Protein AF-A0A7V5VYZ0-F1 (afdb_monomer_lite)

Structure (mmCIF, N/CA/C/O backbone):
data_AF-A0A7V5VYZ0-F1
#
_entry.id   AF-A0A7V5VYZ0-F1
#
loop_
_atom_site.group_PDB
_atom_site.id
_atom_site.type_symbol
_atom_site.label_atom_id
_atom_site.label_alt_id
_atom_site.label_comp_id
_atom_site.label_asym_id
_atom_site.label_entity_id
_atom_site.label_seq_id
_atom_site.pdbx_PDB_ins_code
_atom_site.Cartn_x
_atom_site.Cartn_y
_atom_site.Cartn_z
_atom_site.occupancy
_atom_site.B_iso_or_equiv
_atom_site.auth_seq_id
_atom_site.auth_comp_id
_atom_site.auth_asym_id
_atom_site.auth_atom_id
_atom_site.pdbx_PDB_model_num
ATOM 1 N N . MET A 1 1 ? -11.963 48.273 26.726 1.00 40.88 1 MET A N 1
ATOM 2 C CA . MET A 1 1 ? -10.541 47.916 26.557 1.00 40.88 1 MET A CA 1
ATOM 3 C C . MET A 1 1 ? -10.558 46.556 25.897 1.00 40.88 1 MET A C 1
ATOM 5 O O . MET A 1 1 ? -11.159 45.664 26.471 1.00 40.88 1 MET A O 1
ATOM 9 N N . ASN A 1 2 ? -10.080 46.447 24.659 1.00 40.25 2 ASN A N 1
ATOM 10 C CA . ASN A 1 2 ? -10.046 45.166 23.955 1.00 40.25 2 ASN A CA 1
ATOM 11 C C . ASN A 1 2 ? -8.878 44.352 24.516 1.00 40.25 2 ASN A C 1
ATOM 13 O O . ASN A 1 2 ? -7.758 44.863 24.560 1.00 40.25 2 ASN A O 1
ATOM 17 N N . ASP A 1 3 ? -9.146 43.127 24.961 1.00 54.50 3 ASP A N 1
ATOM 18 C CA . ASP A 1 3 ? -8.140 42.195 25.471 1.00 54.50 3 ASP A CA 1
ATOM 19 C C . ASP A 1 3 ? -7.265 41.666 24.322 1.00 54.50 3 ASP A C 1
ATOM 21 O O . ASP A 1 3 ? -7.394 40.538 23.858 1.00 54.50 3 ASP A O 1
ATOM 25 N N . GLU A 1 4 ? -6.327 42.489 23.848 1.00 60.75 4 GLU A N 1
ATOM 26 C CA . GLU A 1 4 ? -5.322 42.124 22.831 1.00 60.75 4 GLU A CA 1
ATOM 27 C C . GLU A 1 4 ? -4.284 41.088 23.325 1.00 60.75 4 GLU A C 1
ATOM 29 O O . GLU A 1 4 ? -3.277 40.843 22.661 1.00 60.75 4 GLU A O 1
ATOM 34 N N . ASN A 1 5 ? -4.496 40.464 24.488 1.00 77.06 5 ASN A N 1
ATOM 35 C CA . ASN A 1 5 ? -3.531 39.565 25.128 1.00 77.06 5 ASN A CA 1
ATOM 36 C C . ASN A 1 5 ? -4.013 38.117 25.302 1.00 77.06 5 ASN A C 1
ATOM 38 O O . ASN A 1 5 ? -3.270 37.309 25.859 1.00 77.06 5 ASN A O 1
ATOM 42 N N . GLU A 1 6 ? -5.201 37.758 24.817 1.00 90.94 6 GLU A N 1
ATOM 43 C CA . GLU A 1 6 ? -5.671 36.373 24.887 1.00 90.94 6 GLU A CA 1
ATOM 44 C C . GLU A 1 6 ? -5.010 35.503 23.805 1.00 90.94 6 GLU A C 1
ATOM 46 O O . GLU A 1 6 ? -5.246 35.664 22.604 1.00 90.94 6 GLU A O 1
ATOM 51 N N . LEU A 1 7 ? -4.164 34.557 24.227 1.00 91.75 7 LEU A N 1
ATOM 52 C CA . LEU A 1 7 ? -3.601 33.526 23.353 1.00 91.75 7 LEU A CA 1
ATOM 53 C C . LEU A 1 7 ? -4.353 32.209 23.555 1.00 91.75 7 LEU A C 1
ATOM 55 O O . LEU A 1 7 ? -4.652 31.831 24.679 1.00 91.75 7 LEU A O 1
ATOM 59 N N . TYR A 1 8 ? -4.611 31.483 22.466 1.00 94.25 8 TYR A N 1
ATOM 60 C CA . TYR A 1 8 ? -5.338 30.208 22.478 1.00 94.25 8 TYR A CA 1
ATOM 61 C C . TYR A 1 8 ? -4.476 29.103 21.884 1.00 94.25 8 TYR A C 1
ATOM 63 O O . TYR A 1 8 ? -3.956 29.303 20.786 1.00 94.25 8 TYR A O 1
ATOM 71 N N . CYS A 1 9 ? -4.329 27.966 22.570 1.00 93.19 9 CYS A N 1
ATOM 72 C CA . CYS A 1 9 ? -3.530 26.812 22.142 1.00 93.19 9 CYS A CA 1
ATOM 73 C C . CYS A 1 9 ? -3.886 26.370 20.707 1.00 93.19 9 CYS A C 1
ATOM 75 O O . CYS A 1 9 ? -5.070 26.190 20.414 1.00 93.19 9 CYS A O 1
ATOM 77 N N . PRO A 1 10 ? -2.903 26.141 19.813 1.00 86.50 10 PRO A N 1
ATOM 78 C CA . PRO A 1 10 ? -3.181 25.833 18.410 1.00 86.50 10 PRO A CA 1
ATOM 79 C C . PRO A 1 10 ? -3.762 24.432 18.184 1.00 86.50 10 PRO A C 1
ATOM 81 O O . PRO A 1 10 ? -4.361 24.197 17.140 1.00 86.50 10 PRO A O 1
ATOM 84 N N . GLU A 1 11 ? -3.580 23.507 19.129 1.00 91.56 11 GLU A N 1
ATOM 85 C CA . GLU A 1 11 ? -4.063 22.130 19.003 1.00 91.56 11 GLU A CA 1
ATOM 86 C C . GLU A 1 11 ? -5.462 21.953 19.598 1.00 91.56 11 GLU A C 1
ATOM 88 O O . GLU A 1 11 ? -6.352 21.447 18.924 1.00 91.56 11 GLU A O 1
ATOM 93 N N . CYS A 1 12 ? -5.693 22.422 20.829 1.00 92.94 12 CYS A N 1
ATOM 94 C CA . CYS A 1 12 ? -6.966 22.201 21.529 1.00 92.94 12 CYS A CA 1
ATOM 95 C C . CYS A 1 12 ? -7.851 23.449 21.684 1.00 92.94 12 CYS A C 1
ATOM 97 O O . CYS A 1 12 ? -8.936 23.361 22.261 1.00 92.94 12 CYS A O 1
ATOM 99 N N . GLY A 1 13 ? -7.388 24.625 21.244 1.00 92.81 13 GLY A N 1
ATOM 100 C CA . GLY A 1 13 ? -8.131 25.884 21.348 1.00 92.81 13 GLY A CA 1
ATOM 101 C C . GLY A 1 13 ? -8.314 26.423 22.772 1.00 92.81 13 GLY A C 1
ATOM 102 O O . GLY A 1 13 ? -9.067 27.372 22.954 1.00 92.81 13 GLY A O 1
ATOM 103 N N . ALA A 1 14 ? -7.666 25.842 23.787 1.00 94.56 14 ALA A N 1
ATOM 104 C CA . ALA A 1 14 ? -7.756 26.329 25.166 1.00 94.56 14 ALA A CA 1
ATOM 105 C C . ALA A 1 14 ? -7.106 27.710 25.326 1.00 94.56 14 ALA A C 1
ATOM 107 O O . ALA A 1 14 ? -6.024 27.940 24.782 1.00 94.56 14 ALA A O 1
ATOM 108 N N . LEU A 1 15 ? -7.737 28.597 26.100 1.00 95.06 15 LEU A N 1
ATOM 109 C CA . LEU A 1 15 ? -7.154 29.879 26.494 1.00 95.06 15 LEU A CA 1
ATOM 110 C C . LEU A 1 15 ? -5.889 29.628 27.332 1.00 95.06 15 LEU A C 1
ATOM 112 O O . LEU A 1 15 ? -5.914 28.847 28.279 1.00 95.06 15 LEU A O 1
ATOM 116 N N . ILE A 1 16 ? -4.782 30.263 26.961 1.00 95.06 16 ILE A N 1
ATOM 117 C CA . ILE A 1 16 ? -3.515 30.210 27.690 1.00 95.06 16 ILE A CA 1
ATOM 118 C C . ILE A 1 16 ? -3.575 31.261 28.795 1.00 95.06 16 ILE A C 1
ATOM 120 O O . ILE A 1 16 ? -3.837 32.433 28.519 1.00 95.06 16 ILE A O 1
ATOM 124 N N . SER A 1 17 ? -3.318 30.845 30.035 1.00 95.88 17 SER A N 1
ATOM 125 C CA . SER A 1 17 ? -3.299 31.738 31.193 1.00 95.88 17 SER A CA 1
ATOM 126 C C . SER A 1 17 ? -2.324 32.907 30.989 1.00 95.88 17 SER A C 1
ATOM 128 O O . SER A 1 17 ? -1.265 32.768 30.369 1.00 95.88 17 SER A O 1
ATOM 130 N N . SER A 1 18 ? -2.667 34.088 31.510 1.00 94.06 18 SER A N 1
ATOM 131 C CA . SER A 1 18 ? -1.879 35.316 31.317 1.00 94.06 18 SER A CA 1
ATOM 132 C C . SER A 1 18 ? -0.424 35.179 31.785 1.00 94.06 18 SER A C 1
ATOM 134 O O . SER A 1 18 ? 0.478 35.751 31.173 1.00 94.06 18 SER A O 1
ATOM 136 N N . GLU A 1 19 ? -0.175 34.369 32.816 1.00 94.06 19 GLU A N 1
ATOM 137 C CA . GLU A 1 19 ? 1.169 34.054 33.313 1.00 94.06 19 GLU A CA 1
ATOM 138 C C . GLU A 1 19 ? 1.999 33.275 32.278 1.00 94.06 19 GLU A C 1
ATOM 140 O O . GLU A 1 19 ? 3.150 33.625 31.997 1.00 94.06 19 GLU A O 1
ATOM 145 N N . LEU A 1 20 ? 1.407 32.261 31.638 1.00 94.75 20 LEU A N 1
ATOM 146 C CA . LEU A 1 20 ? 2.057 31.506 30.565 1.00 94.75 20 LEU A CA 1
ATOM 147 C C . LEU A 1 20 ? 2.264 32.365 29.309 1.00 94.75 20 LEU A C 1
ATOM 149 O O . LEU A 1 20 ? 3.277 32.213 28.620 1.00 94.75 20 LEU A O 1
ATOM 153 N N . VAL A 1 21 ? 1.360 33.311 29.032 1.00 94.38 21 VAL A N 1
ATOM 154 C CA . VAL A 1 21 ? 1.534 34.304 27.958 1.00 94.38 21 VAL A CA 1
ATOM 155 C C . VAL A 1 21 ? 2.745 35.207 28.226 1.00 94.38 21 VAL A C 1
ATOM 157 O O . VAL A 1 21 ? 3.522 35.475 27.305 1.00 94.38 21 VAL A O 1
ATOM 160 N N . GLU A 1 22 ? 2.970 35.647 29.467 1.00 93.69 22 GLU A N 1
ATOM 161 C CA . GLU A 1 22 ? 4.175 36.409 29.821 1.00 93.69 22 GLU A CA 1
ATOM 162 C C . GLU A 1 22 ? 5.460 35.589 29.669 1.00 93.69 22 GLU A C 1
ATOM 164 O O . GLU A 1 22 ? 6.467 36.103 29.170 1.00 93.69 22 GLU A O 1
ATOM 169 N N . LEU A 1 23 ? 5.437 34.311 30.056 1.00 95.00 23 LEU A N 1
ATOM 170 C CA . LEU A 1 23 ? 6.575 33.407 29.875 1.00 95.00 23 LEU A CA 1
ATOM 171 C C . LEU A 1 23 ? 6.886 33.185 28.389 1.00 95.00 23 LEU A C 1
ATOM 173 O O . LEU A 1 23 ? 8.054 33.258 27.991 1.00 95.00 23 LEU A O 1
ATOM 177 N N . LEU A 1 24 ? 5.856 33.021 27.556 1.00 94.19 24 LEU A N 1
ATOM 178 C CA . LEU A 1 24 ? 5.997 32.960 26.102 1.00 94.19 24 LEU A CA 1
ATOM 179 C C . LEU A 1 24 ? 6.637 34.232 25.543 1.00 94.19 24 LEU A C 1
ATOM 181 O O . LEU A 1 24 ? 7.614 34.141 24.803 1.00 94.19 24 LEU A O 1
ATOM 185 N N . LYS A 1 25 ? 6.174 35.422 25.950 1.00 91.44 25 LYS A N 1
ATOM 186 C CA . LYS A 1 25 ? 6.767 36.708 25.526 1.00 91.44 25 LYS A CA 1
ATOM 187 C C . LYS A 1 25 ? 8.253 36.836 25.903 1.00 91.44 25 LYS A C 1
ATOM 189 O O . LYS A 1 25 ? 8.991 37.554 25.233 1.00 91.44 25 LYS A O 1
ATOM 194 N N . ARG A 1 26 ? 8.721 36.110 26.927 1.00 94.94 26 ARG A N 1
ATOM 195 C CA . ARG A 1 26 ? 10.139 36.021 27.335 1.00 94.94 26 ARG A CA 1
ATOM 196 C C . ARG A 1 26 ? 10.914 34.892 26.629 1.00 94.94 26 ARG A C 1
ATOM 198 O O . ARG A 1 26 ? 11.991 34.521 27.094 1.00 94.94 26 ARG A O 1
ATOM 205 N N . ASN A 1 27 ? 10.389 34.339 25.528 1.00 93.25 27 ASN A N 1
ATOM 206 C CA . ASN A 1 27 ? 10.944 33.188 24.800 1.00 93.25 27 ASN A CA 1
ATOM 207 C C . ASN A 1 27 ? 11.162 31.944 25.687 1.00 93.25 27 ASN A C 1
ATOM 209 O O . ASN A 1 27 ? 12.077 31.153 25.448 1.00 93.25 27 ASN A O 1
ATOM 213 N N . LYS A 1 28 ? 10.340 31.749 26.726 1.00 95.12 28 LYS A N 1
ATOM 214 C CA . LYS A 1 28 ? 10.319 30.491 27.479 1.00 95.12 28 LYS A CA 1
ATOM 215 C C . LYS A 1 28 ? 9.328 29.528 26.836 1.00 95.12 28 LYS A C 1
ATOM 217 O O . LYS A 1 28 ? 8.248 29.920 26.404 1.00 95.12 28 LYS A O 1
ATOM 222 N N . LYS A 1 29 ? 9.727 28.259 26.778 1.00 95.25 29 LYS A N 1
ATOM 223 C CA . LYS A 1 29 ? 8.877 27.152 26.349 1.00 95.25 29 LYS A CA 1
ATOM 224 C C . LYS A 1 29 ? 7.815 26.921 27.421 1.00 95.25 29 LYS A C 1
ATOM 226 O O . LYS A 1 29 ? 8.174 26.703 28.578 1.00 95.25 29 LYS A O 1
ATOM 231 N N . VAL A 1 30 ? 6.545 26.990 27.046 1.00 96.50 30 VAL A N 1
ATOM 232 C CA . VAL A 1 30 ? 5.419 26.679 27.940 1.00 96.50 30 VAL A CA 1
ATOM 233 C C . VAL A 1 30 ? 4.674 25.469 27.405 1.00 96.50 30 VAL A C 1
ATOM 235 O O . VAL A 1 30 ? 4.797 25.139 26.230 1.00 96.50 30 VAL A O 1
ATOM 238 N N . TYR A 1 31 ? 3.901 24.807 28.252 1.00 96.25 31 TYR A N 1
ATOM 239 C CA . TYR A 1 31 ? 3.076 23.677 27.846 1.00 96.25 31 TYR A CA 1
ATOM 240 C C . TYR A 1 31 ? 1.611 24.062 28.010 1.00 96.25 31 TYR A C 1
ATOM 242 O O . TYR A 1 31 ? 1.252 24.734 28.975 1.00 96.25 31 TYR A O 1
ATOM 250 N N . CYS A 1 32 ? 0.770 23.685 27.048 1.00 95.31 32 CYS A N 1
ATOM 251 C CA . CYS A 1 32 ? -0.663 23.903 27.165 1.00 95.31 32 CYS A CA 1
ATOM 252 C C . CYS A 1 32 ? -1.205 23.112 28.357 1.00 95.31 32 CYS A C 1
ATOM 254 O O . CYS A 1 32 ? -1.090 21.890 28.382 1.00 95.31 32 CYS A O 1
ATOM 256 N N . GLU A 1 33 ? -1.865 23.800 29.284 1.00 94.94 33 GLU A N 1
ATOM 257 C CA . GLU A 1 33 ? -2.454 23.194 30.487 1.00 94.94 33 GLU A CA 1
ATOM 258 C C . GLU A 1 33 ? -3.529 22.140 30.162 1.00 94.94 33 GLU A C 1
ATOM 260 O O . GLU A 1 33 ? -3.792 21.262 30.975 1.00 94.94 33 GLU A O 1
ATOM 265 N N . ARG A 1 34 ? -4.130 22.189 28.961 1.00 90.75 34 ARG A N 1
ATOM 266 C CA . ARG A 1 34 ? -5.185 21.255 28.533 1.00 90.75 34 ARG A CA 1
ATOM 267 C C . ARG A 1 34 ? -4.680 20.038 27.754 1.00 90.75 34 ARG A C 1
ATOM 269 O O . ARG A 1 34 ? -5.175 18.945 27.980 1.00 90.75 34 ARG A O 1
ATOM 276 N N . CYS A 1 35 ? -3.766 20.221 26.798 1.00 92.94 35 CYS A N 1
ATOM 277 C CA . CYS A 1 35 ? -3.325 19.138 25.896 1.00 92.94 35 CYS A CA 1
ATOM 278 C C . CYS A 1 35 ? -1.847 18.759 26.045 1.00 92.94 35 CYS A C 1
ATOM 280 O O . CYS A 1 35 ? -1.374 17.866 25.352 1.00 92.94 35 CYS A O 1
ATOM 282 N N . GLY A 1 36 ? -1.090 19.447 26.903 1.00 94.62 36 GLY A N 1
ATOM 283 C CA . GLY A 1 36 ? 0.338 19.190 27.086 1.00 94.62 36 GLY A CA 1
ATOM 284 C C . GLY A 1 36 ? 1.215 19.608 25.904 1.00 94.62 36 GLY A C 1
ATOM 285 O O . GLY A 1 36 ? 2.428 19.416 25.959 1.00 94.62 36 GLY A O 1
ATOM 286 N N . LEU A 1 37 ? 0.653 20.211 24.847 1.00 94.69 37 LEU A N 1
ATOM 287 C CA . LEU A 1 37 ? 1.440 20.676 23.711 1.00 94.69 37 LEU A CA 1
ATOM 288 C C . LEU A 1 37 ? 2.491 21.684 24.165 1.00 94.69 37 LEU A C 1
ATOM 290 O O . LEU A 1 37 ? 2.176 22.703 24.777 1.00 94.69 37 LEU A O 1
ATOM 294 N N . SER A 1 38 ? 3.736 21.423 23.791 1.00 95.81 38 SER A N 1
ATOM 295 C CA . SER A 1 38 ? 4.828 22.378 23.907 1.00 95.81 38 SER A CA 1
ATOM 296 C C . SER A 1 38 ? 4.603 23.566 22.967 1.00 95.81 38 SER A C 1
ATOM 298 O O . SER A 1 38 ? 4.632 23.412 21.745 1.00 95.81 38 SER A O 1
ATOM 300 N N . ILE A 1 39 ? 4.496 24.763 23.528 1.00 95.50 39 ILE A N 1
ATOM 301 C CA . ILE A 1 39 ? 4.318 26.013 22.803 1.00 95.50 39 ILE A CA 1
ATOM 302 C C . ILE A 1 39 ? 5.594 26.854 22.897 1.00 95.50 39 ILE A C 1
ATOM 304 O O . ILE A 1 39 ? 6.085 27.172 23.982 1.00 95.50 39 ILE A O 1
ATOM 308 N N . GLU A 1 40 ? 6.098 27.265 21.734 1.00 95.88 40 GLU A N 1
ATOM 309 C CA . GLU A 1 40 ? 7.190 28.229 21.600 1.00 95.88 40 GLU A CA 1
ATOM 310 C C . GLU A 1 40 ? 6.686 29.528 20.960 1.00 95.88 40 GLU A C 1
ATOM 312 O O . GLU A 1 40 ? 5.869 29.517 20.035 1.00 95.88 40 GLU A O 1
ATOM 317 N N . TYR A 1 41 ? 7.200 30.670 21.424 1.00 91.50 41 TYR A N 1
ATOM 318 C CA . TYR A 1 41 ? 6.769 31.995 20.962 1.00 91.50 41 TYR A CA 1
ATOM 319 C C . TYR A 1 41 ? 6.996 32.225 19.462 1.00 91.50 41 TYR A C 1
ATOM 321 O O . TYR A 1 41 ? 6.209 32.908 18.809 1.00 91.50 41 TYR A O 1
ATOM 329 N N . SER A 1 42 ? 8.033 31.607 18.889 1.00 87.56 42 SER A N 1
ATOM 330 C CA . SER A 1 42 ? 8.337 31.651 17.453 1.00 87.56 42 SER A CA 1
ATOM 331 C C . SER A 1 42 ? 7.185 31.121 16.588 1.00 87.56 42 SER A C 1
ATOM 333 O O . SER A 1 42 ? 6.923 31.664 15.514 1.00 87.56 42 SER A O 1
ATOM 335 N N . ILE A 1 43 ? 6.455 30.109 17.070 1.00 82.50 43 ILE A N 1
ATOM 336 C CA . ILE A 1 43 ? 5.292 29.522 16.390 1.00 82.50 43 ILE A CA 1
ATOM 337 C C . ILE A 1 43 ? 4.116 30.514 16.411 1.00 82.50 43 ILE A C 1
ATOM 339 O O . ILE A 1 43 ? 3.436 30.689 15.399 1.00 82.50 43 ILE A O 1
ATOM 343 N N . TYR A 1 44 ? 3.925 31.228 17.526 1.00 80.62 44 TYR A N 1
ATOM 344 C CA . TYR A 1 44 ? 2.855 32.221 17.688 1.00 80.62 44 TYR A CA 1
ATOM 345 C C . TYR A 1 44 ? 3.102 33.533 16.955 1.00 80.62 44 TYR A C 1
ATOM 347 O O . TYR A 1 44 ? 2.170 34.066 16.356 1.00 80.62 44 TYR A O 1
ATOM 355 N N . LYS A 1 45 ? 4.335 34.051 16.971 1.00 80.75 45 LYS A N 1
ATOM 356 C CA . LYS A 1 45 ? 4.684 35.307 16.291 1.00 80.75 45 LYS A CA 1
ATOM 357 C C . LYS A 1 45 ? 4.296 35.253 14.810 1.00 80.75 45 LYS A C 1
ATOM 359 O O . LYS A 1 45 ? 3.616 36.149 14.321 1.00 80.75 45 LYS A O 1
ATOM 364 N N . ASN A 1 46 ? 4.595 34.132 14.154 1.00 75.06 46 ASN A N 1
ATOM 365 C CA . ASN A 1 46 ? 4.222 33.893 12.759 1.00 75.06 46 ASN A CA 1
ATOM 366 C C . ASN A 1 46 ? 2.694 33.811 12.557 1.00 75.06 46 ASN A C 1
ATOM 368 O O . ASN A 1 46 ? 2.176 34.270 11.541 1.00 75.06 46 ASN A O 1
ATOM 372 N N . ALA A 1 47 ? 1.952 33.249 13.519 1.00 71.06 47 ALA A N 1
ATOM 373 C CA . ALA A 1 47 ? 0.494 33.144 13.448 1.00 71.06 47 ALA A CA 1
ATOM 374 C C . ALA A 1 47 ? -0.206 34.504 13.638 1.00 71.06 47 ALA A C 1
ATOM 376 O O . ALA A 1 47 ? -1.176 34.789 12.932 1.00 71.06 47 ALA A O 1
ATOM 377 N N . ILE A 1 48 ? 0.299 35.353 14.540 1.00 71.75 48 ILE A N 1
ATOM 378 C CA . ILE A 1 48 ? -0.227 36.703 14.800 1.00 71.75 48 ILE A CA 1
ATOM 379 C C . ILE A 1 48 ? 0.069 37.632 13.615 1.00 71.75 48 ILE A C 1
ATOM 381 O O . ILE A 1 48 ? -0.851 38.282 13.116 1.00 71.75 48 ILE A O 1
ATOM 385 N N . GLU A 1 49 ? 1.304 37.625 13.102 1.00 72.94 49 GLU A N 1
ATOM 386 C CA . GLU A 1 49 ? 1.704 38.421 11.927 1.00 72.94 49 GLU A CA 1
ATOM 387 C C . GLU A 1 49 ? 0.910 38.016 10.667 1.00 72.94 49 GLU A C 1
ATOM 389 O O . GLU A 1 49 ? 0.496 38.869 9.888 1.00 72.94 49 GLU A O 1
ATOM 394 N N . SER A 1 50 ? 0.563 36.731 10.513 1.00 60.09 50 SER A N 1
ATOM 395 C CA . SER A 1 50 ? -0.275 36.270 9.390 1.00 60.09 50 SER A CA 1
ATOM 396 C C . SER A 1 50 ? -1.763 36.653 9.493 1.00 60.09 50 SER A C 1
ATOM 398 O O . SER A 1 50 ? -2.483 36.629 8.488 1.00 60.09 50 SER A O 1
ATOM 400 N N . LYS A 1 51 ? -2.259 36.968 10.701 1.00 60.88 51 LYS A N 1
ATOM 401 C CA . LYS A 1 51 ? -3.644 37.416 10.926 1.00 60.88 51 LYS A CA 1
ATOM 402 C C . LYS A 1 51 ? -3.789 38.921 10.706 1.00 60.88 51 LYS A C 1
ATOM 404 O O . LYS A 1 51 ? -4.789 39.319 10.113 1.00 60.88 51 LYS A O 1
ATOM 409 N N . SER A 1 52 ? -2.812 39.737 11.111 1.00 55.75 52 SER A N 1
ATOM 410 C CA . SER A 1 52 ? -2.862 41.192 10.899 1.00 55.75 52 SER A CA 1
ATOM 411 C C . SER A 1 52 ? -2.847 41.567 9.410 1.00 55.75 52 SER A C 1
ATOM 413 O O . SER A 1 52 ? -3.588 42.461 9.007 1.00 55.75 52 SER A O 1
ATOM 415 N N . GLU A 1 53 ? -2.134 40.816 8.563 1.00 48.38 53 GLU A N 1
ATOM 416 C CA . GLU A 1 53 ? -2.166 41.008 7.101 1.00 48.38 53 GLU A CA 1
ATOM 417 C C . GLU A 1 53 ? -3.524 40.654 6.464 1.00 48.38 53 GLU A C 1
ATOM 419 O O . GLU A 1 53 ? -3.910 41.243 5.453 1.00 48.38 53 GLU A O 1
ATOM 424 N N . LYS A 1 54 ? -4.294 39.732 7.062 1.00 50.50 54 LYS A N 1
ATOM 425 C CA . LYS A 1 54 ? -5.624 39.338 6.559 1.00 50.50 54 LYS A CA 1
ATOM 426 C C . LYS A 1 54 ? -6.734 40.299 6.971 1.00 50.50 54 LYS A C 1
ATOM 428 O O . LYS A 1 54 ? -7.691 40.458 6.214 1.00 50.50 54 LYS A O 1
ATOM 433 N N . THR A 1 55 ? -6.626 40.939 8.133 1.00 43.41 55 THR A N 1
ATOM 434 C CA . THR A 1 55 ? -7.639 41.900 8.600 1.00 43.41 55 THR A CA 1
ATOM 435 C C . THR A 1 55 ? -7.618 43.181 7.758 1.00 43.41 55 THR A C 1
ATOM 437 O O . THR A 1 55 ? -8.678 43.677 7.390 1.00 43.41 55 THR A O 1
ATOM 440 N N . ILE A 1 56 ? -6.438 43.625 7.304 1.00 43.34 56 ILE A N 1
ATOM 441 C CA . ILE A 1 56 ? -6.285 44.820 6.449 1.00 43.34 56 ILE A CA 1
ATOM 442 C C . ILE A 1 56 ? -6.930 44.637 5.057 1.00 43.34 56 ILE A C 1
ATOM 444 O O . ILE A 1 56 ? -7.351 45.610 4.435 1.00 43.34 56 ILE A O 1
ATOM 448 N N . GLN A 1 57 ? -7.081 43.402 4.564 1.00 40.59 57 GLN A N 1
ATOM 449 C CA . GLN A 1 57 ? -7.719 43.132 3.265 1.00 40.59 57 GLN A CA 1
ATOM 450 C C . GLN A 1 57 ? -9.232 42.879 3.339 1.00 40.59 57 GLN A C 1
ATOM 452 O O . GLN A 1 57 ? -9.889 42.865 2.300 1.00 40.59 57 GLN A O 1
ATOM 457 N N . LYS A 1 58 ? -9.802 42.665 4.532 1.00 39.91 58 LYS A N 1
ATOM 458 C CA . LYS A 1 58 ? -11.210 42.254 4.684 1.00 39.91 58 LYS A CA 1
ATOM 459 C C . LYS A 1 58 ? -12.163 43.406 5.024 1.00 39.91 58 LYS A C 1
ATOM 461 O O . LYS A 1 58 ? -13.369 43.245 4.867 1.00 39.91 58 LYS A O 1
ATOM 466 N N . GLU A 1 59 ? -11.644 44.569 5.416 1.00 34.81 59 GLU A N 1
ATOM 467 C CA . GLU A 1 59 ? -12.452 45.757 5.742 1.00 34.81 59 GLU A CA 1
ATOM 468 C C . GLU A 1 59 ? -12.813 46.635 4.527 1.00 34.81 59 GLU A C 1
ATOM 470 O O . GLU A 1 59 ? -13.581 47.582 4.665 1.00 34.81 59 GLU A O 1
ATOM 475 N N . SER A 1 60 ? -12.343 46.315 3.314 1.00 36.94 60 SER A N 1
ATOM 476 C CA . SER A 1 60 ? -12.637 47.113 2.110 1.00 36.94 60 SER A CA 1
ATOM 477 C C . SER A 1 60 ? -13.871 46.673 1.307 1.00 36.94 60 SER A C 1
ATOM 479 O O . SER A 1 60 ? -14.214 47.342 0.336 1.00 36.94 60 SER A O 1
ATOM 481 N N . HIS A 1 61 ? -14.566 45.588 1.673 1.00 36.25 61 HIS A N 1
ATOM 482 C CA . HIS A 1 61 ? -15.631 45.036 0.821 1.00 36.25 61 HIS A CA 1
ATOM 483 C C . HIS A 1 61 ? -16.749 44.303 1.577 1.00 36.25 61 HIS A C 1
ATOM 485 O O . HIS A 1 61 ? -16.936 43.111 1.368 1.00 36.25 61 HIS A O 1
ATOM 491 N N . ILE A 1 62 ? -17.551 44.990 2.399 1.00 33.12 62 ILE A N 1
ATOM 492 C CA . ILE A 1 62 ? -18.920 44.524 2.707 1.00 33.12 62 ILE A CA 1
ATOM 493 C C . ILE A 1 62 ? -19.865 45.731 2.813 1.00 33.12 62 ILE A C 1
ATOM 495 O O . ILE A 1 62 ? -19.903 46.421 3.828 1.00 33.12 62 ILE A O 1
ATOM 499 N N . SER A 1 63 ? -20.639 45.976 1.752 1.00 34.06 63 SER A N 1
ATOM 500 C CA . SER A 1 63 ? -21.801 46.870 1.752 1.00 34.06 63 SER A CA 1
ATOM 501 C C . SER A 1 63 ? -23.091 46.079 1.972 1.00 34.06 63 SER A C 1
ATOM 503 O O . SER A 1 63 ? -23.283 45.000 1.419 1.00 34.06 63 SER A O 1
ATOM 505 N N . VAL A 1 64 ? -23.965 46.681 2.772 1.00 40.03 64 VAL A N 1
ATOM 506 C CA . VAL A 1 64 ? -25.274 46.236 3.256 1.00 40.03 64 VAL A CA 1
ATOM 507 C C . VAL A 1 64 ? -26.273 45.970 2.122 1.00 40.03 64 VAL A C 1
ATOM 509 O O . VAL A 1 64 ? -26.598 46.898 1.387 1.00 40.03 64 VAL A O 1
ATOM 512 N N . HIS A 1 65 ? -26.837 44.758 2.039 1.00 32.25 65 HIS A N 1
ATOM 513 C CA . HIS A 1 65 ? -28.212 44.555 1.563 1.00 32.25 65 HIS A CA 1
ATOM 514 C C . HIS A 1 65 ? -28.782 43.175 1.952 1.00 32.25 65 HIS A C 1
ATOM 516 O O . HIS A 1 65 ? -28.083 42.172 1.902 1.00 32.25 65 HIS A O 1
ATOM 522 N N . GLU A 1 66 ? -30.078 43.180 2.282 1.00 31.88 66 GLU A N 1
ATOM 523 C CA . GLU A 1 66 ? -31.021 42.044 2.351 1.00 31.88 66 GLU A CA 1
ATOM 524 C C . GLU A 1 66 ? -31.163 41.248 3.661 1.00 31.88 66 GLU A C 1
ATOM 526 O O . GLU A 1 66 ? -30.788 40.089 3.796 1.00 31.88 66 GLU A O 1
ATOM 531 N N . LEU A 1 67 ? -31.908 41.862 4.588 1.00 37.16 67 LEU A N 1
ATOM 532 C CA . LEU A 1 67 ? -32.849 41.173 5.473 1.00 37.16 67 LEU A CA 1
ATOM 533 C C . LEU A 1 67 ? -34.263 41.691 5.184 1.00 37.16 67 LEU A C 1
ATOM 535 O O . LEU A 1 67 ? -34.617 42.794 5.604 1.00 37.16 67 LEU A O 1
ATOM 539 N N . LYS A 1 68 ? -35.076 40.902 4.473 1.00 36.59 68 LYS A N 1
ATOM 540 C CA . LYS A 1 68 ? -36.543 40.872 4.602 1.00 36.59 68 LYS A CA 1
ATOM 541 C C . LYS A 1 68 ? -37.114 39.721 3.772 1.00 36.59 68 LYS A C 1
ATOM 543 O O . LYS A 1 68 ? -36.623 39.441 2.690 1.00 36.59 68 LYS A O 1
ATOM 548 N N . VAL A 1 69 ? -38.219 39.163 4.269 1.00 39.16 69 VAL A N 1
ATOM 549 C CA . VAL A 1 69 ? -39.105 38.152 3.655 1.00 39.16 69 VAL A CA 1
ATOM 550 C C . VAL A 1 69 ? -38.786 36.691 4.015 1.00 39.16 69 VAL A C 1
ATOM 552 O O . VAL A 1 69 ? -38.111 35.988 3.275 1.00 39.16 69 VAL A O 1
ATOM 555 N N . LYS A 1 70 ? -39.360 36.218 5.134 1.00 35.59 70 LYS A N 1
ATOM 556 C CA . LYS A 1 70 ? -40.270 35.046 5.201 1.00 35.59 70 LYS A CA 1
ATOM 557 C C . LYS A 1 70 ? -40.594 34.703 6.660 1.00 35.59 70 LYS A C 1
ATOM 559 O O . LYS A 1 70 ? -39.815 34.048 7.338 1.00 35.59 70 LYS A O 1
ATOM 564 N N . SER A 1 71 ? -41.763 35.129 7.136 1.00 41.62 71 SER A N 1
ATOM 565 C CA . SER A 1 71 ? -42.294 34.734 8.451 1.00 41.62 71 SER A CA 1
ATOM 566 C C . SER A 1 71 ? -43.819 34.546 8.446 1.00 41.62 71 SER A C 1
ATOM 568 O O . SER A 1 71 ? -44.462 34.813 9.452 1.00 41.62 71 SER A O 1
ATOM 570 N N . GLN A 1 72 ? -44.423 34.126 7.324 1.00 39.62 72 GLN A N 1
ATOM 571 C CA . GLN A 1 72 ? -45.890 33.996 7.220 1.00 39.62 72 GLN A CA 1
ATOM 572 C C . GLN A 1 72 ? -46.437 32.643 6.727 1.00 39.62 72 GLN A C 1
ATOM 574 O O . GLN A 1 72 ? -47.650 32.509 6.638 1.00 39.62 72 GLN A O 1
ATOM 579 N N . ASP A 1 73 ? -45.610 31.609 6.526 1.00 40.78 73 ASP A N 1
ATOM 580 C CA . ASP A 1 73 ? -46.090 30.302 6.019 1.00 40.78 73 ASP A CA 1
ATOM 581 C C . ASP A 1 73 ? -45.982 29.127 7.018 1.00 4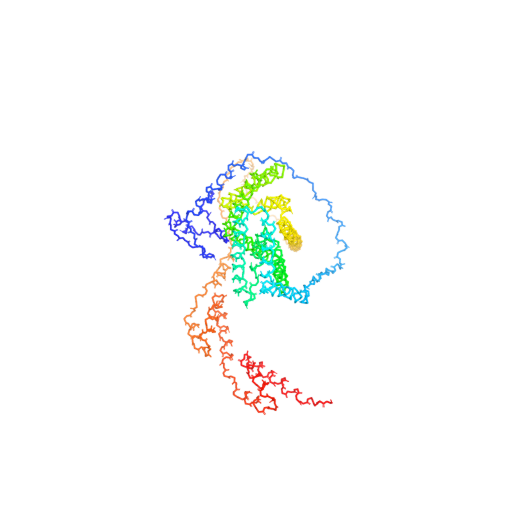0.78 73 ASP A C 1
ATOM 583 O O . ASP A 1 73 ? -46.108 27.969 6.630 1.00 40.78 73 ASP A O 1
ATOM 587 N N . LEU A 1 74 ? -45.767 29.384 8.315 1.00 47.28 74 LEU A N 1
ATOM 588 C CA . LEU A 1 74 ? -45.460 28.327 9.300 1.00 47.28 74 LEU A CA 1
ATOM 589 C C . LEU A 1 74 ? -46.640 27.819 10.154 1.00 47.28 74 LEU A C 1
ATOM 591 O O . LEU A 1 74 ? -46.447 26.905 10.947 1.00 47.28 74 LEU A O 1
ATOM 595 N N . GLU A 1 75 ? -47.868 28.312 9.964 1.00 44.84 75 GLU A N 1
ATOM 596 C CA . GLU A 1 75 ? -49.018 27.935 10.817 1.00 44.84 75 GLU A CA 1
ATOM 597 C C . GLU A 1 75 ? -49.997 26.905 10.216 1.00 44.84 75 GLU A C 1
ATOM 599 O O . GLU A 1 75 ? -51.009 26.591 10.837 1.00 44.84 75 GLU A O 1
ATOM 604 N N . LYS A 1 76 ? -49.729 26.313 9.041 1.00 41.84 76 LYS A N 1
ATOM 605 C CA . LYS A 1 76 ? -50.666 25.345 8.414 1.00 41.84 76 LYS A CA 1
ATOM 606 C C . LYS A 1 76 ? -50.201 23.888 8.332 1.00 41.84 76 LYS A C 1
ATOM 608 O O . LYS A 1 76 ? -50.928 23.066 7.779 1.00 41.84 76 LYS A O 1
ATOM 613 N N . THR A 1 77 ? -49.074 23.519 8.942 1.00 42.28 77 THR A N 1
ATOM 614 C CA . THR A 1 77 ? -48.497 22.161 8.789 1.00 42.28 77 THR A CA 1
ATOM 615 C C . THR A 1 77 ? -48.327 21.394 10.110 1.00 42.28 77 THR A C 1
ATOM 617 O O . THR A 1 77 ? -47.489 20.502 10.201 1.00 42.28 77 THR A O 1
ATOM 620 N N . GLN A 1 78 ? -49.112 21.708 11.148 1.00 46.66 78 GLN A N 1
ATOM 621 C CA . GLN A 1 78 ? -49.007 21.060 12.471 1.00 46.66 78 GLN A CA 1
ATOM 622 C C . GLN A 1 78 ? -50.067 19.983 12.779 1.00 46.66 78 GLN A C 1
ATOM 624 O O . GLN A 1 78 ? -50.008 19.379 13.841 1.00 46.66 78 GLN A O 1
ATOM 629 N N . SER A 1 79 ? -50.995 19.668 11.866 1.00 42.22 79 SER A N 1
ATOM 630 C CA . SER A 1 79 ? -52.131 18.770 12.174 1.00 42.22 79 SER A CA 1
ATOM 631 C C . SER A 1 79 ? -52.005 17.313 11.682 1.00 42.22 79 SER A C 1
ATOM 633 O O . SER A 1 79 ? -52.984 16.582 11.769 1.00 42.22 79 SER A O 1
ATOM 635 N N . ASN A 1 80 ? -50.857 16.863 11.158 1.00 43.00 80 ASN A N 1
ATOM 636 C CA . ASN A 1 80 ? -50.737 15.516 10.556 1.00 43.00 80 ASN A CA 1
ATOM 637 C C . ASN A 1 80 ? -49.452 14.757 10.941 1.00 43.00 80 ASN A C 1
ATOM 639 O O . ASN A 1 80 ? -48.922 13.980 10.150 1.00 43.00 80 ASN A O 1
ATOM 643 N N . ARG A 1 81 ? -48.910 14.999 12.140 1.00 44.56 81 ARG A N 1
ATOM 644 C CA . ARG A 1 81 ? -47.584 14.500 12.542 1.00 44.56 81 ARG A CA 1
ATOM 645 C C . ARG A 1 81 ? -47.639 13.482 13.681 1.00 44.56 81 ARG A C 1
ATOM 647 O O . ARG A 1 81 ? -46.839 13.562 14.599 1.00 44.56 81 ARG A O 1
ATOM 654 N N . ASP A 1 82 ? -48.534 12.507 13.573 1.00 47.12 82 ASP A N 1
ATOM 655 C CA . ASP A 1 82 ? -48.482 11.298 14.391 1.00 47.12 82 ASP A CA 1
ATOM 656 C C . ASP A 1 82 ? -48.196 10.095 13.477 1.00 47.12 82 ASP A C 1
ATOM 658 O O . ASP A 1 82 ? -48.940 9.830 12.538 1.00 47.12 82 ASP A O 1
ATOM 662 N N . GLN A 1 83 ? -47.111 9.370 13.784 1.00 45.91 83 GLN A N 1
ATOM 663 C CA . GLN A 1 83 ? -46.731 8.044 13.253 1.00 45.91 83 GLN A CA 1
ATOM 664 C C . GLN A 1 83 ? -45.926 7.926 11.940 1.00 45.91 83 GLN A C 1
ATOM 666 O O . GLN A 1 83 ? -46.073 6.941 11.219 1.00 45.91 83 GLN A O 1
ATOM 671 N N . THR A 1 84 ? -44.950 8.798 11.666 1.00 43.38 84 THR A N 1
ATOM 672 C CA . THR A 1 84 ? -43.799 8.364 10.838 1.00 43.38 84 THR A CA 1
ATOM 673 C C . THR A 1 84 ? -42.789 7.646 11.725 1.00 43.38 84 THR A C 1
ATOM 675 O O . THR A 1 84 ? -41.908 8.263 12.318 1.00 43.38 84 THR A O 1
ATOM 678 N N . THR A 1 85 ? -42.935 6.327 11.851 1.00 44.31 85 THR A N 1
ATOM 679 C CA . THR A 1 85 ? -41.878 5.460 12.379 1.00 44.31 85 THR A CA 1
ATOM 680 C C . THR A 1 85 ? -40.699 5.570 11.416 1.00 44.31 85 THR A C 1
ATOM 682 O O . THR A 1 85 ? -40.759 5.053 10.302 1.00 44.31 85 THR A O 1
ATOM 685 N N . ILE A 1 86 ? -39.650 6.301 11.800 1.00 46.62 86 ILE A N 1
ATOM 686 C CA . ILE A 1 86 ? -38.403 6.360 11.035 1.00 46.62 86 ILE A CA 1
ATOM 687 C C . ILE A 1 86 ? -37.794 4.961 11.115 1.00 46.62 86 ILE A C 1
ATOM 689 O O . ILE A 1 86 ? -37.131 4.599 12.084 1.00 46.62 86 ILE A O 1
ATOM 693 N N . THR A 1 87 ? -38.075 4.126 10.116 1.00 42.22 87 THR A N 1
ATOM 694 C CA . THR A 1 87 ? -37.338 2.886 9.903 1.00 42.22 87 THR A CA 1
ATOM 695 C C . THR A 1 87 ? -35.928 3.280 9.502 1.00 42.22 87 THR A C 1
ATOM 697 O O . THR A 1 87 ? -35.671 3.560 8.331 1.00 42.22 87 THR A O 1
ATOM 700 N N . VAL A 1 88 ? -35.030 3.340 10.486 1.00 54.72 88 VAL A N 1
ATOM 701 C CA . VAL A 1 88 ? -33.589 3.448 10.258 1.00 54.72 88 VAL A CA 1
ATOM 702 C C . VAL A 1 88 ? -33.215 2.300 9.325 1.00 54.72 88 VAL A C 1
ATOM 704 O O . VAL A 1 88 ? -33.315 1.127 9.697 1.00 54.72 88 VAL A O 1
ATOM 707 N N . GLN A 1 89 ? -32.873 2.627 8.077 1.00 49.78 89 GLN A N 1
ATOM 708 C CA . GLN A 1 89 ? -32.421 1.629 7.121 1.00 49.78 89 GLN A CA 1
ATOM 709 C C . GLN A 1 89 ? -31.129 1.033 7.668 1.00 49.78 89 GLN A C 1
ATOM 711 O O . GLN A 1 89 ? -30.095 1.692 7.744 1.00 49.78 89 GLN A O 1
ATOM 716 N N . LYS A 1 90 ? -31.213 -0.225 8.097 1.00 67.12 90 LYS A N 1
ATOM 717 C CA . LYS A 1 90 ? -30.076 -0.996 8.581 1.00 67.12 90 LYS A CA 1
ATOM 718 C C . LYS A 1 90 ? -29.142 -1.216 7.390 1.00 67.12 90 LYS A C 1
ATOM 720 O O . LYS A 1 90 ? -29.365 -2.114 6.583 1.00 67.12 90 LYS A O 1
ATOM 725 N N . HIS A 1 91 ? -28.152 -0.342 7.222 1.00 66.44 91 HIS A N 1
ATOM 726 C CA . HIS A 1 91 ? -27.129 -0.513 6.194 1.00 66.44 91 HIS A CA 1
ATOM 727 C C . HIS A 1 91 ? -26.436 -1.857 6.419 1.00 66.44 91 HIS A C 1
ATOM 729 O O . HIS A 1 91 ? -26.058 -2.168 7.538 1.00 66.44 91 HIS A O 1
ATOM 735 N N . ASN A 1 92 ? -26.315 -2.693 5.392 1.00 79.12 92 ASN A N 1
ATOM 736 C CA . ASN A 1 92 ? -25.762 -4.033 5.565 1.00 79.12 92 ASN A CA 1
ATOM 737 C C . ASN A 1 92 ? -24.231 -3.977 5.572 1.00 79.12 92 ASN A C 1
ATOM 739 O O . ASN A 1 92 ? -23.629 -3.525 4.597 1.00 79.12 92 ASN A O 1
ATOM 743 N N . LYS A 1 93 ? -23.616 -4.482 6.649 1.00 86.31 93 LYS A N 1
ATOM 744 C CA . LYS A 1 93 ? -22.178 -4.778 6.721 1.00 86.31 93 LYS A CA 1
ATOM 745 C C . LYS A 1 93 ? -21.753 -5.569 5.481 1.00 86.31 93 LYS A C 1
ATOM 747 O O . LYS A 1 93 ? -22.481 -6.466 5.041 1.00 86.31 93 LYS A O 1
ATOM 752 N N . VAL A 1 94 ? -20.588 -5.246 4.915 1.00 88.25 94 VAL A N 1
ATOM 753 C CA . VAL A 1 94 ? -20.061 -6.005 3.773 1.00 88.25 94 VAL A CA 1
ATOM 754 C C . VAL A 1 94 ? -19.861 -7.454 4.230 1.00 88.25 94 VAL A C 1
ATOM 756 O O . VAL A 1 94 ? -19.169 -7.663 5.226 1.00 88.25 94 VAL A O 1
ATOM 759 N N . PRO A 1 95 ? -20.456 -8.451 3.549 1.00 90.44 95 PRO A N 1
ATOM 760 C CA . PRO A 1 95 ? -20.416 -9.830 4.015 1.00 90.44 95 PRO A CA 1
ATOM 761 C C . PRO A 1 95 ? -18.984 -10.371 4.030 1.00 90.44 95 PRO A C 1
ATOM 763 O O . PRO A 1 95 ? -18.242 -10.195 3.061 1.00 90.44 95 PRO A O 1
ATOM 766 N N . ASP A 1 96 ? -18.628 -11.102 5.090 1.00 91.44 96 ASP A N 1
ATOM 767 C CA . ASP A 1 96 ? -17.275 -11.639 5.320 1.00 91.44 96 ASP A CA 1
ATOM 768 C C . ASP A 1 96 ? -16.759 -12.497 4.158 1.00 91.44 96 ASP A C 1
ATOM 770 O O . ASP A 1 96 ? -15.562 -12.536 3.876 1.00 91.44 96 ASP A O 1
ATOM 774 N N . LYS A 1 97 ? -17.668 -13.132 3.410 1.00 92.56 97 LYS A N 1
ATOM 775 C CA . LYS A 1 97 ? -17.336 -13.879 2.192 1.00 92.56 97 LYS A CA 1
ATOM 776 C C . LYS A 1 97 ? -16.562 -13.028 1.176 1.00 92.56 97 LYS A C 1
ATOM 778 O O . LYS A 1 97 ? -15.584 -13.509 0.615 1.00 92.56 97 LYS A O 1
ATOM 783 N N . ASN A 1 98 ? -16.954 -11.767 0.980 1.00 90.75 98 ASN A N 1
ATOM 784 C CA . ASN A 1 98 ? -16.282 -10.871 0.035 1.00 90.75 98 ASN A CA 1
ATOM 785 C C . ASN A 1 98 ? -14.855 -10.539 0.493 1.00 90.75 98 ASN A C 1
ATOM 787 O O . ASN A 1 98 ? -13.960 -10.413 -0.337 1.00 90.75 98 ASN A O 1
ATOM 791 N N . ILE A 1 99 ? -14.638 -10.429 1.808 1.00 92.00 99 ILE A N 1
ATOM 792 C CA . ILE A 1 99 ? -13.315 -10.192 2.399 1.00 92.00 99 ILE A CA 1
ATOM 793 C C . ILE A 1 99 ? -12.421 -11.413 2.163 1.00 92.00 99 ILE A C 1
ATOM 795 O O . ILE A 1 99 ? -11.305 -11.268 1.672 1.00 92.00 99 ILE A O 1
ATOM 799 N N . ILE A 1 100 ? -12.942 -12.616 2.424 1.00 93.12 100 ILE A N 1
ATOM 800 C CA . ILE A 1 100 ? -12.221 -13.881 2.217 1.00 93.12 100 ILE A CA 1
ATOM 801 C C . ILE A 1 100 ? -11.843 -14.069 0.741 1.00 93.12 100 ILE A C 1
ATOM 803 O O . ILE A 1 100 ? -10.727 -14.489 0.431 1.00 93.12 100 ILE A O 1
ATOM 807 N N . ASP A 1 101 ? -12.757 -13.774 -0.183 1.00 93.06 101 ASP A N 1
ATOM 808 C CA . ASP A 1 101 ? -12.494 -13.912 -1.618 1.00 93.06 101 ASP A CA 1
ATOM 809 C C . ASP A 1 101 ? -11.444 -12.893 -2.101 1.00 93.06 101 ASP A C 1
ATOM 811 O O . ASP A 1 101 ? -10.581 -13.233 -2.916 1.00 93.06 101 ASP A O 1
ATOM 815 N N . LEU A 1 102 ? -11.438 -11.683 -1.533 1.00 91.56 102 LEU A N 1
ATOM 816 C CA . LEU A 1 102 ? -10.424 -10.667 -1.812 1.00 91.56 102 LEU A CA 1
ATOM 817 C C . LEU A 1 102 ? -9.043 -11.057 -1.259 1.00 91.56 102 LEU A C 1
ATOM 819 O O . LEU A 1 102 ? -8.040 -10.917 -1.957 1.00 91.56 102 LEU A O 1
ATOM 823 N N . GLU A 1 103 ? -8.980 -11.616 -0.049 1.00 92.69 103 GLU A N 1
ATOM 824 C CA . GLU A 1 103 ? -7.738 -12.131 0.544 1.00 92.69 103 GLU A CA 1
ATOM 825 C C . GLU A 1 103 ? -7.155 -13.299 -0.264 1.00 92.69 103 GLU A C 1
ATOM 827 O O . GLU A 1 103 ? -5.942 -13.363 -0.478 1.00 92.69 103 GLU A O 1
ATOM 832 N N . LYS A 1 104 ? -8.005 -14.191 -0.793 1.00 93.56 104 LYS A N 1
ATOM 833 C CA . LYS A 1 104 ? -7.571 -15.251 -1.720 1.00 93.56 104 LYS A CA 1
ATOM 834 C C . LYS A 1 104 ? -6.996 -14.680 -3.013 1.00 93.56 104 LYS A C 1
ATOM 836 O O . LYS A 1 104 ? -5.976 -15.183 -3.482 1.00 93.56 104 LYS A O 1
ATOM 841 N N . ALA A 1 105 ? -7.620 -13.644 -3.577 1.00 92.12 105 ALA A N 1
ATOM 842 C CA . ALA A 1 105 ? -7.113 -12.983 -4.776 1.00 92.12 105 ALA A CA 1
ATOM 843 C C . ALA A 1 105 ? -5.742 -12.337 -4.519 1.00 92.12 105 ALA A C 1
ATOM 845 O O . ALA A 1 105 ? -4.811 -12.561 -5.288 1.00 92.12 105 ALA A O 1
ATOM 846 N N . ILE A 1 106 ? -5.582 -11.613 -3.405 1.00 91.56 106 ILE A N 1
ATOM 847 C CA . ILE A 1 106 ? -4.296 -11.016 -3.002 1.00 91.56 106 ILE A CA 1
ATOM 848 C C . ILE A 1 106 ? -3.228 -12.102 -2.837 1.00 91.56 106 ILE A C 1
ATOM 850 O O . ILE A 1 106 ? -2.130 -11.972 -3.375 1.00 91.56 106 ILE A O 1
ATOM 854 N N . LYS A 1 107 ? -3.558 -13.211 -2.164 1.00 91.50 107 LYS A N 1
ATOM 855 C CA . LYS A 1 107 ? -2.636 -14.342 -2.006 1.00 91.50 107 LYS A CA 1
ATOM 856 C C . LYS A 1 107 ? -2.212 -14.930 -3.354 1.00 91.50 107 LYS A C 1
ATOM 858 O O . LYS A 1 107 ? -1.027 -15.172 -3.549 1.00 91.50 107 LYS A O 1
ATOM 863 N N . PHE A 1 108 ? -3.147 -15.100 -4.289 1.00 92.44 108 PHE A N 1
ATOM 864 C CA . PHE A 1 108 ? -2.844 -15.575 -5.640 1.00 92.44 108 PHE A CA 1
ATOM 865 C C . PHE A 1 108 ? -1.841 -14.663 -6.365 1.00 92.44 108 PHE A C 1
ATOM 867 O O . PHE A 1 108 ? -0.876 -15.164 -6.939 1.00 92.44 108 PHE A O 1
ATOM 874 N N . PHE A 1 109 ? -2.023 -13.339 -6.313 1.00 89.62 109 PHE A N 1
ATOM 875 C CA . PHE A 1 109 ? -1.088 -12.394 -6.938 1.00 89.62 109 PHE A CA 1
ATOM 876 C C . PHE A 1 109 ? 0.283 -12.377 -6.258 1.00 89.62 109 PHE A C 1
ATOM 878 O O . PHE A 1 109 ? 1.303 -12.362 -6.946 1.00 89.62 109 PHE A O 1
ATOM 885 N N . ASN A 1 110 ? 0.322 -12.470 -4.930 1.00 88.25 110 ASN A N 1
ATOM 886 C CA . ASN A 1 110 ? 1.571 -12.574 -4.179 1.00 88.25 110 ASN A CA 1
ATOM 887 C C . ASN A 1 110 ? 2.345 -13.859 -4.533 1.00 88.25 110 ASN A C 1
ATOM 889 O O . ASN A 1 110 ? 3.557 -13.827 -4.755 1.00 88.25 110 ASN A O 1
ATOM 893 N N . ASP A 1 111 ? 1.643 -14.990 -4.642 1.00 88.94 111 ASP A N 1
ATOM 894 C CA . ASP A 1 111 ? 2.232 -16.269 -5.050 1.00 88.94 111 ASP A CA 1
ATOM 895 C C . ASP A 1 111 ? 2.728 -16.208 -6.507 1.00 88.94 111 ASP A C 1
ATOM 897 O O . ASP A 1 111 ? 3.804 -16.723 -6.825 1.00 88.94 111 ASP A O 1
ATOM 901 N N . LEU A 1 112 ? 2.000 -15.511 -7.388 1.00 86.94 112 LEU A N 1
ATOM 902 C CA . LEU A 1 112 ? 2.421 -15.259 -8.767 1.00 86.94 112 LEU A CA 1
ATOM 903 C C . LEU A 1 112 ? 3.691 -14.391 -8.829 1.00 86.94 112 LEU A C 1
ATOM 905 O O . LEU A 1 112 ? 4.599 -14.701 -9.599 1.00 86.94 112 LEU A O 1
ATOM 909 N N . ASN A 1 113 ? 3.785 -13.349 -7.999 1.00 83.50 113 ASN A N 1
ATOM 910 C CA . ASN A 1 113 ? 4.942 -12.448 -7.938 1.00 83.50 113 ASN A CA 1
ATOM 911 C C . ASN A 1 113 ? 6.201 -13.136 -7.395 1.00 83.50 113 ASN A C 1
ATOM 913 O O . ASN A 1 113 ? 7.312 -12.816 -7.816 1.00 83.50 113 ASN A O 1
ATOM 917 N N . LYS A 1 114 ? 6.038 -14.120 -6.506 1.00 86.06 114 LYS A N 1
ATOM 918 C CA . LYS A 1 114 ? 7.134 -14.970 -6.011 1.00 86.06 114 LYS A CA 1
ATOM 919 C C . LYS A 1 114 ? 7.487 -16.110 -6.961 1.00 86.06 114 LYS A C 1
ATOM 921 O O . LYS A 1 114 ? 8.502 -16.778 -6.762 1.00 86.06 114 LYS A O 1
ATOM 926 N N . SER A 1 115 ? 6.659 -16.363 -7.971 1.00 88.00 115 SER A N 1
ATOM 927 C CA . SER A 1 115 ? 6.859 -17.493 -8.862 1.00 88.00 115 SER A CA 1
ATOM 928 C C . SER A 1 115 ? 8.131 -17.306 -9.696 1.00 88.00 115 SER A C 1
ATOM 930 O O . SER A 1 115 ? 8.278 -16.283 -10.375 1.00 88.00 115 SER A O 1
ATOM 932 N N . PRO A 1 116 ? 9.030 -18.309 -9.755 1.00 85.88 116 PRO A N 1
ATOM 933 C CA . PRO A 1 116 ? 10.183 -18.275 -10.655 1.00 85.88 116 PRO A CA 1
ATOM 934 C C . PRO A 1 116 ? 9.759 -18.115 -12.124 1.00 85.88 116 PRO A C 1
ATOM 936 O O . PRO A 1 116 ? 10.524 -17.602 -12.939 1.00 85.88 116 PRO A O 1
ATOM 939 N N . LEU A 1 117 ? 8.520 -18.492 -12.458 1.00 84.25 117 LEU A N 1
ATOM 940 C CA . LEU A 1 117 ? 7.944 -18.338 -13.790 1.00 84.25 117 LEU A CA 1
ATOM 941 C C . LEU A 1 117 ? 7.880 -16.870 -14.235 1.00 84.25 117 LEU A C 1
ATOM 943 O O . LEU A 1 117 ? 8.138 -16.590 -15.404 1.00 84.25 117 LEU A O 1
ATOM 947 N N . LEU A 1 118 ? 7.616 -15.931 -13.318 1.00 84.12 118 LEU A N 1
ATOM 948 C CA . LEU A 1 118 ? 7.623 -14.500 -13.630 1.00 84.12 118 LEU A CA 1
ATOM 949 C C . LEU A 1 118 ? 9.018 -14.071 -14.110 1.00 84.12 118 LEU A C 1
ATOM 951 O O . LEU A 1 118 ? 9.153 -13.490 -15.187 1.00 84.12 118 LEU A O 1
ATOM 955 N N . TYR A 1 119 ? 10.064 -14.429 -13.357 1.00 85.75 119 TYR A N 1
ATOM 956 C CA . TYR A 1 119 ? 11.460 -14.134 -13.702 1.00 85.75 119 TYR A CA 1
ATOM 957 C C . TYR A 1 119 ? 11.874 -14.763 -15.033 1.00 85.75 119 TYR A C 1
ATOM 959 O O . TYR A 1 119 ? 12.555 -14.122 -15.831 1.00 85.75 119 TYR A O 1
ATOM 967 N N . ILE A 1 120 ? 11.417 -15.986 -15.313 1.00 87.38 120 ILE A N 1
ATOM 968 C CA . ILE A 1 120 ? 11.662 -16.653 -16.596 1.00 87.38 120 ILE A CA 1
ATOM 969 C C . ILE A 1 120 ? 11.016 -15.874 -17.747 1.00 87.38 120 ILE A C 1
ATOM 971 O O . ILE A 1 120 ? 11.677 -15.653 -18.759 1.00 87.38 120 ILE A O 1
ATOM 975 N N . ILE A 1 121 ? 9.770 -15.406 -17.595 1.00 86.38 121 ILE A N 1
ATOM 976 C CA . ILE A 1 121 ? 9.098 -14.576 -18.610 1.00 86.38 121 ILE A CA 1
ATOM 977 C C . ILE A 1 121 ? 9.881 -13.281 -18.847 1.00 86.38 121 ILE A C 1
ATOM 979 O O . ILE A 1 121 ? 10.120 -12.919 -19.997 1.00 86.38 121 ILE A O 1
ATOM 983 N N . ILE A 1 122 ? 10.332 -12.611 -17.783 1.00 84.31 122 ILE A N 1
ATOM 984 C CA . ILE A 1 122 ? 11.130 -11.376 -17.873 1.00 84.31 122 ILE A CA 1
ATOM 985 C C . ILE A 1 122 ? 12.411 -11.617 -18.673 1.00 84.31 122 ILE A C 1
ATOM 987 O O . ILE A 1 122 ? 12.715 -10.878 -19.615 1.00 84.31 122 ILE A O 1
ATOM 991 N N . ILE A 1 123 ? 13.148 -12.672 -18.320 1.00 86.25 123 ILE A N 1
ATOM 992 C CA . ILE A 1 123 ? 14.400 -13.039 -18.982 1.00 86.25 123 ILE A CA 1
ATOM 993 C C . ILE A 1 123 ? 14.129 -13.397 -20.446 1.00 86.25 123 ILE A C 1
ATOM 995 O O . ILE A 1 123 ? 14.830 -12.905 -21.326 1.00 86.25 123 ILE A O 1
ATOM 999 N N . ALA A 1 124 ? 13.083 -14.176 -20.730 1.00 85.69 124 ALA A N 1
ATOM 1000 C CA . ALA A 1 124 ? 12.710 -14.571 -22.086 1.00 85.69 124 ALA A CA 1
ATOM 1001 C C . ALA A 1 124 ? 12.319 -13.371 -22.963 1.00 85.69 124 ALA A C 1
ATOM 1003 O O . ALA A 1 124 ? 12.794 -13.266 -24.092 1.00 85.69 124 ALA A O 1
ATOM 1004 N N . VAL A 1 125 ? 11.518 -12.432 -22.446 1.00 84.06 125 VAL A N 1
ATOM 1005 C CA . VAL A 1 125 ? 11.155 -11.185 -23.148 1.00 84.06 125 VAL A CA 1
ATOM 1006 C C . VAL A 1 125 ? 12.396 -10.331 -23.409 1.00 84.06 125 VAL A C 1
ATOM 1008 O O . VAL A 1 125 ? 12.556 -9.784 -24.502 1.00 84.06 125 VAL A O 1
ATOM 1011 N N . THR A 1 126 ? 13.303 -10.248 -22.435 1.00 83.25 126 THR A N 1
ATOM 1012 C CA . THR A 1 126 ? 14.558 -9.499 -22.586 1.00 83.25 126 THR A CA 1
ATOM 1013 C C . THR A 1 126 ? 15.461 -10.132 -23.645 1.00 83.25 126 THR A C 1
ATOM 1015 O O . THR A 1 126 ? 15.923 -9.437 -24.547 1.00 83.25 126 THR A O 1
ATOM 1018 N N . ILE A 1 127 ? 15.654 -11.454 -23.602 1.00 85.12 127 ILE A N 1
ATOM 1019 C CA . ILE A 1 127 ? 16.424 -12.205 -24.604 1.00 85.12 127 ILE A CA 1
ATOM 1020 C C . ILE A 1 127 ? 15.782 -12.070 -25.988 1.00 85.12 127 ILE A C 1
ATOM 1022 O O . ILE A 1 127 ? 16.488 -11.823 -26.960 1.00 85.12 127 ILE A O 1
ATOM 1026 N N . GLY A 1 128 ? 14.454 -12.166 -26.086 1.00 84.06 128 GLY A N 1
ATOM 1027 C CA . GLY A 1 128 ? 13.720 -11.977 -27.337 1.00 84.06 128 GLY A CA 1
ATOM 1028 C C . GLY A 1 128 ? 13.969 -10.599 -27.955 1.00 84.06 128 GLY A C 1
ATOM 1029 O O . GLY A 1 128 ? 14.260 -10.507 -29.149 1.00 84.06 128 GLY A O 1
ATOM 1030 N N . ARG A 1 129 ? 13.955 -9.535 -27.137 1.00 80.69 129 ARG A N 1
ATOM 1031 C CA . ARG A 1 129 ? 14.355 -8.184 -27.568 1.00 80.69 129 ARG A CA 1
ATOM 1032 C C . ARG A 1 129 ? 15.802 -8.142 -28.057 1.00 80.69 129 ARG A C 1
ATOM 1034 O O . ARG A 1 129 ? 16.055 -7.574 -29.113 1.00 80.69 129 ARG A O 1
ATOM 1041 N N . LEU A 1 130 ? 16.735 -8.759 -27.333 1.00 83.31 130 LEU A N 1
ATOM 1042 C CA . LEU A 1 130 ? 18.150 -8.796 -27.720 1.00 83.31 130 LEU A CA 1
ATOM 1043 C C . LEU A 1 130 ? 18.382 -9.548 -29.041 1.00 83.31 130 LEU A C 1
ATOM 1045 O O . LEU A 1 130 ? 19.152 -9.080 -29.876 1.00 83.31 130 LEU A O 1
ATOM 1049 N N . ILE A 1 131 ? 17.695 -10.673 -29.263 1.00 82.88 131 ILE A N 1
ATOM 1050 C CA . ILE A 1 131 ? 17.787 -11.453 -30.508 1.00 82.88 131 ILE A CA 1
ATOM 1051 C C . ILE A 1 131 ? 17.219 -10.661 -31.689 1.00 82.88 131 ILE A C 1
ATOM 1053 O O . ILE A 1 131 ? 17.835 -10.633 -32.752 1.00 82.88 131 ILE A O 1
ATOM 1057 N N . GLY A 1 132 ? 16.086 -9.974 -31.505 1.00 79.25 132 GLY A N 1
ATOM 1058 C CA . GLY A 1 132 ? 15.495 -9.127 -32.548 1.00 79.25 132 GLY A CA 1
ATOM 1059 C C . GLY A 1 132 ? 16.423 -8.003 -33.026 1.00 79.25 132 GLY A C 1
ATOM 1060 O O . GLY A 1 132 ? 16.309 -7.556 -34.163 1.00 79.25 132 GLY A O 1
ATOM 1061 N N . LEU A 1 133 ? 17.379 -7.591 -32.189 1.00 75.81 133 LEU A N 1
ATOM 1062 C CA . LEU A 1 133 ? 18.368 -6.552 -32.491 1.00 75.81 133 LEU A CA 1
ATOM 1063 C C . LEU A 1 133 ? 19.649 -7.086 -33.152 1.00 75.81 133 LEU A C 1
ATOM 1065 O O . LEU A 1 133 ? 20.482 -6.290 -33.588 1.00 75.81 133 LEU A O 1
ATOM 1069 N N . ALA A 1 134 ? 19.825 -8.407 -33.246 1.00 76.81 134 ALA A N 1
ATOM 1070 C CA . ALA A 1 134 ? 21.031 -9.028 -33.794 1.00 76.81 134 ALA A CA 1
ATOM 1071 C C . ALA A 1 134 ? 21.396 -8.606 -35.238 1.00 76.81 134 ALA A C 1
ATOM 1073 O O . ALA A 1 134 ? 22.589 -8.444 -35.498 1.00 76.81 134 ALA A O 1
ATOM 1074 N N . PRO A 1 135 ? 20.448 -8.380 -36.177 1.00 76.62 135 PRO A N 1
ATOM 1075 C CA . PRO A 1 135 ? 20.794 -8.012 -37.556 1.00 76.62 135 PRO A CA 1
ATOM 1076 C C . PRO A 1 135 ? 21.447 -6.629 -37.682 1.00 76.62 135 PRO A C 1
ATOM 1078 O O . PRO A 1 135 ? 22.172 -6.368 -38.637 1.00 76.62 135 PRO A O 1
ATOM 1081 N N . SER A 1 136 ? 21.189 -5.738 -36.725 1.00 74.19 136 SER A N 1
ATOM 1082 C CA . SER A 1 136 ? 21.619 -4.340 -36.734 1.00 74.19 136 SER A CA 1
ATOM 1083 C C . SER A 1 136 ? 22.198 -3.979 -35.373 1.00 74.19 136 SER A C 1
ATOM 1085 O O . SER A 1 136 ? 21.716 -3.048 -34.725 1.00 74.19 136 SER A O 1
ATOM 1087 N N . PHE A 1 137 ? 23.165 -4.778 -34.907 1.00 76.31 137 PHE A N 1
ATOM 1088 C CA . PHE A 1 137 ? 23.702 -4.686 -33.553 1.00 76.31 137 PHE A CA 1
ATOM 1089 C C . PHE A 1 137 ? 24.079 -3.242 -33.214 1.00 76.31 137 PHE A C 1
ATOM 1091 O O . PHE A 1 137 ? 25.105 -2.718 -33.650 1.00 76.31 137 PHE A O 1
ATOM 1098 N N . ASN A 1 138 ? 23.219 -2.592 -32.434 1.00 81.00 138 ASN A N 1
ATOM 1099 C CA . ASN A 1 138 ? 23.431 -1.235 -31.985 1.00 81.00 138 ASN A CA 1
ATOM 1100 C C . ASN A 1 138 ? 23.748 -1.281 -30.497 1.00 81.00 138 ASN A C 1
ATOM 1102 O O . ASN A 1 138 ? 22.883 -1.576 -29.669 1.00 81.00 138 ASN A O 1
ATOM 1106 N N . ALA A 1 139 ? 25.009 -0.993 -30.173 1.00 80.44 139 ALA A N 1
ATOM 1107 C CA . ALA A 1 139 ? 25.513 -1.031 -28.807 1.00 80.44 139 ALA A CA 1
ATOM 1108 C C . ALA A 1 139 ? 24.666 -0.179 -27.846 1.00 80.44 139 ALA A C 1
ATOM 1110 O O . ALA A 1 139 ? 24.530 -0.537 -26.680 1.00 80.44 139 ALA A O 1
ATOM 1111 N N . ILE A 1 140 ? 24.045 0.902 -28.331 1.00 77.69 140 ILE A N 1
ATOM 1112 C CA . ILE A 1 140 ? 23.210 1.780 -27.505 1.00 77.69 140 ILE A CA 1
ATOM 1113 C C . ILE A 1 140 ? 21.916 1.075 -27.089 1.00 77.69 140 ILE A C 1
ATOM 1115 O O . ILE A 1 140 ? 21.576 1.091 -25.910 1.00 77.69 140 ILE A O 1
ATOM 1119 N N . VAL A 1 141 ? 21.233 0.386 -28.010 1.00 78.00 141 VAL A N 1
ATOM 1120 C CA . VAL A 1 141 ? 20.001 -0.360 -27.682 1.00 78.00 141 VAL A CA 1
ATOM 1121 C C . VAL A 1 141 ? 20.304 -1.543 -26.762 1.00 78.00 141 VAL A C 1
ATOM 1123 O O . VAL A 1 141 ? 19.521 -1.858 -25.862 1.00 78.00 141 VAL A O 1
ATOM 1126 N N . PHE A 1 142 ? 21.463 -2.177 -26.947 1.00 83.06 142 PHE A N 1
ATOM 1127 C CA . PHE A 1 142 ? 21.937 -3.220 -26.042 1.00 83.06 142 PHE A CA 1
ATOM 1128 C C . PHE A 1 142 ? 22.129 -2.674 -24.619 1.00 83.06 142 PHE A C 1
ATOM 1130 O O . PHE A 1 142 ? 21.575 -3.230 -23.671 1.00 83.06 142 PHE A O 1
ATOM 1137 N N . ILE A 1 143 ? 22.851 -1.558 -24.470 1.00 83.56 143 ILE A N 1
ATOM 1138 C CA . ILE A 1 143 ? 23.073 -0.904 -23.173 1.00 83.56 143 ILE A CA 1
ATOM 1139 C C . ILE A 1 143 ? 21.743 -0.466 -22.544 1.00 83.56 143 ILE A C 1
ATOM 1141 O O . ILE A 1 143 ? 21.526 -0.752 -21.369 1.00 83.56 143 ILE A O 1
ATOM 1145 N N . ASP A 1 144 ? 20.831 0.146 -23.311 1.00 79.88 144 ASP A N 1
ATOM 1146 C CA . ASP A 1 144 ? 19.489 0.529 -22.838 1.00 79.88 144 ASP A CA 1
ATOM 1147 C C . ASP A 1 144 ? 18.728 -0.679 -22.283 1.00 79.88 144 ASP A C 1
ATOM 1149 O O . ASP A 1 144 ? 18.192 -0.635 -21.177 1.00 79.88 144 ASP A O 1
ATOM 1153 N N . THR A 1 145 ? 18.750 -1.802 -23.006 1.00 83.06 145 THR A N 1
ATOM 1154 C CA . THR A 1 145 ? 18.072 -3.038 -22.592 1.00 83.06 145 THR A CA 1
ATOM 1155 C C . THR A 1 145 ? 18.658 -3.600 -21.294 1.00 83.06 145 THR A C 1
ATOM 1157 O O . THR A 1 145 ? 17.907 -4.016 -20.411 1.00 83.06 145 THR A O 1
ATOM 1160 N N . ILE A 1 146 ? 19.986 -3.575 -21.138 1.00 86.06 146 ILE A N 1
ATOM 1161 C CA . ILE A 1 146 ? 20.658 -4.030 -19.913 1.00 86.06 146 ILE A CA 1
ATOM 1162 C C . ILE A 1 146 ? 20.359 -3.098 -18.733 1.00 86.06 146 ILE A C 1
ATOM 1164 O O . ILE A 1 146 ? 20.024 -3.583 -17.654 1.00 86.06 146 ILE A O 1
ATOM 1168 N N . ILE A 1 147 ? 20.420 -1.776 -18.923 1.00 84.69 147 ILE A N 1
ATOM 1169 C CA . ILE A 1 147 ? 20.079 -0.800 -17.874 1.00 84.69 147 ILE A CA 1
ATOM 1170 C C . ILE A 1 147 ? 18.620 -0.976 -17.448 1.00 84.69 147 ILE A C 1
ATOM 1172 O O . ILE A 1 147 ? 18.330 -1.060 -16.257 1.00 84.69 147 ILE A O 1
ATOM 1176 N N . THR A 1 148 ? 17.715 -1.098 -18.417 1.00 82.12 148 THR A N 1
ATOM 1177 C CA . THR A 1 148 ? 16.283 -1.347 -18.210 1.00 82.12 148 THR A CA 1
ATOM 1178 C C . THR A 1 148 ? 16.057 -2.617 -17.384 1.00 82.12 148 THR A C 1
ATOM 1180 O O . THR A 1 148 ? 15.297 -2.596 -16.414 1.00 82.12 148 THR A O 1
ATOM 1183 N N . LEU A 1 149 ? 16.762 -3.708 -17.706 1.00 85.44 149 LEU A N 1
ATOM 1184 C CA . LEU A 1 149 ? 16.713 -4.955 -16.940 1.00 85.44 149 LEU A CA 1
ATOM 1185 C C . LEU A 1 149 ? 17.234 -4.768 -15.508 1.00 85.44 149 LEU A C 1
ATOM 1187 O O . LEU A 1 149 ? 16.590 -5.224 -14.567 1.00 85.44 149 LEU A O 1
ATOM 1191 N N . ILE A 1 150 ? 18.367 -4.086 -15.320 1.00 86.00 150 ILE A N 1
ATOM 1192 C CA . ILE A 1 150 ? 18.944 -3.842 -13.988 1.00 86.00 150 ILE A CA 1
ATOM 1193 C C . ILE A 1 150 ? 17.981 -3.020 -13.129 1.00 86.00 150 ILE A C 1
ATOM 1195 O O . ILE A 1 150 ? 17.688 -3.411 -12.001 1.00 86.00 150 ILE A O 1
ATOM 1199 N N . VAL A 1 151 ? 17.446 -1.915 -13.660 1.00 83.81 151 VAL A N 1
ATOM 1200 C CA . VAL A 1 151 ? 16.468 -1.072 -12.950 1.00 83.81 151 VAL A CA 1
ATOM 1201 C C . VAL A 1 151 ? 15.241 -1.891 -12.566 1.00 83.81 151 VAL A C 1
ATOM 1203 O O . VAL A 1 151 ? 14.777 -1.813 -11.430 1.00 83.81 151 VAL A O 1
ATOM 1206 N N . PHE A 1 152 ? 14.747 -2.723 -13.478 1.00 84.00 152 PHE A N 1
ATOM 1207 C CA . PHE A 1 152 ? 13.610 -3.588 -13.209 1.00 84.00 152 PHE A CA 1
ATOM 1208 C C . PHE A 1 152 ? 13.887 -4.611 -12.099 1.00 84.00 152 PHE A C 1
ATOM 1210 O O . PHE A 1 152 ? 13.066 -4.775 -11.199 1.00 84.00 152 PHE A O 1
ATOM 1217 N N . LEU A 1 153 ? 15.055 -5.259 -12.117 1.00 86.50 153 LEU A N 1
ATOM 1218 C CA . LEU A 1 153 ? 15.466 -6.199 -11.071 1.00 86.50 153 LEU A CA 1
ATOM 1219 C C . LEU A 1 153 ? 15.630 -5.508 -9.712 1.00 86.50 153 LEU A C 1
ATOM 1221 O O . LEU A 1 153 ? 15.242 -6.079 -8.694 1.00 86.50 153 LEU A O 1
ATOM 1225 N N . LEU A 1 154 ? 16.142 -4.273 -9.681 1.00 86.62 154 LEU A N 1
ATOM 1226 C CA . LEU A 1 154 ? 16.230 -3.475 -8.454 1.00 86.62 154 LEU A CA 1
ATOM 1227 C C . LEU A 1 154 ? 14.841 -3.135 -7.900 1.00 86.62 154 LEU A C 1
ATOM 1229 O O . LEU A 1 154 ? 14.607 -3.291 -6.700 1.00 86.62 154 LEU A O 1
ATOM 1233 N N . VAL A 1 155 ? 13.909 -2.726 -8.767 1.00 84.94 155 VAL A N 1
ATOM 1234 C CA . VAL A 1 155 ? 12.512 -2.461 -8.388 1.00 84.94 155 VAL A CA 1
ATOM 1235 C C . VAL A 1 155 ? 11.858 -3.733 -7.843 1.00 84.94 155 VAL A C 1
ATOM 1237 O O . VAL A 1 155 ? 11.304 -3.703 -6.747 1.00 84.94 155 VAL A O 1
ATOM 1240 N N . LEU A 1 156 ? 11.995 -4.870 -8.533 1.00 85.62 156 LEU A N 1
ATOM 1241 C CA . LEU A 1 156 ? 11.485 -6.160 -8.057 1.00 85.62 156 LEU A CA 1
ATOM 1242 C C . LEU A 1 156 ? 12.100 -6.580 -6.721 1.00 85.62 156 LEU A C 1
ATOM 1244 O O . LEU A 1 156 ? 11.379 -7.028 -5.834 1.00 85.62 156 LEU A O 1
ATOM 1248 N N . SER A 1 157 ? 13.412 -6.417 -6.549 1.00 87.19 157 SER A N 1
ATOM 1249 C CA . SER A 1 157 ? 14.088 -6.737 -5.291 1.00 87.19 157 SER A CA 1
ATOM 1250 C C . SER A 1 157 ? 13.560 -5.879 -4.143 1.00 87.19 157 SER A C 1
ATOM 1252 O O . SER A 1 157 ? 13.369 -6.387 -3.037 1.00 87.19 157 SER A O 1
ATOM 1254 N N . LYS A 1 158 ? 13.308 -4.589 -4.392 1.00 87.38 158 LYS A N 1
ATOM 1255 C CA . LYS A 1 158 ? 12.762 -3.679 -3.383 1.00 87.38 158 LYS A CA 1
ATOM 1256 C C . LYS A 1 158 ? 11.324 -4.046 -3.024 1.00 87.38 158 LYS A C 1
ATOM 1258 O O . LYS A 1 158 ? 11.020 -4.144 -1.840 1.00 87.38 158 LYS A O 1
ATOM 1263 N N . ILE A 1 159 ? 10.480 -4.314 -4.022 1.00 86.56 159 ILE A N 1
ATOM 1264 C CA . ILE A 1 159 ? 9.094 -4.760 -3.820 1.00 86.56 159 ILE A CA 1
ATOM 1265 C C . ILE A 1 159 ? 9.073 -6.071 -3.041 1.00 86.56 159 ILE A C 1
ATOM 1267 O O . ILE A 1 159 ? 8.401 -6.157 -2.021 1.00 86.56 159 ILE A O 1
ATOM 1271 N N . SER A 1 160 ? 9.866 -7.062 -3.457 1.00 86.75 160 SER A N 1
ATOM 1272 C CA . SER A 1 160 ? 9.966 -8.344 -2.759 1.00 86.75 160 SER A CA 1
ATOM 1273 C C . SER A 1 160 ? 10.375 -8.159 -1.300 1.00 86.75 160 SER A C 1
ATOM 1275 O O . SER A 1 160 ? 9.832 -8.843 -0.439 1.00 86.75 160 SER A O 1
ATOM 1277 N N . SER A 1 161 ? 11.300 -7.239 -1.008 1.00 88.62 161 SER A N 1
ATOM 1278 C CA . SER A 1 161 ? 11.706 -6.931 0.365 1.00 88.62 161 SER A CA 1
ATOM 1279 C C . SER A 1 161 ? 10.544 -6.361 1.183 1.00 88.62 161 SER A C 1
ATOM 1281 O O . SER A 1 161 ? 10.264 -6.907 2.247 1.00 88.62 161 SER A O 1
ATOM 1283 N N . ILE A 1 162 ? 9.836 -5.349 0.670 1.00 85.81 162 ILE A N 1
ATOM 1284 C CA . ILE A 1 162 ? 8.693 -4.708 1.350 1.00 85.81 162 ILE A CA 1
ATOM 1285 C C . ILE A 1 162 ? 7.561 -5.723 1.588 1.00 85.81 162 ILE A C 1
ATOM 1287 O O . ILE A 1 162 ? 7.069 -5.892 2.703 1.00 85.81 162 ILE A O 1
ATOM 1291 N N . VAL A 1 163 ? 7.194 -6.466 0.543 1.00 84.75 163 VAL A N 1
ATOM 1292 C CA . VAL A 1 163 ? 6.141 -7.490 0.572 1.00 84.75 163 VAL A CA 1
ATOM 1293 C C . VAL A 1 163 ? 6.492 -8.611 1.555 1.00 84.75 163 VAL A C 1
ATOM 1295 O O . VAL A 1 163 ? 5.632 -9.083 2.299 1.00 84.75 163 VAL A O 1
ATOM 1298 N N . SER A 1 164 ? 7.759 -9.036 1.596 1.00 83.50 164 SER A N 1
ATOM 1299 C CA . SER A 1 164 ? 8.204 -10.098 2.504 1.00 83.50 164 SER A CA 1
ATOM 1300 C C . SER A 1 164 ? 8.181 -9.693 3.978 1.00 83.50 164 SER A C 1
ATOM 1302 O O . SER A 1 164 ? 7.919 -10.552 4.818 1.00 83.50 164 SER A O 1
ATOM 1304 N N . SER A 1 165 ? 8.413 -8.414 4.296 1.00 85.00 165 SER A N 1
ATOM 1305 C CA . SER A 1 165 ? 8.403 -7.933 5.680 1.00 85.00 165 SER A CA 1
ATOM 1306 C C . SER A 1 165 ? 6.997 -7.689 6.226 1.00 85.00 165 SER A C 1
ATOM 1308 O O . SER A 1 165 ? 6.769 -7.934 7.406 1.00 85.00 165 SER A O 1
ATOM 1310 N N . GLU A 1 166 ? 6.047 -7.235 5.399 1.00 80.56 166 GLU A N 1
ATOM 1311 C CA . GLU A 1 166 ? 4.738 -6.770 5.898 1.00 80.56 166 GLU A CA 1
ATOM 1312 C C . GLU A 1 166 ? 3.614 -7.817 5.840 1.00 80.56 166 GLU A C 1
ATOM 1314 O O . GLU A 1 166 ? 2.735 -7.835 6.706 1.00 80.56 166 GLU A O 1
ATOM 1319 N N . ILE A 1 167 ? 3.634 -8.737 4.868 1.00 74.81 167 ILE A N 1
ATOM 1320 C CA . ILE A 1 167 ? 2.568 -9.747 4.714 1.00 74.81 167 ILE A CA 1
ATOM 1321 C C . ILE A 1 167 ? 2.451 -10.719 5.904 1.00 74.81 167 ILE A C 1
ATOM 1323 O O . ILE A 1 167 ? 1.317 -10.996 6.318 1.00 74.81 167 ILE A O 1
ATOM 1327 N N . PRO A 1 168 ? 3.551 -11.232 6.497 1.00 73.88 168 PRO A N 1
ATOM 1328 C CA . PRO A 1 168 ? 3.457 -12.132 7.647 1.00 73.88 168 PRO A CA 1
ATOM 1329 C C . PRO A 1 168 ? 2.785 -11.481 8.860 1.00 73.88 168 PRO A C 1
ATOM 1331 O O . PRO A 1 168 ? 2.163 -12.176 9.655 1.00 73.88 168 PRO A O 1
ATOM 1334 N N . ALA A 1 169 ? 2.872 -10.154 8.980 1.00 74.81 169 ALA A N 1
ATOM 1335 C CA . ALA A 1 169 ? 2.296 -9.399 10.087 1.00 74.81 169 ALA A CA 1
ATOM 1336 C C . ALA A 1 169 ? 0.806 -9.053 9.889 1.00 74.81 169 ALA A C 1
ATOM 1338 O O . ALA A 1 169 ? 0.210 -8.436 10.766 1.00 74.81 169 ALA A O 1
ATOM 1339 N N . HIS A 1 170 ? 0.205 -9.398 8.739 1.00 77.25 170 HIS A N 1
ATOM 1340 C CA . HIS A 1 170 ? -1.155 -8.984 8.345 1.00 77.25 170 HIS A CA 1
ATOM 1341 C C . HIS A 1 170 ? -1.373 -7.459 8.354 1.00 77.25 170 HIS A C 1
ATOM 1343 O O . HIS A 1 170 ? -2.507 -6.975 8.364 1.00 77.25 170 HIS A O 1
ATOM 1349 N N . GLN A 1 171 ? -0.289 -6.686 8.287 1.00 80.88 171 GLN A N 1
ATOM 1350 C CA . GLN A 1 171 ? -0.319 -5.228 8.289 1.00 80.88 171 GLN A CA 1
ATOM 1351 C C . GLN A 1 171 ? -0.463 -4.702 6.860 1.00 80.88 171 GLN A C 1
ATOM 1353 O O . GLN A 1 171 ? 0.399 -4.019 6.324 1.00 80.88 171 GLN A O 1
ATOM 1358 N N . TYR A 1 172 ? -1.595 -5.005 6.227 1.00 82.62 172 TYR A N 1
ATOM 1359 C CA . TYR A 1 172 ? -1.878 -4.570 4.855 1.00 82.62 172 TYR A CA 1
ATOM 1360 C C . TYR A 1 172 ? -2.088 -3.063 4.717 1.00 82.62 172 TYR A C 1
ATOM 1362 O O . TYR A 1 172 ? -2.061 -2.550 3.598 1.00 82.62 172 TYR A O 1
ATOM 1370 N N . ASN A 1 173 ? -2.298 -2.361 5.836 1.00 78.00 173 ASN A N 1
ATOM 1371 C CA . ASN A 1 173 ? -2.787 -0.983 5.909 1.00 78.00 173 ASN A CA 1
ATOM 1372 C C . ASN A 1 173 ? -2.043 -0.001 4.991 1.00 78.00 173 ASN A C 1
ATOM 1374 O O . ASN A 1 173 ? -2.655 0.950 4.503 1.00 78.00 173 ASN A O 1
ATOM 1378 N N . ASN A 1 174 ? -0.757 -0.245 4.728 1.00 78.81 174 ASN A N 1
ATOM 1379 C CA . ASN A 1 174 ? 0.124 0.704 4.039 1.00 78.81 174 ASN A CA 1
ATOM 1380 C C . ASN A 1 174 ? 0.647 0.178 2.705 1.00 78.81 174 ASN A C 1
ATOM 1382 O O . ASN A 1 174 ? 0.883 0.959 1.781 1.00 78.81 174 ASN A O 1
ATOM 1386 N N . LEU A 1 175 ? 0.737 -1.145 2.584 1.00 89.50 175 LEU A N 1
ATOM 1387 C CA . LEU A 1 175 ? 1.335 -1.831 1.450 1.00 89.50 175 LEU A CA 1
ATOM 1388 C C . LEU A 1 175 ? 0.636 -1.516 0.116 1.00 89.50 175 LEU A C 1
ATOM 1390 O O . LEU A 1 175 ? 1.285 -1.433 -0.925 1.00 89.50 175 LEU A O 1
ATOM 1394 N N . GLY A 1 176 ? -0.682 -1.282 0.136 1.00 89.38 176 GLY A N 1
ATOM 1395 C CA . GLY A 1 176 ? -1.467 -1.040 -1.081 1.00 89.38 176 GLY A CA 1
ATOM 1396 C C . GLY A 1 176 ? -0.997 0.175 -1.889 1.00 89.38 176 GLY A C 1
ATOM 1397 O O . GLY A 1 176 ? -0.845 0.085 -3.105 1.00 89.38 176 GLY A O 1
ATOM 1398 N N . ILE A 1 177 ? -0.708 1.303 -1.227 1.00 84.62 177 ILE A N 1
ATOM 1399 C CA . ILE A 1 177 ? -0.261 2.533 -1.910 1.00 84.62 177 ILE A CA 1
ATOM 1400 C C . ILE A 1 177 ? 1.128 2.337 -2.512 1.00 84.62 177 ILE A C 1
ATOM 1402 O O . ILE A 1 177 ? 1.384 2.747 -3.645 1.00 84.62 177 ILE A O 1
ATOM 1406 N N . GLU A 1 178 ? 2.020 1.705 -1.754 1.00 86.94 178 GLU A N 1
ATOM 1407 C CA . GLU A 1 178 ? 3.384 1.436 -2.195 1.00 86.94 178 GLU A CA 1
ATOM 1408 C C . GLU A 1 178 ? 3.390 0.555 -3.437 1.00 86.94 178 GLU A C 1
ATOM 1410 O O . GLU A 1 178 ? 4.000 0.917 -4.443 1.00 86.94 178 GLU A O 1
ATOM 1415 N N . LEU A 1 179 ? 2.635 -0.544 -3.411 1.00 90.25 179 LEU A N 1
ATOM 1416 C CA . LEU A 1 179 ? 2.496 -1.442 -4.554 1.00 90.25 179 LEU A CA 1
ATOM 1417 C C . LEU A 1 179 ? 1.868 -0.758 -5.769 1.00 90.25 179 LEU A C 1
ATOM 1419 O O . LEU A 1 179 ? 2.290 -1.030 -6.890 1.00 90.25 179 LEU A O 1
ATOM 1423 N N . ILE A 1 180 ? 0.929 0.173 -5.579 1.00 86.94 180 ILE A N 1
ATOM 1424 C CA . ILE A 1 180 ? 0.380 0.960 -6.692 1.00 86.94 180 ILE A CA 1
ATOM 1425 C C . ILE A 1 180 ? 1.466 1.832 -7.335 1.00 86.94 180 ILE A C 1
ATOM 1427 O O . ILE A 1 180 ? 1.598 1.852 -8.560 1.00 86.94 180 ILE A O 1
ATOM 1431 N N . ILE A 1 181 ? 2.272 2.527 -6.530 1.00 83.00 181 ILE A N 1
ATOM 1432 C CA . ILE A 1 181 ? 3.335 3.408 -7.033 1.00 83.00 181 ILE A CA 1
ATOM 1433 C C . ILE A 1 181 ? 4.431 2.591 -7.726 1.00 83.00 181 ILE A C 1
ATOM 1435 O O . ILE A 1 181 ? 4.795 2.885 -8.869 1.00 83.00 181 ILE A O 1
ATOM 1439 N N . TYR A 1 182 ? 4.926 1.535 -7.079 1.00 85.44 182 TYR A N 1
ATOM 1440 C CA . TYR A 1 182 ? 5.951 0.663 -7.652 1.00 85.44 182 TYR A CA 1
ATOM 1441 C C . TYR A 1 182 ? 5.443 -0.110 -8.871 1.00 85.44 182 TYR A C 1
ATOM 1443 O O . TYR A 1 182 ? 6.165 -0.222 -9.862 1.00 85.44 182 TYR A O 1
ATOM 1451 N N . GLY A 1 183 ? 4.198 -0.588 -8.837 1.00 87.06 183 GLY A N 1
ATOM 1452 C CA . GLY A 1 183 ? 3.527 -1.207 -9.976 1.00 87.06 183 GLY A CA 1
ATOM 1453 C C . GLY A 1 183 ? 3.413 -0.241 -11.152 1.00 87.06 183 GLY A C 1
ATOM 1454 O O . GLY A 1 183 ? 3.683 -0.623 -12.289 1.00 87.06 183 GLY A O 1
ATOM 1455 N N . GLY A 1 184 ? 3.133 1.039 -10.893 1.00 81.38 184 GLY A N 1
ATOM 1456 C CA . GLY A 1 184 ? 3.167 2.095 -11.905 1.00 81.38 184 GLY A CA 1
ATOM 1457 C C . GLY A 1 184 ? 4.533 2.265 -12.557 1.00 81.38 184 GLY A C 1
ATOM 1458 O O . GLY A 1 184 ? 4.647 2.212 -13.782 1.00 81.38 184 GLY A O 1
ATOM 1459 N N . ILE A 1 185 ? 5.586 2.384 -11.748 1.00 79.31 185 ILE A N 1
ATOM 1460 C CA . ILE A 1 185 ? 6.962 2.496 -12.249 1.00 79.31 185 ILE A CA 1
ATOM 1461 C C . ILE A 1 185 ? 7.330 1.253 -13.073 1.00 79.31 185 ILE A C 1
ATOM 1463 O O . ILE A 1 185 ? 7.758 1.386 -14.219 1.00 79.31 185 ILE A O 1
ATOM 1467 N N . ALA A 1 186 ? 7.088 0.053 -12.536 1.00 82.62 186 ALA A N 1
ATOM 1468 C CA . ALA A 1 186 ? 7.400 -1.222 -13.181 1.00 82.62 186 ALA A CA 1
ATOM 1469 C C . ALA A 1 186 ? 6.593 -1.471 -14.469 1.00 82.62 186 ALA A C 1
ATOM 1471 O O . ALA A 1 186 ? 7.081 -2.140 -15.385 1.00 82.62 186 ALA A O 1
ATOM 1472 N N . SER A 1 187 ? 5.378 -0.920 -14.573 1.00 82.12 187 SER A N 1
ATOM 1473 C CA . SER A 1 187 ? 4.527 -1.058 -15.765 1.00 82.12 187 SER A CA 1
ATOM 1474 C C . SER A 1 187 ? 5.182 -0.417 -16.983 1.00 82.12 187 SER A C 1
ATOM 1476 O O . SER A 1 187 ? 5.135 -0.988 -18.069 1.00 82.12 187 SER A O 1
ATOM 1478 N N . SER A 1 188 ? 5.884 0.700 -16.775 1.00 74.12 188 SER A N 1
ATOM 1479 C CA . SER A 1 188 ? 6.613 1.437 -17.816 1.00 74.12 188 SER A CA 1
ATOM 1480 C C . SER A 1 188 ? 7.747 0.633 -18.463 1.00 74.12 188 SER A C 1
ATOM 1482 O O . SER A 1 188 ? 8.196 0.976 -19.551 1.00 74.12 188 SER A O 1
ATOM 1484 N N . ILE A 1 189 ? 8.247 -0.407 -17.785 1.00 74.50 189 ILE A N 1
ATOM 1485 C CA . ILE A 1 189 ? 9.483 -1.095 -18.170 1.00 74.50 189 ILE A CA 1
ATOM 1486 C C . ILE A 1 189 ? 9.193 -2.374 -18.978 1.00 74.50 189 ILE A C 1
ATOM 1488 O O . ILE A 1 189 ? 9.795 -2.596 -20.031 1.00 74.50 189 ILE A O 1
ATOM 1492 N N . PHE A 1 190 ? 8.244 -3.199 -18.520 1.00 71.31 190 PHE A N 1
ATOM 1493 C CA . PHE A 1 190 ? 7.918 -4.493 -19.148 1.00 71.31 190 PHE A CA 1
ATOM 1494 C C . PHE A 1 190 ? 6.424 -4.862 -19.105 1.00 71.31 190 PHE A C 1
ATOM 1496 O O . PHE A 1 190 ? 6.074 -6.008 -19.372 1.00 71.31 190 PHE A O 1
ATOM 1503 N N . GLY A 1 191 ? 5.527 -3.950 -18.708 1.00 74.44 191 GLY A N 1
ATOM 1504 C CA . GLY A 1 191 ? 4.093 -4.244 -18.536 1.00 74.44 191 GLY A CA 1
ATOM 1505 C C . GLY A 1 191 ? 3.756 -5.161 -17.349 1.00 74.44 191 GLY A C 1
ATOM 1506 O O . GLY A 1 191 ? 2.621 -5.181 -16.888 1.00 74.44 191 GLY A O 1
ATOM 1507 N N . LEU A 1 192 ? 4.738 -5.859 -16.775 1.00 75.88 192 LEU A N 1
ATOM 1508 C CA . LEU A 1 192 ? 4.564 -6.724 -15.600 1.00 75.88 192 LEU A CA 1
ATOM 1509 C C . LEU A 1 192 ? 4.202 -5.963 -14.326 1.00 75.88 192 LEU A C 1
ATOM 1511 O O . LEU A 1 192 ? 3.608 -6.538 -13.417 1.00 75.88 192 LEU A O 1
ATOM 1515 N N . GLY A 1 193 ? 4.483 -4.660 -14.275 1.00 84.56 193 GLY A N 1
ATOM 1516 C CA . GLY A 1 193 ? 4.008 -3.817 -13.183 1.00 84.56 193 GLY A CA 1
ATOM 1517 C C . GLY A 1 193 ? 2.484 -3.778 -13.054 1.00 84.56 193 GLY A C 1
ATOM 1518 O O . GLY A 1 193 ? 1.999 -3.447 -11.980 1.00 84.56 193 GLY A O 1
ATOM 1519 N N . VAL A 1 194 ? 1.728 -4.184 -14.083 1.00 84.00 194 VAL A N 1
ATOM 1520 C CA . VAL A 1 194 ? 0.265 -4.306 -14.012 1.00 84.00 194 VAL A CA 1
ATOM 1521 C C . VAL A 1 194 ? -0.156 -5.357 -12.983 1.00 84.00 194 VAL A C 1
ATOM 1523 O O . VAL A 1 194 ? -1.144 -5.165 -12.286 1.00 84.00 194 VAL A O 1
ATOM 1526 N N . ILE A 1 195 ? 0.603 -6.443 -12.831 1.00 86.81 195 ILE A N 1
ATOM 1527 C CA . ILE A 1 195 ? 0.303 -7.496 -11.849 1.00 86.81 195 ILE A CA 1
ATOM 1528 C C . ILE A 1 195 ? 0.468 -6.941 -10.429 1.00 86.81 195 ILE A C 1
ATOM 1530 O O . ILE A 1 195 ? -0.430 -7.059 -9.600 1.00 86.81 195 ILE A O 1
ATOM 1534 N N . ILE A 1 196 ? 1.592 -6.263 -10.189 1.00 89.56 196 ILE A N 1
ATOM 1535 C CA . ILE A 1 196 ? 1.911 -5.590 -8.921 1.00 89.56 196 ILE A CA 1
ATOM 1536 C C . ILE A 1 196 ? 0.882 -4.495 -8.622 1.00 89.56 196 ILE A C 1
ATOM 1538 O O . ILE A 1 196 ? 0.441 -4.332 -7.487 1.00 89.56 196 ILE A O 1
ATOM 1542 N N . LEU A 1 197 ? 0.454 -3.766 -9.654 1.00 87.62 197 LEU A N 1
ATOM 1543 C CA . LEU A 1 197 ? -0.594 -2.770 -9.534 1.00 87.62 197 LEU A CA 1
ATOM 1544 C C . LEU A 1 197 ? -1.905 -3.397 -9.065 1.00 87.62 197 LEU A C 1
ATOM 1546 O O . LEU A 1 197 ? -2.516 -2.881 -8.133 1.00 87.62 197 LEU A O 1
ATOM 1550 N N . ILE A 1 198 ? -2.362 -4.456 -9.740 1.00 87.12 198 ILE A N 1
ATOM 1551 C CA . ILE A 1 198 ? -3.621 -5.125 -9.404 1.00 87.12 198 ILE A CA 1
ATOM 1552 C C . ILE A 1 198 ? -3.573 -5.578 -7.946 1.00 87.12 198 ILE A C 1
ATOM 1554 O O . ILE A 1 198 ? -4.517 -5.317 -7.207 1.00 87.12 198 ILE A O 1
ATOM 1558 N N . GLU A 1 199 ? -2.458 -6.163 -7.507 1.00 90.69 199 GLU A N 1
ATOM 1559 C CA . GLU A 1 199 ? -2.251 -6.528 -6.104 1.00 90.69 199 GLU A CA 1
ATOM 1560 C C . GLU A 1 199 ? -2.381 -5.315 -5.167 1.00 90.69 199 GLU A C 1
ATOM 1562 O O . GLU A 1 199 ? -3.144 -5.362 -4.199 1.00 90.69 199 GLU A O 1
ATOM 1567 N N . GLY A 1 200 ? -1.718 -4.200 -5.485 1.00 91.19 200 GLY A N 1
ATOM 1568 C CA . GLY A 1 200 ? -1.812 -2.963 -4.707 1.00 91.19 200 GLY A CA 1
ATOM 1569 C C . GLY A 1 200 ? -3.234 -2.397 -4.627 1.00 91.19 200 GLY A C 1
ATOM 1570 O O . GLY A 1 200 ? -3.674 -1.976 -3.555 1.00 91.19 200 GLY A O 1
ATOM 1571 N N . VAL A 1 201 ? -3.990 -2.444 -5.729 1.00 88.38 201 VAL A N 1
ATOM 1572 C CA . VAL A 1 201 ? -5.402 -2.026 -5.774 1.00 88.38 201 VAL A CA 1
ATOM 1573 C C . VAL A 1 201 ? -6.279 -2.960 -4.940 1.00 88.38 201 VAL A C 1
ATOM 1575 O O . VAL A 1 201 ? -7.128 -2.481 -4.191 1.00 88.38 201 VAL A O 1
ATOM 1578 N N . LEU A 1 202 ? -6.075 -4.277 -5.014 1.00 90.38 202 LEU A N 1
ATOM 1579 C CA . LEU A 1 202 ? -6.835 -5.242 -4.213 1.00 90.38 202 LEU A CA 1
ATOM 1580 C C . LEU A 1 202 ? -6.575 -5.056 -2.715 1.00 90.38 202 LEU A C 1
ATOM 1582 O O . LEU A 1 202 ? -7.525 -5.035 -1.933 1.00 90.38 202 LEU A O 1
ATOM 1586 N N . ILE A 1 203 ? -5.316 -4.853 -2.317 1.00 92.06 203 ILE A N 1
ATOM 1587 C CA . ILE A 1 203 ? -4.942 -4.553 -0.927 1.00 92.06 203 ILE A CA 1
ATOM 1588 C C . ILE A 1 203 ? -5.587 -3.245 -0.463 1.00 92.06 203 ILE A C 1
ATOM 1590 O O . ILE A 1 203 ? -6.121 -3.170 0.643 1.00 92.06 203 ILE A O 1
ATOM 1594 N N . LEU A 1 204 ? -5.588 -2.221 -1.318 1.00 88.69 204 LEU A N 1
ATOM 1595 C CA . LEU A 1 204 ? -6.244 -0.956 -1.016 1.00 88.69 204 LEU A CA 1
ATOM 1596 C C . LEU A 1 204 ? -7.750 -1.142 -0.781 1.00 88.69 204 LEU A C 1
ATOM 1598 O O . LEU A 1 204 ? -8.279 -0.636 0.208 1.00 88.69 204 LEU A O 1
ATOM 1602 N N . ILE A 1 205 ? -8.432 -1.889 -1.654 1.00 87.19 205 ILE A N 1
ATOM 1603 C CA . ILE A 1 205 ? -9.860 -2.204 -1.508 1.00 87.19 205 ILE A CA 1
ATOM 1604 C C . ILE A 1 205 ? -10.106 -2.977 -0.207 1.00 87.19 205 ILE A C 1
ATOM 1606 O O . ILE A 1 205 ? -11.033 -2.642 0.528 1.00 87.19 205 ILE A O 1
ATOM 1610 N N . LEU A 1 206 ? -9.260 -3.960 0.118 1.00 91.69 206 LEU A N 1
ATOM 1611 C CA . LEU A 1 206 ? -9.377 -4.747 1.349 1.00 91.69 206 LEU A CA 1
ATOM 1612 C C . LEU A 1 206 ? -9.295 -3.851 2.586 1.00 91.69 206 LEU A C 1
ATOM 1614 O O . LEU A 1 206 ? -10.131 -3.962 3.482 1.00 91.69 206 LEU A O 1
ATOM 1618 N N . ASN A 1 207 ? -8.326 -2.937 2.615 1.00 89.38 207 ASN A N 1
ATOM 1619 C CA . ASN A 1 207 ? -8.160 -1.998 3.721 1.00 89.38 207 ASN A CA 1
ATOM 1620 C C . ASN A 1 207 ? -9.355 -1.052 3.854 1.00 89.38 207 ASN A C 1
ATOM 1622 O O . ASN A 1 207 ? -9.786 -0.770 4.970 1.00 89.38 207 ASN A O 1
ATOM 1626 N N . LEU A 1 208 ? -9.905 -0.574 2.733 1.00 85.44 208 LEU A N 1
ATOM 1627 C CA . LEU A 1 208 ? -11.098 0.272 2.744 1.00 85.44 208 LEU A CA 1
ATOM 1628 C C . LEU A 1 208 ? -12.309 -0.483 3.302 1.00 85.44 208 LEU A C 1
ATOM 1630 O O . LEU A 1 208 ? -13.014 0.063 4.146 1.00 85.44 208 LEU A O 1
ATOM 1634 N N . ILE A 1 209 ? -12.514 -1.743 2.902 1.00 88.50 209 ILE A N 1
ATOM 1635 C CA . ILE A 1 209 ? -13.609 -2.582 3.413 1.00 88.50 209 ILE A CA 1
ATOM 1636 C C . ILE A 1 209 ? -13.433 -2.870 4.909 1.00 88.50 209 ILE A C 1
ATOM 1638 O O . ILE A 1 209 ? -14.394 -2.743 5.664 1.00 88.50 209 ILE A O 1
ATOM 1642 N N . LYS A 1 210 ? -12.220 -3.223 5.359 1.00 89.81 210 LYS A N 1
ATOM 1643 C CA . LYS A 1 210 ? -11.942 -3.483 6.783 1.00 89.81 210 LYS A CA 1
ATOM 1644 C C . LYS A 1 210 ? -12.214 -2.245 7.636 1.00 89.81 210 LYS A C 1
ATOM 1646 O O . LYS A 1 210 ? -12.982 -2.332 8.588 1.00 89.81 210 LYS A O 1
ATOM 1651 N N . ARG A 1 211 ? -11.696 -1.080 7.232 1.00 84.81 211 ARG A N 1
ATOM 1652 C CA . ARG A 1 211 ? -11.947 0.192 7.933 1.00 84.81 211 ARG A CA 1
ATOM 1653 C C . ARG A 1 211 ? -13.427 0.577 7.920 1.00 84.81 211 ARG A C 1
ATOM 1655 O O . ARG A 1 211 ? -13.930 1.069 8.924 1.00 84.81 211 ARG A O 1
ATOM 1662 N N . TYR A 1 212 ? -14.131 0.341 6.812 1.00 83.56 212 TYR A N 1
ATOM 1663 C CA . TYR A 1 212 ? -15.576 0.568 6.735 1.00 83.56 212 TYR A CA 1
ATOM 1664 C C . TYR A 1 212 ? -16.338 -0.305 7.742 1.00 83.56 212 TYR A C 1
ATOM 1666 O O . TYR A 1 212 ? -17.163 0.203 8.498 1.00 83.56 212 TYR A O 1
ATOM 1674 N N . ASN A 1 213 ? -16.015 -1.598 7.808 1.00 87.06 213 ASN A N 1
ATOM 1675 C CA . ASN A 1 213 ? -16.630 -2.523 8.756 1.00 87.06 213 ASN A CA 1
ATOM 1676 C C . ASN A 1 213 ? -16.284 -2.186 10.218 1.00 87.06 213 ASN A C 1
ATOM 1678 O O . ASN A 1 213 ? -17.159 -2.292 11.067 1.00 87.06 213 ASN A O 1
ATOM 1682 N N . GLU A 1 214 ? -15.063 -1.725 10.514 1.00 85.50 214 GLU A N 1
ATOM 1683 C CA . GLU A 1 214 ? -14.677 -1.258 11.858 1.00 85.50 214 GLU A CA 1
ATOM 1684 C C . GLU A 1 214 ? -15.484 -0.033 12.304 1.00 85.50 214 GLU A C 1
ATOM 1686 O O . GLU A 1 214 ? -15.906 0.047 13.456 1.00 85.50 214 GLU A O 1
ATOM 1691 N N . VAL A 1 215 ? -15.705 0.935 11.407 1.00 80.44 215 VAL A N 1
ATOM 1692 C CA . VAL A 1 215 ? -16.548 2.106 11.702 1.00 80.44 215 VAL A CA 1
ATOM 1693 C C . VAL A 1 215 ? -17.993 1.672 11.945 1.00 80.44 215 VAL A C 1
ATOM 1695 O O . VAL A 1 215 ? -18.633 2.186 12.859 1.00 80.44 215 VAL A O 1
ATOM 1698 N N . TYR A 1 216 ? -18.479 0.697 11.175 1.00 80.06 216 TYR A N 1
ATOM 1699 C CA . TYR A 1 216 ? -19.829 0.163 11.319 1.00 80.06 216 TYR A CA 1
ATOM 1700 C C . TYR A 1 216 ? -20.027 -0.605 12.638 1.00 80.06 216 TYR A C 1
ATOM 1702 O O . TYR A 1 216 ? -21.035 -0.417 13.316 1.00 80.06 216 TYR A O 1
ATOM 1710 N N . ASP A 1 217 ? -19.063 -1.443 13.030 1.00 81.56 217 ASP A N 1
ATOM 1711 C CA . ASP A 1 217 ? -19.148 -2.255 14.252 1.00 81.56 217 ASP A CA 1
ATOM 1712 C C . ASP A 1 217 ? -19.118 -1.403 15.531 1.00 81.56 217 ASP A C 1
ATOM 1714 O O . ASP A 1 217 ? -19.634 -1.823 16.567 1.00 81.56 217 ASP A O 1
ATOM 1718 N N . LEU A 1 218 ? -18.549 -0.195 15.473 1.00 77.12 218 LEU A N 1
ATOM 1719 C CA . LEU A 1 218 ? -18.383 0.650 16.652 1.00 77.12 218 LEU A CA 1
ATOM 1720 C C . LEU A 1 218 ? -19.683 1.261 17.195 1.00 77.12 218 LEU A C 1
ATOM 1722 O O . LEU A 1 218 ? -19.623 1.821 18.285 1.00 77.12 218 LEU A O 1
ATOM 1726 N N . ASN A 1 219 ? -20.831 1.167 16.502 1.00 66.38 219 ASN A N 1
ATOM 1727 C CA . ASN A 1 219 ? -22.124 1.738 16.940 1.00 66.38 219 ASN A CA 1
ATOM 1728 C C . ASN A 1 219 ? -21.993 3.155 17.551 1.00 66.38 219 ASN A C 1
ATOM 1730 O O . ASN A 1 219 ? -22.749 3.527 18.449 1.00 66.38 219 ASN A O 1
ATOM 1734 N N . LEU A 1 220 ? -20.991 3.932 17.119 1.00 58.09 220 LEU A N 1
ATOM 1735 C CA . LEU A 1 220 ? -20.640 5.192 17.760 1.00 58.09 220 LEU A CA 1
ATOM 1736 C C . LEU A 1 220 ? -21.760 6.183 17.464 1.00 58.09 220 LEU A C 1
ATOM 1738 O O . LEU A 1 220 ? -21.973 6.560 16.313 1.00 58.09 220 LEU A O 1
ATOM 1742 N N . ILE A 1 221 ? -22.469 6.543 18.535 1.00 57.91 221 ILE A N 1
ATOM 1743 C CA . ILE A 1 221 ? -23.681 7.374 18.572 1.00 57.91 221 ILE A CA 1
ATOM 1744 C C . ILE A 1 221 ? -23.400 8.811 18.098 1.00 57.91 221 ILE A C 1
ATOM 1746 O O . ILE A 1 221 ? -24.333 9.529 17.749 1.00 57.91 221 ILE A O 1
ATOM 1750 N N . ASP A 1 222 ? -22.131 9.224 18.032 1.00 75.38 222 ASP A N 1
ATOM 1751 C CA . ASP A 1 222 ? -21.753 10.566 17.603 1.00 75.38 222 ASP A CA 1
ATOM 1752 C C . ASP A 1 222 ? -21.213 10.584 16.161 1.00 75.38 222 ASP A C 1
ATOM 1754 O O . ASP A 1 222 ? -20.093 10.148 15.867 1.00 75.38 222 ASP A O 1
ATOM 1758 N N . ASN A 1 223 ? -22.030 11.107 15.243 1.00 73.38 223 ASN A N 1
ATOM 1759 C CA . ASN A 1 223 ? -21.692 11.260 13.825 1.00 73.38 223 ASN A CA 1
ATOM 1760 C C . ASN A 1 223 ? -20.457 12.157 13.607 1.00 73.38 223 ASN A C 1
ATOM 1762 O O . ASN A 1 223 ? -19.743 11.996 12.610 1.00 73.38 223 ASN A O 1
ATOM 1766 N N . GLN A 1 224 ? -20.159 13.059 14.551 1.00 77.38 224 GLN A N 1
ATOM 1767 C CA . GLN A 1 224 ? -19.007 13.961 14.481 1.00 77.38 224 GLN A CA 1
ATOM 1768 C C . GLN A 1 224 ? -17.681 13.195 14.603 1.00 77.38 224 GLN A C 1
ATOM 1770 O O . GLN A 1 224 ? -16.723 13.450 13.861 1.00 77.38 224 GLN A O 1
ATOM 1775 N N . ASP A 1 225 ? -17.631 12.205 15.497 1.00 77.31 225 ASP A N 1
ATOM 1776 C CA . ASP A 1 225 ? -16.444 11.375 15.712 1.00 77.31 225 ASP A CA 1
ATOM 1777 C C . ASP A 1 225 ? -16.179 10.448 14.524 1.00 77.31 225 ASP A C 1
ATOM 1779 O O . ASP A 1 225 ? -15.022 10.259 14.128 1.00 77.31 225 ASP A O 1
ATOM 1783 N N . GLN A 1 226 ? -17.235 9.938 13.880 1.00 74.69 226 GLN A N 1
ATOM 1784 C CA . GLN A 1 226 ? -17.096 9.155 12.650 1.00 74.69 226 GLN A CA 1
ATOM 1785 C C . GLN A 1 226 ? -16.464 9.984 11.523 1.00 74.69 226 GLN A C 1
ATOM 1787 O O . GLN A 1 226 ? -15.519 9.524 10.870 1.00 74.69 226 GLN A O 1
ATOM 1792 N N . TYR A 1 227 ? -16.920 11.227 11.332 1.00 77.94 227 TYR A N 1
ATOM 1793 C CA . TYR A 1 227 ? -16.348 12.131 10.333 1.00 77.94 227 TYR A CA 1
ATOM 1794 C C . TYR A 1 227 ? -14.877 12.454 10.625 1.00 77.94 227 TYR A C 1
ATOM 1796 O O . TYR A 1 227 ? -14.028 12.372 9.730 1.00 77.94 227 TYR A O 1
ATOM 1804 N N . ASN A 1 228 ? -14.544 12.763 11.881 1.00 78.19 228 ASN A N 1
ATOM 1805 C CA . ASN A 1 228 ? -13.168 13.055 12.287 1.00 78.19 228 ASN A CA 1
ATOM 1806 C C . ASN A 1 228 ? -12.242 11.848 12.085 1.00 78.19 228 ASN A C 1
ATOM 1808 O O . ASN A 1 228 ? -11.133 12.007 11.560 1.00 78.19 228 ASN A O 1
ATOM 1812 N N . LYS A 1 229 ? -12.708 10.636 12.406 1.00 78.12 229 LYS A N 1
ATOM 1813 C CA . LYS A 1 229 ? -11.959 9.393 12.179 1.00 78.12 229 LYS A CA 1
ATOM 1814 C C . LYS A 1 229 ? -11.736 9.135 10.687 1.00 78.12 229 LYS A C 1
ATOM 1816 O O . LYS A 1 229 ? -10.611 8.840 10.279 1.00 78.12 229 LYS A O 1
ATOM 1821 N N . TYR A 1 230 ? -12.756 9.330 9.849 1.00 75.31 230 TYR A N 1
ATOM 1822 C CA . TYR A 1 230 ? -12.634 9.179 8.392 1.00 75.31 230 TYR A CA 1
ATOM 1823 C C . TYR A 1 230 ? -11.679 10.216 7.775 1.00 75.31 230 TYR A C 1
ATOM 1825 O O . TYR A 1 230 ? -10.847 9.902 6.914 1.00 75.31 230 TYR A O 1
ATOM 1833 N N . LYS A 1 231 ? -11.738 11.459 8.261 1.00 78.88 231 LYS A N 1
ATOM 1834 C CA . LYS A 1 231 ? -10.820 12.534 7.870 1.00 78.88 231 LYS A CA 1
ATOM 1835 C C . LYS A 1 231 ? -9.376 12.209 8.253 1.00 78.88 231 LYS A C 1
ATOM 1837 O O . LYS A 1 231 ? -8.484 12.392 7.426 1.00 78.88 231 LYS A O 1
ATOM 1842 N N . TYR A 1 232 ? -9.144 11.691 9.460 1.00 80.06 232 TYR A N 1
ATOM 1843 C CA . TYR A 1 232 ? -7.818 11.262 9.910 1.00 80.06 232 TYR A CA 1
ATOM 1844 C C . TYR A 1 232 ? -7.263 10.130 9.037 1.00 80.06 232 TYR A C 1
ATOM 1846 O O . TYR A 1 232 ? -6.140 10.228 8.549 1.00 80.06 232 TYR A O 1
ATOM 1854 N N . ILE A 1 233 ? -8.083 9.116 8.744 1.00 74.00 233 ILE A N 1
ATOM 1855 C CA . ILE A 1 233 ? -7.744 8.010 7.834 1.00 74.00 233 ILE A CA 1
ATOM 1856 C C . ILE A 1 233 ? -7.312 8.534 6.457 1.00 74.00 233 ILE A C 1
ATOM 1858 O O . ILE A 1 233 ? -6.298 8.099 5.911 1.00 74.00 233 ILE A O 1
ATOM 1862 N N . THR A 1 234 ? -8.054 9.496 5.908 1.00 73.88 234 THR A N 1
ATOM 1863 C CA . THR A 1 234 ? -7.752 10.087 4.596 1.00 73.88 234 THR A CA 1
ATOM 1864 C C . THR A 1 234 ? -6.455 10.910 4.629 1.00 73.88 234 THR A C 1
ATOM 1866 O O . THR A 1 234 ? -5.666 10.883 3.684 1.00 73.88 234 THR A O 1
ATOM 1869 N N . LEU A 1 235 ? -6.194 11.630 5.724 1.00 77.19 235 LEU A N 1
ATOM 1870 C CA . LEU A 1 235 ? -4.953 12.388 5.912 1.00 77.19 235 LEU A CA 1
ATOM 1871 C C . LEU A 1 235 ? -3.733 11.474 6.061 1.00 77.19 235 LEU A C 1
ATOM 1873 O O . LEU A 1 235 ? -2.703 11.739 5.440 1.00 77.19 235 LEU A O 1
ATOM 1877 N N . GLU A 1 236 ? -3.852 10.393 6.831 1.00 79.00 236 GLU A N 1
ATOM 1878 C CA . GLU A 1 236 ? -2.803 9.381 6.992 1.00 79.00 236 GLU A CA 1
ATOM 1879 C C . GLU A 1 236 ? -2.453 8.745 5.637 1.00 79.00 236 GLU A C 1
ATOM 1881 O O . GLU A 1 236 ? -1.279 8.676 5.260 1.00 79.00 236 GLU A O 1
ATOM 1886 N N . PHE A 1 237 ? -3.481 8.377 4.865 1.00 75.31 237 PHE A N 1
ATOM 1887 C CA . PHE A 1 237 ? -3.349 7.838 3.512 1.00 75.31 237 PHE A CA 1
ATOM 1888 C C . PHE A 1 237 ? -2.562 8.779 2.591 1.00 75.31 237 PHE A C 1
ATOM 1890 O O . PHE A 1 237 ? -1.573 8.381 1.972 1.00 75.31 237 PHE A O 1
ATOM 1897 N N . ASN A 1 238 ? -2.956 10.054 2.542 1.00 72.94 238 ASN A N 1
ATOM 1898 C CA . ASN A 1 238 ? -2.297 11.055 1.706 1.00 72.94 238 ASN A CA 1
ATOM 1899 C C . ASN A 1 238 ? -0.865 11.353 2.156 1.00 72.94 238 ASN A C 1
ATOM 1901 O O . ASN A 1 238 ? 0.023 11.497 1.316 1.00 72.94 238 ASN A O 1
ATOM 1905 N N . SER A 1 239 ? -0.627 11.434 3.466 1.00 76.94 239 SER A N 1
ATOM 1906 C CA . SER A 1 239 ? 0.710 11.655 4.021 1.00 76.94 239 SER A CA 1
ATOM 1907 C C . SER A 1 239 ? 1.668 10.539 3.603 1.00 76.94 239 SER A C 1
ATOM 1909 O O . SER A 1 239 ? 2.760 10.813 3.098 1.00 76.94 239 SER A O 1
ATOM 1911 N N . ARG A 1 240 ? 1.231 9.275 3.704 1.00 74.62 240 ARG A N 1
ATOM 1912 C CA . ARG A 1 240 ? 2.022 8.132 3.230 1.00 74.62 240 ARG A CA 1
ATOM 1913 C C . ARG A 1 240 ? 2.227 8.158 1.725 1.00 74.62 240 ARG A C 1
ATOM 1915 O O . ARG A 1 240 ? 3.362 8.010 1.289 1.00 74.62 240 ARG A O 1
ATOM 1922 N N . ALA A 1 241 ? 1.187 8.417 0.933 1.00 72.38 241 ALA A N 1
ATOM 1923 C CA . ALA A 1 241 ? 1.336 8.543 -0.517 1.00 72.38 241 ALA A CA 1
ATOM 1924 C C . ALA A 1 241 ? 2.395 9.596 -0.893 1.00 72.38 241 ALA A C 1
ATOM 1926 O O . ALA A 1 241 ? 3.230 9.351 -1.762 1.00 72.38 241 ALA A O 1
ATOM 1927 N N . ILE A 1 242 ? 2.422 10.735 -0.193 1.00 72.56 242 ILE A N 1
ATOM 1928 C CA . ILE A 1 242 ? 3.439 11.779 -0.379 1.00 72.56 242 ILE A CA 1
ATOM 1929 C C . ILE A 1 242 ? 4.831 11.287 0.033 1.00 72.56 242 ILE A C 1
ATOM 1931 O O . ILE A 1 242 ? 5.790 11.536 -0.698 1.00 72.56 242 ILE A O 1
ATOM 1935 N N . HIS A 1 243 ? 4.962 10.593 1.165 1.00 76.12 243 HIS A N 1
ATOM 1936 C CA . HIS A 1 243 ? 6.235 10.015 1.609 1.00 76.12 243 HIS A CA 1
ATOM 1937 C C . HIS A 1 243 ? 6.790 9.011 0.597 1.00 76.12 243 HIS A C 1
ATOM 1939 O O . HIS A 1 243 ? 7.924 9.158 0.145 1.00 76.12 243 HIS A O 1
ATOM 1945 N N . VAL A 1 244 ? 5.961 8.070 0.152 1.00 73.00 244 VAL A N 1
ATOM 1946 C CA . VAL A 1 244 ? 6.336 7.061 -0.843 1.00 73.00 244 VAL A CA 1
ATOM 1947 C C . VAL A 1 244 ? 6.698 7.724 -2.171 1.00 73.00 244 VAL A C 1
ATOM 1949 O O . VAL A 1 244 ? 7.694 7.353 -2.788 1.00 73.00 244 VAL A O 1
ATOM 1952 N N . LEU A 1 245 ? 5.949 8.740 -2.612 1.00 68.12 245 LEU A N 1
ATOM 1953 C CA . LEU A 1 245 ? 6.291 9.513 -3.811 1.00 68.12 245 LEU A CA 1
ATOM 1954 C C . LEU A 1 245 ? 7.614 10.266 -3.660 1.00 68.12 245 LEU A C 1
ATOM 1956 O O . LEU A 1 245 ? 8.366 10.362 -4.626 1.00 68.12 245 LEU A O 1
ATOM 1960 N N . LYS A 1 246 ? 7.907 10.807 -2.474 1.00 75.12 246 LYS A N 1
ATOM 1961 C CA . LYS A 1 246 ? 9.150 11.531 -2.192 1.00 75.12 246 LYS A CA 1
ATOM 1962 C C . LYS A 1 246 ? 10.355 10.595 -2.232 1.00 75.12 246 LYS A C 1
ATOM 1964 O O . LYS A 1 246 ? 11.347 10.932 -2.877 1.00 75.12 246 LYS A O 1
ATOM 1969 N N . ASP A 1 247 ? 10.248 9.429 -1.607 1.00 75.44 247 ASP A N 1
ATOM 1970 C CA . ASP A 1 247 ? 11.322 8.434 -1.573 1.00 75.44 247 ASP A CA 1
ATOM 1971 C C . ASP A 1 247 ? 11.538 7.816 -2.960 1.00 75.44 247 ASP A C 1
ATOM 1973 O O . ASP A 1 247 ? 12.672 7.580 -3.382 1.00 75.44 247 ASP A O 1
ATOM 1977 N N . ASN A 1 248 ? 10.456 7.667 -3.731 1.00 72.88 248 ASN A N 1
ATOM 1978 C CA . ASN A 1 248 ? 10.514 7.154 -5.096 1.00 72.88 248 ASN A CA 1
ATOM 1979 C C . ASN A 1 248 ? 10.770 8.208 -6.172 1.00 72.88 248 ASN A C 1
ATOM 1981 O O . ASN A 1 248 ? 10.956 7.870 -7.345 1.00 72.88 248 ASN A O 1
ATOM 1985 N N . LEU A 1 249 ? 10.852 9.482 -5.788 1.00 69.31 249 LEU A N 1
ATOM 1986 C CA . LEU A 1 249 ? 11.114 10.583 -6.703 1.00 69.31 249 LEU A CA 1
ATOM 1987 C C . LEU A 1 249 ? 12.447 10.389 -7.435 1.00 69.31 249 LEU A C 1
ATOM 1989 O O . LEU A 1 249 ? 12.569 10.754 -8.604 1.00 69.31 249 LEU A O 1
ATOM 1993 N N . VAL A 1 250 ? 13.434 9.788 -6.765 1.00 71.88 250 VAL A N 1
ATOM 1994 C CA . VAL A 1 250 ? 14.741 9.461 -7.349 1.00 71.88 250 VAL A CA 1
ATOM 1995 C C . VAL A 1 250 ? 14.588 8.434 -8.471 1.00 71.88 250 VAL A C 1
ATOM 1997 O O . VAL A 1 250 ? 15.068 8.688 -9.574 1.00 71.88 250 VAL A O 1
ATOM 2000 N N . TYR A 1 251 ? 13.856 7.337 -8.242 1.00 68.50 251 TYR A N 1
ATOM 2001 C CA . TYR A 1 251 ? 13.612 6.316 -9.269 1.00 68.50 251 TYR A CA 1
ATOM 2002 C C . TYR A 1 251 ? 12.819 6.872 -10.449 1.00 68.50 251 TYR A C 1
ATOM 2004 O O . TYR A 1 251 ? 13.178 6.615 -11.592 1.00 68.50 251 TYR A O 1
ATOM 2012 N N . ALA A 1 252 ? 11.796 7.691 -10.190 1.00 69.19 252 ALA A N 1
ATOM 2013 C CA . ALA A 1 252 ? 11.034 8.356 -11.246 1.00 69.19 252 ALA A CA 1
ATOM 2014 C C . ALA A 1 252 ? 11.916 9.301 -12.081 1.00 69.19 252 ALA A C 1
ATOM 2016 O O . ALA A 1 252 ? 11.825 9.314 -13.305 1.00 69.19 252 ALA A O 1
ATOM 2017 N N . THR A 1 253 ? 12.811 10.054 -11.434 1.00 68.25 253 THR A N 1
ATOM 2018 C CA . THR A 1 253 ? 13.761 10.940 -12.130 1.00 68.25 253 THR A CA 1
ATOM 2019 C C . THR A 1 253 ? 14.747 10.132 -12.974 1.00 68.25 253 THR A C 1
ATOM 2021 O O . THR A 1 253 ? 15.047 10.509 -14.103 1.00 68.25 253 THR A O 1
ATOM 2024 N N . PHE A 1 254 ? 15.220 9.000 -12.452 1.00 66.62 254 PHE A N 1
ATOM 2025 C CA . PHE A 1 254 ? 16.126 8.104 -13.167 1.00 66.62 254 PHE A CA 1
ATOM 2026 C C . PHE A 1 254 ? 15.438 7.439 -14.367 1.00 66.62 254 PHE A C 1
ATOM 2028 O O . PHE A 1 254 ? 16.018 7.358 -15.445 1.00 66.62 254 PHE A O 1
ATOM 2035 N N . LEU A 1 255 ? 14.174 7.034 -14.213 1.00 69.88 255 LEU A N 1
ATOM 2036 C CA . LEU A 1 255 ? 13.355 6.495 -15.296 1.00 69.88 255 LEU A CA 1
ATOM 2037 C C . LEU A 1 255 ? 13.133 7.541 -16.394 1.00 69.88 255 LEU A C 1
ATOM 2039 O O . LEU A 1 255 ? 13.304 7.241 -17.571 1.00 69.88 255 LEU A O 1
ATOM 2043 N N . LEU A 1 256 ? 12.805 8.779 -16.009 1.00 67.88 256 LEU A N 1
ATOM 2044 C CA . LEU A 1 256 ? 12.666 9.891 -16.948 1.00 67.88 256 LEU A CA 1
ATOM 2045 C C . LEU A 1 256 ? 13.967 10.140 -17.709 1.00 67.88 256 LEU A C 1
ATOM 2047 O O . LEU A 1 256 ? 13.904 10.312 -18.918 1.00 67.88 256 LEU A O 1
ATOM 2051 N N . LEU A 1 257 ? 15.120 10.095 -17.035 1.00 69.69 257 LEU A N 1
ATOM 2052 C CA . LEU A 1 257 ? 16.431 10.232 -17.674 1.00 69.69 257 LEU A CA 1
ATOM 2053 C C . LEU A 1 257 ? 16.698 9.110 -18.690 1.00 69.69 257 LEU A C 1
ATOM 2055 O O . LEU A 1 257 ? 17.155 9.392 -19.795 1.00 69.69 257 LEU A O 1
ATOM 2059 N N . ILE A 1 258 ? 16.397 7.854 -18.341 1.00 69.00 258 ILE A N 1
ATOM 2060 C CA . ILE A 1 258 ? 16.538 6.708 -19.256 1.00 69.00 258 ILE A CA 1
ATOM 2061 C C . ILE A 1 258 ? 15.647 6.906 -20.485 1.00 69.00 258 ILE A C 1
ATOM 2063 O O . ILE A 1 258 ? 16.120 6.787 -21.615 1.00 69.00 258 ILE A O 1
ATOM 2067 N N . LEU A 1 259 ? 14.385 7.291 -20.276 1.00 68.38 259 LEU A N 1
ATOM 2068 C CA . LEU A 1 259 ? 13.470 7.621 -21.366 1.00 68.38 259 LEU A CA 1
ATOM 2069 C C . LEU A 1 259 ? 14.012 8.779 -22.221 1.00 68.38 259 LEU A C 1
ATOM 2071 O O . LEU A 1 259 ? 13.950 8.689 -23.441 1.00 68.38 259 LEU A O 1
ATOM 2075 N N . SER A 1 260 ? 14.617 9.818 -21.629 1.00 66.00 260 SER A N 1
ATOM 2076 C CA . SER A 1 260 ? 15.248 10.916 -22.384 1.00 66.00 260 SER A CA 1
ATOM 2077 C C . SER A 1 260 ? 16.379 10.431 -23.281 1.00 66.00 260 SER A C 1
ATOM 2079 O O . SER A 1 260 ? 16.470 10.838 -24.435 1.00 66.00 260 SER A O 1
ATOM 2081 N N . ILE A 1 261 ? 17.252 9.569 -22.757 1.00 67.31 261 ILE A N 1
ATOM 2082 C CA . ILE A 1 261 ? 18.384 9.028 -23.516 1.00 67.31 261 ILE A CA 1
ATOM 2083 C C . ILE A 1 261 ? 17.865 8.191 -24.686 1.00 67.31 261 ILE A C 1
ATOM 2085 O O . ILE A 1 261 ? 18.351 8.328 -25.809 1.00 67.31 261 ILE A O 1
ATOM 2089 N N . ARG A 1 262 ? 16.835 7.377 -24.436 1.00 66.44 262 ARG A N 1
ATOM 2090 C CA . ARG A 1 262 ? 16.173 6.569 -25.460 1.00 66.44 262 ARG A CA 1
ATOM 2091 C C . ARG A 1 262 ? 15.561 7.441 -26.555 1.00 66.44 262 ARG A C 1
ATOM 2093 O O . ARG A 1 262 ? 15.782 7.156 -27.725 1.00 66.44 262 ARG A O 1
ATOM 2100 N N . MET A 1 263 ? 14.889 8.530 -26.183 1.00 64.88 263 MET A N 1
ATOM 2101 C CA . MET A 1 263 ? 14.321 9.496 -27.128 1.00 64.88 263 MET A CA 1
ATOM 2102 C C . MET A 1 263 ? 15.378 10.126 -28.036 1.00 64.88 263 MET A C 1
ATOM 2104 O O . MET A 1 263 ? 15.243 10.096 -29.256 1.00 64.88 263 MET A O 1
ATOM 2108 N N . ILE A 1 264 ? 16.463 10.637 -27.448 1.00 67.38 264 ILE A N 1
ATOM 2109 C CA . ILE A 1 264 ? 17.572 11.248 -28.200 1.00 67.38 264 ILE A CA 1
ATOM 2110 C C . ILE A 1 264 ? 18.182 10.238 -29.180 1.00 67.38 264 ILE A C 1
ATOM 2112 O O . ILE A 1 264 ? 18.571 10.589 -30.292 1.00 67.38 264 ILE A O 1
ATOM 2116 N N . TYR A 1 265 ? 18.259 8.971 -28.780 1.00 66.06 265 TYR A N 1
ATOM 2117 C CA . TYR A 1 265 ? 18.791 7.919 -29.629 1.00 66.06 265 TYR A CA 1
ATOM 2118 C C . TYR A 1 265 ? 17.875 7.587 -30.823 1.00 66.06 265 TYR A C 1
ATOM 2120 O O . TYR A 1 265 ? 18.381 7.454 -31.940 1.00 66.06 265 TYR A O 1
ATOM 2128 N N . VAL A 1 266 ? 16.553 7.493 -30.625 1.00 64.69 266 VAL A N 1
ATOM 2129 C CA . VAL A 1 266 ? 15.612 7.277 -31.743 1.00 64.69 266 VAL A CA 1
ATOM 2130 C C . VAL A 1 266 ? 15.684 8.449 -32.732 1.00 64.69 266 VAL A C 1
ATOM 2132 O O . VAL A 1 266 ? 15.701 8.220 -33.944 1.00 64.69 266 VAL A O 1
ATOM 2135 N N . ASP A 1 267 ? 15.874 9.678 -32.243 1.00 63.12 267 ASP A N 1
ATOM 2136 C CA . ASP A 1 267 ? 16.116 10.864 -33.079 1.00 63.12 267 ASP A CA 1
ATOM 2137 C C . ASP A 1 267 ? 17.347 10.753 -33.975 1.00 63.12 267 ASP A C 1
ATOM 2139 O O . ASP A 1 267 ? 17.288 11.063 -35.168 1.00 63.12 267 ASP A O 1
ATOM 2143 N N . ILE A 1 268 ? 18.450 10.233 -33.441 1.00 68.94 268 ILE A N 1
ATOM 2144 C CA . ILE A 1 268 ? 19.672 10.010 -34.223 1.00 68.94 268 ILE A CA 1
ATOM 2145 C C . ILE A 1 268 ? 19.464 8.911 -35.281 1.00 68.94 268 ILE A C 1
ATOM 2147 O O . ILE A 1 268 ? 20.111 8.940 -36.328 1.00 68.94 268 ILE A O 1
ATOM 2151 N N . SER A 1 269 ? 18.556 7.958 -35.044 1.00 68.69 269 SER A N 1
ATOM 2152 C CA . SER A 1 269 ? 18.312 6.827 -35.952 1.00 68.69 269 SER A CA 1
ATOM 2153 C C . SER A 1 269 ? 17.478 7.158 -37.203 1.00 68.69 269 SER A C 1
ATOM 2155 O O . SER A 1 269 ? 17.423 6.336 -38.116 1.00 68.69 269 SER A O 1
ATOM 2157 N N . GLY A 1 270 ? 16.923 8.374 -37.305 1.00 61.66 270 GLY A N 1
ATOM 2158 C CA . GLY A 1 270 ? 16.438 8.942 -38.572 1.00 61.66 270 GLY A CA 1
ATOM 2159 C C . GLY A 1 270 ? 14.927 8.904 -38.828 1.00 61.66 270 GLY A C 1
ATOM 2160 O O . GLY A 1 270 ? 14.502 9.357 -39.890 1.00 61.66 270 GLY A O 1
ATOM 2161 N N . ASP A 1 271 ? 14.105 8.440 -37.884 1.00 62.34 271 ASP A N 1
ATOM 2162 C CA . ASP A 1 271 ? 12.644 8.348 -38.061 1.00 62.34 271 ASP A CA 1
ATOM 2163 C C . ASP A 1 271 ? 11.915 9.604 -37.526 1.00 62.34 271 ASP A C 1
ATOM 2165 O O . ASP A 1 271 ? 11.327 9.626 -36.447 1.00 62.34 271 ASP A O 1
ATOM 2169 N N . GLN A 1 272 ? 12.012 10.716 -38.263 1.00 59.78 272 GLN A N 1
ATOM 2170 C CA . GLN A 1 272 ? 11.790 12.074 -37.729 1.00 59.78 272 GLN A CA 1
ATOM 2171 C C . GLN A 1 272 ? 10.368 12.420 -37.240 1.00 59.78 272 GLN A C 1
ATOM 2173 O O . GLN A 1 272 ? 10.204 13.396 -36.510 1.00 59.78 272 GLN A O 1
ATOM 2178 N N . ILE A 1 273 ? 9.324 11.682 -37.631 1.00 55.22 273 ILE A N 1
ATOM 2179 C CA . ILE A 1 273 ? 7.929 12.079 -37.338 1.00 55.22 273 ILE A CA 1
ATOM 2180 C C . ILE A 1 273 ? 7.455 11.572 -35.967 1.00 55.22 273 ILE A C 1
ATOM 2182 O O . ILE A 1 273 ? 6.710 12.275 -35.286 1.00 55.22 273 ILE A O 1
ATOM 2186 N N . ILE A 1 274 ? 7.910 10.396 -35.528 1.00 56.03 274 ILE A N 1
ATOM 2187 C CA . ILE A 1 274 ? 7.516 9.818 -34.228 1.00 56.03 274 ILE A CA 1
ATOM 2188 C C . ILE A 1 274 ? 8.198 10.575 -33.073 1.00 56.03 274 ILE A C 1
ATOM 2190 O O . ILE A 1 274 ? 7.613 10.791 -32.007 1.00 56.03 274 ILE A O 1
ATOM 2194 N N . ASN A 1 275 ? 9.393 11.101 -33.327 1.00 55.91 275 ASN A N 1
ATOM 2195 C CA . ASN A 1 275 ? 10.245 11.652 -32.282 1.00 55.91 275 ASN A CA 1
ATOM 2196 C C . ASN A 1 275 ? 9.823 13.034 -31.788 1.00 55.91 275 ASN A C 1
ATOM 2198 O O . ASN A 1 275 ? 9.936 13.320 -30.597 1.00 55.91 275 ASN A O 1
ATOM 2202 N N . VAL A 1 276 ? 9.279 13.890 -32.661 1.00 58.47 276 VAL A N 1
ATOM 2203 C CA . VAL A 1 276 ? 8.850 15.238 -32.253 1.00 58.47 276 VAL A CA 1
ATOM 2204 C C . VAL A 1 276 ? 7.675 15.159 -31.278 1.00 58.47 276 VAL A C 1
ATOM 2206 O O . VAL A 1 276 ? 7.663 15.877 -30.278 1.00 58.47 276 VAL A O 1
ATOM 2209 N N . SER A 1 277 ? 6.706 14.266 -31.512 1.00 55.78 277 SER A N 1
ATOM 2210 C CA . SER A 1 277 ? 5.581 14.084 -30.588 1.00 55.78 277 SER A CA 1
ATOM 2211 C C . SER A 1 277 ? 6.035 13.582 -29.221 1.00 55.78 277 SER A C 1
ATOM 2213 O O . SER A 1 277 ? 5.616 14.117 -28.198 1.00 55.78 277 SER A O 1
ATOM 2215 N N . GLU A 1 278 ? 6.928 12.597 -29.184 1.00 58.22 278 GLU A N 1
ATOM 2216 C CA . GLU A 1 278 ? 7.403 12.004 -27.935 1.00 58.22 278 GLU A CA 1
ATOM 2217 C C . GLU A 1 278 ? 8.330 12.952 -27.149 1.00 58.22 278 GLU A C 1
ATOM 2219 O O . GLU A 1 278 ? 8.244 13.023 -25.921 1.00 58.22 278 GLU A O 1
ATOM 2224 N N . LEU A 1 279 ? 9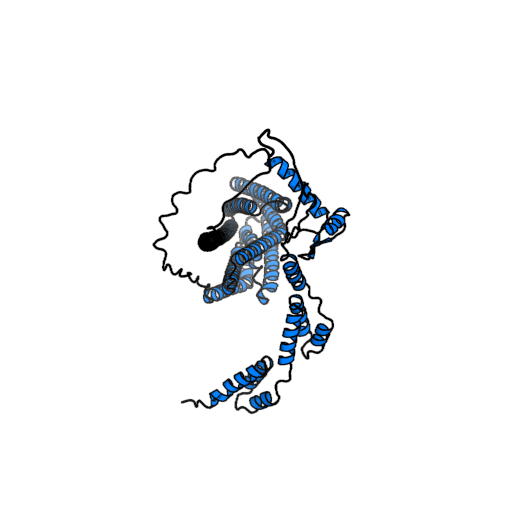.139 13.768 -27.834 1.00 60.78 279 LEU A N 1
ATOM 2225 C CA . LEU A 1 279 ? 9.976 14.801 -27.213 1.00 60.78 279 LEU A CA 1
ATOM 2226 C C . LEU A 1 279 ? 9.128 15.949 -26.637 1.00 60.78 279 LEU A C 1
ATOM 2228 O O . LEU A 1 279 ? 9.417 16.456 -25.550 1.00 60.78 279 LEU A O 1
ATOM 2232 N N . VAL A 1 280 ? 8.023 16.306 -27.303 1.00 65.12 280 VAL A N 1
ATOM 2233 C CA . VAL A 1 280 ? 7.012 17.230 -26.762 1.00 65.12 280 VAL A CA 1
ATOM 2234 C C . VAL A 1 280 ? 6.339 16.635 -25.522 1.00 65.12 280 VAL A C 1
ATOM 2236 O O . VAL A 1 280 ? 6.245 17.321 -24.502 1.00 65.12 280 VAL A O 1
ATOM 2239 N N . PHE A 1 281 ? 5.939 15.359 -25.548 1.00 61.72 281 PHE A N 1
ATOM 2240 C CA . PHE A 1 281 ? 5.384 14.684 -24.368 1.00 61.72 281 PHE A CA 1
ATOM 2241 C C . PHE A 1 281 ? 6.381 14.627 -23.206 1.00 61.72 281 PHE A C 1
ATOM 2243 O O . PHE A 1 281 ? 5.991 14.841 -22.057 1.00 61.72 281 PHE A O 1
ATOM 2250 N N . PHE A 1 282 ? 7.669 14.424 -23.492 1.00 65.06 282 PHE A N 1
ATOM 2251 C CA . PHE A 1 282 ? 8.731 14.469 -22.493 1.00 65.06 282 PHE A CA 1
ATOM 2252 C C . PHE A 1 282 ? 8.875 15.859 -21.863 1.00 65.06 282 PHE A C 1
ATOM 2254 O O . PHE A 1 282 ? 8.890 15.976 -20.637 1.00 65.06 282 PHE A O 1
ATOM 2261 N N . PHE A 1 283 ? 8.928 16.924 -22.670 1.00 66.31 283 PHE A N 1
ATOM 2262 C CA . PHE A 1 283 ? 9.010 18.295 -22.158 1.00 66.31 283 PHE A CA 1
ATOM 2263 C C . PHE A 1 283 ? 7.784 18.666 -21.322 1.00 66.31 283 PHE A C 1
ATOM 2265 O O . PHE A 1 283 ? 7.929 19.256 -20.250 1.00 66.31 283 PHE A O 1
ATOM 2272 N N . ILE A 1 284 ? 6.587 18.273 -21.765 1.00 68.75 284 ILE A N 1
ATOM 2273 C CA . ILE A 1 284 ? 5.352 18.457 -20.995 1.00 68.75 284 ILE A CA 1
ATOM 2274 C C . ILE A 1 284 ? 5.447 17.692 -19.672 1.00 68.75 284 ILE A C 1
ATOM 2276 O O . ILE A 1 284 ? 5.208 18.280 -18.619 1.00 68.75 284 ILE A O 1
ATOM 2280 N N . GLY A 1 285 ? 5.874 16.426 -19.697 1.00 66.69 285 GLY A N 1
ATOM 2281 C CA . GLY A 1 285 ? 6.076 15.605 -18.503 1.00 66.69 285 GLY A CA 1
ATOM 2282 C C . GLY A 1 285 ? 7.093 16.202 -17.527 1.00 66.69 285 GLY A C 1
ATOM 2283 O O . GLY A 1 285 ? 6.830 16.257 -16.328 1.00 66.69 285 GLY A O 1
ATOM 2284 N N . TRP A 1 286 ? 8.217 16.727 -18.023 1.00 71.69 286 TRP A N 1
ATOM 2285 C CA . TRP A 1 286 ? 9.250 17.382 -17.216 1.00 71.69 286 TRP A CA 1
ATOM 2286 C C . TRP A 1 286 ? 8.762 18.690 -16.586 1.00 71.69 286 TRP A C 1
ATOM 2288 O O . TRP A 1 286 ? 8.995 18.935 -15.396 1.00 71.69 286 TRP A O 1
ATOM 2298 N N . ILE A 1 287 ? 8.087 19.543 -17.364 1.00 71.50 287 ILE A N 1
ATOM 2299 C CA . ILE A 1 287 ? 7.490 20.795 -16.875 1.00 71.50 287 ILE A CA 1
ATOM 2300 C C . ILE A 1 287 ? 6.455 20.473 -15.799 1.00 71.50 287 ILE A C 1
ATOM 2302 O O . ILE A 1 287 ? 6.455 21.092 -14.734 1.00 71.50 287 ILE A O 1
ATOM 2306 N N . PHE A 1 288 ? 5.623 19.464 -16.045 1.00 65.69 288 PHE A N 1
ATOM 2307 C CA . PHE A 1 288 ? 4.585 19.024 -15.128 1.00 65.69 288 PHE A CA 1
ATOM 2308 C C . PHE A 1 288 ? 5.164 18.434 -13.836 1.00 65.69 288 PHE A C 1
ATOM 2310 O O . PHE A 1 288 ? 4.757 18.817 -12.739 1.00 65.69 288 PHE A O 1
ATOM 2317 N N . TYR A 1 289 ? 6.189 17.587 -13.944 1.00 65.44 289 TYR A N 1
ATOM 2318 C CA . TYR A 1 289 ? 6.949 17.065 -12.809 1.00 65.44 289 TYR A CA 1
ATOM 2319 C C . TYR A 1 289 ? 7.593 18.192 -11.994 1.00 65.44 289 TYR A C 1
ATOM 2321 O O . TYR A 1 289 ? 7.465 18.231 -10.771 1.00 65.44 289 TYR A O 1
ATOM 2329 N N . SER A 1 290 ? 8.249 19.144 -12.659 1.00 70.44 290 SER A N 1
ATOM 2330 C CA . SER A 1 290 ? 8.891 20.288 -12.004 1.00 70.44 290 SER A CA 1
ATOM 2331 C C . SER A 1 290 ? 7.861 21.173 -11.303 1.00 70.44 290 SER A C 1
ATOM 2333 O O . SER A 1 290 ? 8.103 21.633 -10.185 1.00 70.44 290 SER A O 1
ATOM 2335 N N . TYR A 1 291 ? 6.691 21.364 -11.915 1.00 73.12 291 TYR A N 1
ATOM 2336 C CA . TYR A 1 291 ? 5.558 22.065 -11.322 1.00 73.12 291 TYR A CA 1
ATOM 2337 C C . TYR A 1 291 ? 5.037 21.340 -10.074 1.00 73.12 291 TYR A C 1
ATOM 2339 O O . TYR A 1 291 ? 4.953 21.958 -9.011 1.00 73.12 291 TYR A O 1
ATOM 2347 N N . ILE A 1 292 ? 4.767 20.031 -10.163 1.00 61.44 292 ILE A N 1
ATOM 2348 C CA . ILE A 1 292 ? 4.305 19.207 -9.035 1.00 61.44 292 ILE A CA 1
ATOM 2349 C C . ILE A 1 292 ? 5.333 19.205 -7.910 1.00 61.44 292 ILE A C 1
ATOM 2351 O O . ILE A 1 292 ? 4.979 19.507 -6.774 1.00 61.44 292 ILE A O 1
ATOM 2355 N N . LYS A 1 293 ? 6.608 18.932 -8.204 1.00 66.69 293 LYS A N 1
ATOM 2356 C CA . LYS A 1 293 ? 7.690 18.946 -7.213 1.00 66.69 293 LYS A CA 1
ATOM 2357 C C . LYS A 1 293 ? 7.750 20.292 -6.509 1.00 66.69 293 LYS A C 1
ATOM 2359 O O . LYS A 1 293 ? 7.799 20.334 -5.285 1.00 66.69 293 LYS A O 1
ATOM 2364 N N . ARG A 1 294 ? 7.688 21.398 -7.255 1.00 71.44 294 ARG A N 1
ATOM 2365 C CA . ARG A 1 294 ? 7.729 22.741 -6.670 1.00 71.44 294 ARG A CA 1
ATOM 2366 C C . ARG A 1 294 ? 6.495 23.012 -5.805 1.00 71.44 294 ARG A C 1
ATOM 2368 O O . ARG A 1 294 ? 6.629 23.583 -4.727 1.00 71.44 294 ARG A O 1
ATOM 2375 N N . ARG A 1 295 ? 5.307 22.559 -6.217 1.00 65.19 295 ARG A N 1
ATOM 2376 C CA . ARG A 1 295 ? 4.071 22.755 -5.444 1.00 65.19 295 ARG A CA 1
ATOM 2377 C C . ARG A 1 295 ? 3.973 21.858 -4.211 1.00 65.19 295 ARG A C 1
ATOM 2379 O O . ARG A 1 295 ? 3.536 22.337 -3.173 1.00 65.19 295 ARG A O 1
ATOM 2386 N N . ILE A 1 296 ? 4.389 20.597 -4.300 1.00 59.44 296 ILE A N 1
ATOM 2387 C CA . ILE A 1 296 ? 4.397 19.659 -3.171 1.00 59.44 296 ILE A CA 1
ATOM 2388 C C . ILE A 1 296 ? 5.480 20.080 -2.173 1.00 59.44 296 ILE A C 1
ATOM 2390 O O . ILE A 1 296 ? 5.180 20.306 -1.007 1.00 59.44 296 ILE A O 1
ATOM 2394 N N . VAL A 1 297 ? 6.725 20.266 -2.624 1.00 59.38 297 VAL A N 1
ATOM 2395 C CA . VAL A 1 297 ? 7.863 20.545 -1.730 1.00 59.38 297 VAL A CA 1
ATOM 2396 C C . VAL A 1 297 ? 7.763 21.925 -1.077 1.00 59.38 297 VAL A C 1
ATOM 2398 O O . VAL A 1 297 ? 8.083 22.052 0.102 1.00 59.38 297 VAL A O 1
ATOM 2401 N N . TYR A 1 298 ? 7.311 22.954 -1.802 1.00 60.44 298 TYR A N 1
ATOM 2402 C CA . TYR A 1 298 ? 7.283 24.326 -1.274 1.00 60.44 298 TYR A CA 1
ATOM 2403 C C . TYR A 1 298 ? 5.880 24.828 -0.904 1.00 60.44 298 TYR A C 1
ATOM 2405 O O . TYR A 1 298 ? 5.760 25.734 -0.082 1.00 60.44 298 TYR A O 1
ATOM 2413 N N . GLY A 1 299 ? 4.815 24.264 -1.479 1.00 55.28 299 GLY A N 1
ATOM 2414 C CA . GLY A 1 299 ? 3.441 24.750 -1.297 1.00 55.28 299 GLY A CA 1
ATOM 2415 C C . GLY A 1 299 ? 2.671 24.113 -0.138 1.00 55.28 299 GLY A C 1
ATOM 2416 O O . GLY A 1 299 ? 1.714 24.717 0.343 1.00 55.28 299 GLY A O 1
ATOM 2417 N N . LEU A 1 300 ? 3.090 2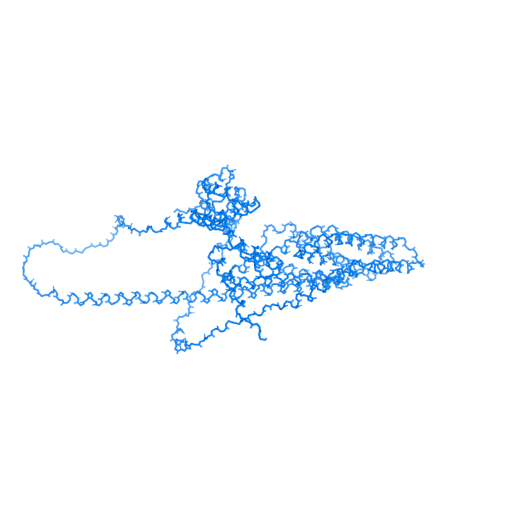2.949 0.375 1.00 51.56 300 LEU A N 1
ATOM 2418 C CA . LEU A 1 300 ? 2.377 22.256 1.462 1.00 51.56 300 LEU A CA 1
ATOM 2419 C C . LEU A 1 300 ? 2.375 23.007 2.804 1.00 51.56 300 LEU A C 1
ATOM 2421 O O . LEU A 1 300 ? 1.659 22.613 3.717 1.00 51.56 300 LEU A O 1
ATOM 2425 N N . LYS A 1 301 ? 3.122 24.110 2.935 1.00 51.38 301 LYS A N 1
ATOM 2426 C CA . LYS A 1 301 ? 3.222 24.842 4.202 1.00 51.38 301 LYS A CA 1
ATOM 2427 C C . LYS A 1 301 ? 1.998 25.711 4.538 1.00 51.38 301 LYS A C 1
ATOM 2429 O O . LYS A 1 301 ? 1.856 26.043 5.702 1.00 51.38 301 LYS A O 1
ATOM 2434 N N . ASN A 1 302 ? 1.139 26.078 3.569 1.00 51.12 302 ASN A N 1
ATOM 2435 C CA . ASN A 1 302 ? 0.071 27.085 3.778 1.00 51.12 302 ASN A CA 1
ATOM 2436 C C . ASN A 1 302 ? -1.234 26.900 2.960 1.00 51.12 302 ASN A C 1
ATOM 2438 O O . ASN A 1 302 ? -2.085 27.791 2.970 1.00 51.12 302 ASN A O 1
ATOM 2442 N N . ILE A 1 303 ? -1.424 25.800 2.222 1.00 50.81 303 ILE A N 1
ATOM 2443 C CA . ILE A 1 303 ? -2.604 25.636 1.347 1.00 50.81 303 ILE A CA 1
ATOM 2444 C C . ILE A 1 303 ? -3.688 24.805 2.053 1.00 50.81 303 ILE A C 1
ATOM 2446 O O . ILE A 1 303 ? -3.413 23.731 2.580 1.00 50.81 303 ILE A O 1
ATOM 2450 N N . THR A 1 304 ? -4.936 25.286 2.032 1.00 56.53 304 THR A N 1
ATOM 2451 C CA . THR A 1 304 ? -6.110 24.545 2.514 1.00 56.53 304 THR A CA 1
ATOM 2452 C C . THR A 1 304 ? -6.393 23.318 1.641 1.00 56.53 304 THR A C 1
ATOM 2454 O O . THR A 1 304 ? -6.391 23.397 0.410 1.00 56.53 304 THR A O 1
ATOM 2457 N N . TYR A 1 305 ? -6.649 22.181 2.294 1.00 54.53 305 TYR A N 1
ATOM 2458 C CA . TYR A 1 305 ? -6.798 20.845 1.699 1.00 54.53 305 TYR A CA 1
ATOM 2459 C C . TYR A 1 305 ? -7.748 20.797 0.485 1.00 54.53 305 TYR A C 1
ATOM 2461 O O . TYR A 1 305 ? -7.422 20.190 -0.538 1.00 54.53 305 TYR A O 1
ATOM 2469 N N . ASP A 1 306 ? -8.864 21.527 0.541 1.00 56.47 306 ASP A N 1
ATOM 2470 C CA . ASP A 1 306 ? -9.885 21.524 -0.513 1.00 56.47 306 ASP A CA 1
ATOM 2471 C C . ASP A 1 306 ? -9.334 21.981 -1.873 1.00 56.47 306 ASP A C 1
ATOM 2473 O O . ASP A 1 306 ? -9.559 21.320 -2.891 1.00 56.47 306 ASP A O 1
ATOM 2477 N N . LYS A 1 307 ? -8.503 23.036 -1.889 1.00 60.72 307 LYS A N 1
ATOM 2478 C CA . LYS A 1 307 ? -7.877 23.571 -3.115 1.00 60.72 307 LYS A CA 1
ATOM 2479 C C . LYS A 1 307 ? -6.726 22.713 -3.642 1.00 60.72 307 LYS A C 1
ATOM 2481 O O . LYS A 1 307 ? -6.374 22.824 -4.822 1.00 60.72 307 LYS A O 1
ATOM 2486 N N . ILE A 1 308 ? -6.113 21.888 -2.790 1.00 57.66 308 ILE A N 1
ATOM 2487 C CA . ILE A 1 308 ? -5.083 20.929 -3.211 1.00 57.66 308 ILE A CA 1
ATOM 2488 C C . ILE A 1 308 ? -5.750 19.788 -3.977 1.00 57.66 308 ILE A C 1
ATOM 2490 O O . ILE A 1 308 ? -5.273 19.446 -5.056 1.00 57.66 308 ILE A O 1
ATOM 2494 N N . SER A 1 309 ? -6.877 19.269 -3.476 1.00 61.94 309 SER A N 1
ATOM 2495 C CA . SER A 1 309 ? -7.559 18.109 -4.065 1.00 61.94 309 SER A CA 1
ATOM 2496 C C . SER A 1 309 ? -7.988 18.328 -5.522 1.00 61.94 309 SER A C 1
ATOM 2498 O O . SER A 1 309 ? -7.730 17.476 -6.366 1.00 61.94 309 SER A O 1
ATOM 2500 N N . GLU A 1 310 ? -8.574 19.484 -5.854 1.00 62.62 310 GLU A N 1
ATOM 2501 C CA . GLU A 1 310 ? -9.077 19.758 -7.210 1.00 62.62 310 GLU A CA 1
ATOM 2502 C C . GLU A 1 310 ? -7.959 19.946 -8.228 1.00 62.62 310 GLU A C 1
ATOM 2504 O O . GLU A 1 310 ? -7.977 19.346 -9.298 1.00 62.62 310 GLU A O 1
ATOM 2509 N N . ASN A 1 311 ? -6.943 20.736 -7.882 1.00 58.72 311 ASN A N 1
ATOM 2510 C CA . ASN A 1 311 ? -5.822 20.975 -8.785 1.00 58.72 311 ASN A CA 1
ATOM 2511 C C . ASN A 1 311 ? -4.956 19.723 -8.965 1.00 58.72 311 ASN A C 1
ATOM 2513 O O . ASN A 1 311 ? -4.431 19.491 -10.053 1.00 58.72 311 ASN A O 1
ATOM 2517 N N . LEU A 1 312 ? -4.802 18.921 -7.904 1.00 58.06 312 LEU A N 1
ATOM 2518 C CA . LEU A 1 312 ? -4.105 17.643 -7.980 1.00 58.06 312 LEU A CA 1
ATOM 2519 C C . LEU A 1 312 ? -4.885 16.664 -8.857 1.00 58.06 312 LEU A C 1
ATOM 2521 O O . LEU A 1 312 ? -4.264 15.997 -9.675 1.00 58.06 312 LEU A O 1
ATOM 2525 N N . MET A 1 313 ? -6.217 16.619 -8.740 1.00 60.12 313 MET A N 1
ATOM 2526 C CA . MET A 1 313 ? -7.087 15.752 -9.539 1.00 60.12 313 MET A CA 1
ATOM 2527 C C . MET A 1 313 ? -7.068 16.132 -11.024 1.00 60.12 313 MET A C 1
ATOM 2529 O O . MET A 1 313 ? -6.825 15.273 -11.861 1.00 60.12 313 MET A O 1
ATOM 2533 N N . ILE A 1 314 ? -7.243 17.412 -11.366 1.00 63.97 314 ILE A N 1
ATOM 2534 C CA . ILE A 1 314 ? -7.162 17.881 -12.762 1.00 63.97 314 ILE A CA 1
ATOM 2535 C C . ILE A 1 314 ? -5.771 17.592 -13.333 1.00 63.97 314 ILE A C 1
ATOM 2537 O O . ILE A 1 314 ? -5.635 17.078 -14.442 1.00 63.97 314 ILE A O 1
ATOM 2541 N N . GLY A 1 315 ? -4.735 17.874 -12.545 1.00 60.78 315 GLY A N 1
ATOM 2542 C CA . GLY A 1 315 ? -3.363 17.613 -12.933 1.00 60.78 315 GLY A CA 1
ATOM 2543 C C . GLY A 1 315 ? -3.065 16.128 -13.157 1.00 60.78 315 GLY A C 1
ATOM 2544 O O . GLY A 1 315 ? -2.436 15.773 -14.152 1.00 60.78 315 GLY A O 1
ATOM 2545 N N . THR A 1 316 ? -3.546 15.258 -12.269 1.00 60.06 316 THR A N 1
ATOM 2546 C CA . THR A 1 316 ? -3.395 13.811 -12.442 1.00 60.06 316 THR A CA 1
ATOM 2547 C C . THR A 1 316 ? -4.185 13.324 -13.641 1.00 60.06 316 THR A C 1
ATOM 2549 O O . THR A 1 316 ? -3.583 12.626 -14.429 1.00 60.06 316 THR A O 1
ATOM 2552 N N . ILE A 1 317 ? -5.429 13.758 -13.880 1.00 59.06 317 ILE A N 1
ATOM 2553 C CA . ILE A 1 317 ? -6.220 13.358 -15.064 1.00 59.06 317 ILE A CA 1
ATOM 2554 C C . ILE A 1 317 ? -5.508 13.719 -16.374 1.00 59.06 317 ILE A C 1
ATOM 2556 O O . ILE A 1 317 ? -5.443 12.895 -17.286 1.00 59.06 317 ILE A O 1
ATOM 2560 N N . ILE A 1 318 ? -4.953 14.930 -16.470 1.00 59.50 318 ILE A N 1
ATOM 2561 C CA . ILE A 1 318 ? -4.205 15.368 -17.658 1.00 59.50 318 ILE A CA 1
ATOM 2562 C C . ILE A 1 318 ? -2.938 14.520 -17.827 1.00 59.50 318 ILE A C 1
ATOM 2564 O O . ILE A 1 318 ? -2.647 14.059 -18.929 1.00 59.50 318 ILE A O 1
ATOM 2568 N N . PHE A 1 319 ? -2.221 14.247 -16.736 1.00 57.34 319 PHE A N 1
ATOM 2569 C CA . PHE A 1 319 ? -1.066 13.351 -16.744 1.00 57.34 319 PHE A CA 1
ATOM 2570 C C . PHE A 1 319 ? -1.454 11.910 -17.128 1.00 57.34 319 PHE A C 1
ATOM 2572 O O . PHE A 1 319 ? -0.779 11.304 -17.953 1.00 57.34 319 PHE A O 1
ATOM 2579 N N . SER A 1 320 ? -2.585 11.390 -16.637 1.00 60.47 320 SER A N 1
ATOM 2580 C CA . SER A 1 320 ? -3.157 10.088 -17.004 1.00 60.47 320 SER A CA 1
ATOM 2581 C C . SER A 1 320 ? -3.423 9.997 -18.499 1.00 60.47 320 SER A C 1
ATOM 2583 O O . SER A 1 320 ? -3.071 9.006 -19.133 1.00 60.47 320 SER A O 1
ATOM 2585 N N . ALA A 1 321 ? -4.046 11.034 -19.061 1.00 55.69 321 ALA A N 1
ATOM 2586 C CA . ALA A 1 321 ? -4.386 11.110 -20.476 1.00 55.69 321 ALA A CA 1
ATOM 2587 C C . ALA A 1 321 ? -3.131 11.118 -21.357 1.00 55.69 321 ALA A C 1
ATOM 2589 O O . ALA A 1 321 ? -3.099 10.453 -22.389 1.00 55.69 321 ALA A O 1
ATOM 2590 N N . ILE A 1 322 ? -2.077 11.803 -20.914 1.00 53.31 322 ILE A N 1
ATOM 2591 C CA . ILE A 1 322 ? -0.781 11.839 -21.598 1.00 53.31 322 ILE A CA 1
ATOM 2592 C C . ILE A 1 322 ? -0.048 10.493 -21.472 1.00 53.31 322 ILE A C 1
ATOM 2594 O O . ILE A 1 322 ? 0.541 10.004 -22.432 1.00 53.31 322 ILE A O 1
ATOM 2598 N N . CYS A 1 323 ? -0.117 9.849 -20.308 1.00 55.41 323 CYS A N 1
ATOM 2599 C CA . CYS A 1 323 ? 0.569 8.588 -20.035 1.00 55.41 323 CYS A CA 1
ATOM 2600 C C . CYS A 1 323 ? -0.180 7.339 -20.537 1.00 55.41 323 CYS A C 1
ATOM 2602 O O . CYS A 1 323 ? 0.351 6.230 -20.429 1.00 55.41 323 CYS A O 1
ATOM 2604 N N . LEU A 1 324 ? -1.396 7.483 -21.078 1.00 52.81 324 LEU A N 1
ATOM 2605 C CA . LEU A 1 324 ? -2.240 6.374 -21.553 1.00 52.81 324 LEU A CA 1
ATOM 2606 C C . LEU A 1 324 ? -1.581 5.591 -22.696 1.00 52.81 324 LEU A C 1
ATOM 2608 O O . LEU A 1 324 ? -1.757 4.377 -22.770 1.00 52.81 324 LEU A O 1
ATOM 2612 N N . ALA A 1 325 ? -0.733 6.247 -23.493 1.00 49.75 325 ALA A N 1
ATOM 2613 C CA . ALA A 1 325 ? 0.061 5.610 -24.545 1.00 49.75 325 ALA A CA 1
ATOM 2614 C C . ALA A 1 325 ? 1.089 4.583 -24.017 1.00 49.75 325 ALA A C 1
ATOM 2616 O O . ALA A 1 325 ? 1.436 3.649 -24.730 1.00 49.75 325 ALA A O 1
ATOM 2617 N N . ASN A 1 326 ? 1.520 4.703 -22.753 1.00 53.41 326 ASN A N 1
ATOM 2618 C CA . ASN A 1 326 ? 2.574 3.874 -22.151 1.00 53.41 326 ASN A CA 1
ATOM 2619 C C . ASN A 1 326 ? 2.049 2.897 -21.078 1.00 53.41 326 ASN A C 1
ATOM 2621 O O . ASN A 1 326 ? 2.818 2.405 -20.255 1.00 53.41 326 ASN A O 1
ATOM 2625 N N . GLY A 1 327 ? 0.732 2.657 -21.009 1.00 51.75 327 GLY A N 1
ATOM 2626 C CA . GLY A 1 327 ? 0.092 1.801 -19.994 1.00 51.75 327 GLY A CA 1
ATOM 2627 C C . GLY A 1 327 ? -0.010 2.427 -18.591 1.00 51.75 327 GLY A C 1
ATOM 2628 O O . GLY A 1 327 ? -0.965 2.160 -17.863 1.00 51.75 327 GLY A O 1
ATOM 2629 N N . VAL A 1 328 ? 0.895 3.347 -18.240 1.00 53.91 328 VAL A N 1
ATOM 2630 C CA . VAL A 1 328 ? 0.883 4.131 -16.987 1.00 53.91 328 VAL A CA 1
ATOM 2631 C C . VAL A 1 328 ? -0.377 4.997 -16.858 1.00 53.91 328 VAL A C 1
ATOM 2633 O O . VAL A 1 328 ? -0.864 5.227 -15.754 1.00 53.91 328 VAL A O 1
ATOM 2636 N N . GLY A 1 329 ? -0.961 5.443 -17.969 1.00 58.12 329 GLY A N 1
ATOM 2637 C CA . GLY A 1 329 ? -2.148 6.295 -17.924 1.00 58.12 329 GLY A CA 1
ATOM 2638 C C . GLY A 1 329 ? -3.405 5.601 -17.418 1.00 58.12 329 GLY A C 1
ATOM 2639 O O . GLY A 1 329 ? -4.191 6.239 -16.729 1.00 58.12 329 GLY A O 1
ATOM 2640 N N . ILE A 1 330 ? -3.568 4.292 -17.652 1.00 60.00 330 ILE A N 1
ATOM 2641 C CA . ILE A 1 330 ? -4.679 3.514 -17.066 1.00 60.00 330 ILE A CA 1
ATOM 2642 C C . ILE A 1 330 ? -4.579 3.546 -15.536 1.00 60.00 330 ILE A C 1
ATOM 2644 O O . ILE A 1 330 ? -5.574 3.687 -14.837 1.00 60.00 330 ILE A O 1
ATOM 2648 N N . LEU A 1 331 ? -3.355 3.499 -15.024 1.00 58.56 331 LEU A N 1
ATOM 2649 C CA . LEU A 1 331 ? -3.008 3.506 -13.609 1.00 58.56 331 LEU A CA 1
ATOM 2650 C C . LEU A 1 331 ? -3.328 4.837 -12.936 1.00 58.56 331 LEU A C 1
ATOM 2652 O O . LEU A 1 331 ? -3.956 4.885 -11.881 1.00 58.56 331 LEU A O 1
ATOM 2656 N N . THR A 1 332 ? -2.920 5.930 -13.578 1.00 60.22 332 THR A N 1
ATOM 2657 C CA . THR A 1 332 ? -3.215 7.280 -13.098 1.00 60.22 332 THR A CA 1
ATOM 2658 C C . THR A 1 332 ? -4.719 7.557 -13.187 1.00 60.22 332 THR A C 1
ATOM 2660 O O . THR A 1 332 ? -5.277 8.209 -12.311 1.00 60.22 332 THR A O 1
ATOM 2663 N N . LEU A 1 333 ? -5.408 6.981 -14.177 1.00 64.12 333 LEU A N 1
ATOM 2664 C CA . LEU A 1 333 ? -6.860 7.069 -14.322 1.00 64.12 333 LEU A CA 1
ATOM 2665 C C . LEU A 1 333 ? -7.588 6.263 -13.235 1.00 64.12 333 LEU A C 1
ATOM 2667 O O . LEU A 1 333 ? -8.503 6.797 -12.617 1.00 64.12 333 LEU A O 1
ATOM 2671 N N . ILE A 1 334 ? -7.133 5.044 -12.916 1.00 69.31 334 ILE A N 1
ATOM 2672 C CA . ILE A 1 334 ? -7.632 4.255 -11.775 1.00 69.31 334 ILE A CA 1
ATOM 2673 C C . ILE A 1 334 ? -7.418 5.021 -10.466 1.00 69.31 334 ILE A C 1
ATOM 2675 O O . ILE A 1 334 ? -8.345 5.129 -9.668 1.00 69.31 334 ILE A O 1
ATOM 2679 N N . LEU A 1 335 ? -6.236 5.610 -10.257 1.00 66.12 335 LEU A N 1
ATOM 2680 C CA . LEU A 1 335 ? -5.953 6.413 -9.067 1.00 66.12 335 LEU A CA 1
ATOM 2681 C C . LEU A 1 335 ? -6.867 7.648 -8.990 1.00 66.12 335 LEU A C 1
ATOM 2683 O O . LEU A 1 335 ? -7.431 7.923 -7.935 1.00 66.12 335 LEU A O 1
ATOM 2687 N N . CYS A 1 336 ? -7.076 8.359 -10.103 1.00 69.12 336 CYS A N 1
ATOM 2688 C CA . CYS A 1 336 ? -8.022 9.476 -10.176 1.00 69.12 336 CYS A CA 1
ATOM 2689 C C . CYS A 1 336 ? -9.449 9.042 -9.840 1.00 69.12 336 CYS A C 1
ATOM 2691 O O . CYS A 1 336 ? -10.131 9.744 -9.096 1.00 69.12 336 CYS A O 1
ATOM 2693 N N . VAL A 1 337 ? -9.893 7.899 -10.366 1.00 72.44 337 VAL A N 1
ATOM 2694 C CA . VAL A 1 337 ? -11.223 7.343 -10.090 1.00 72.44 337 VAL A CA 1
ATOM 2695 C C . VAL A 1 337 ? -11.344 6.967 -8.616 1.00 72.44 337 VAL A C 1
ATOM 2697 O O . VAL A 1 337 ? -12.338 7.318 -7.991 1.00 72.44 337 VAL A O 1
ATOM 2700 N N . LEU A 1 338 ? -10.325 6.346 -8.019 1.00 70.12 338 LEU A N 1
ATOM 2701 C CA . LEU A 1 338 ? -10.314 6.027 -6.589 1.00 70.12 338 LEU A CA 1
ATOM 2702 C C . LEU A 1 338 ? -10.363 7.290 -5.718 1.00 70.12 338 LEU A C 1
ATOM 2704 O O . LEU A 1 338 ? -11.147 7.343 -4.772 1.00 70.12 338 LEU A O 1
ATOM 2708 N N . ILE A 1 339 ? -9.603 8.334 -6.067 1.00 71.12 339 ILE A N 1
ATOM 2709 C CA . ILE A 1 339 ? -9.646 9.634 -5.376 1.00 71.12 339 ILE A CA 1
ATOM 2710 C C . ILE A 1 339 ? -11.026 10.291 -5.547 1.00 71.12 339 ILE A C 1
ATOM 2712 O O . ILE A 1 339 ? -11.554 10.864 -4.594 1.00 71.12 339 ILE A O 1
ATOM 2716 N N . MET A 1 340 ? -11.642 10.199 -6.733 1.00 69.88 340 MET A N 1
ATOM 2717 C CA . MET A 1 340 ? -13.013 10.677 -6.959 1.00 69.88 340 MET A CA 1
ATOM 2718 C C . MET A 1 340 ? -14.023 9.923 -6.101 1.00 69.88 340 MET A C 1
ATOM 2720 O O . MET A 1 340 ? -14.848 10.566 -5.460 1.00 69.88 340 MET A O 1
ATOM 2724 N N . ILE A 1 341 ? -13.948 8.591 -6.057 1.00 73.00 341 ILE A N 1
ATOM 2725 C CA . ILE A 1 341 ? -14.837 7.753 -5.244 1.00 73.00 341 ILE A CA 1
ATOM 2726 C C . ILE A 1 341 ? -14.685 8.117 -3.765 1.00 73.00 341 ILE A C 1
ATOM 2728 O O . ILE A 1 341 ? -15.687 8.327 -3.085 1.00 73.00 341 ILE A O 1
ATOM 2732 N N . GLN A 1 342 ? -13.450 8.278 -3.279 1.00 71.44 342 GLN A N 1
ATOM 2733 C CA . GLN A 1 342 ? -13.198 8.722 -1.908 1.00 71.44 342 GLN A CA 1
ATOM 2734 C C . GLN A 1 342 ? -13.794 10.107 -1.635 1.00 71.44 342 GLN A C 1
ATOM 2736 O O . GLN A 1 342 ? -14.457 10.285 -0.616 1.00 71.44 342 GLN A O 1
ATOM 2741 N N . LYS A 1 343 ? -13.607 11.077 -2.540 1.00 73.75 343 LYS A N 1
ATOM 2742 C CA . LYS A 1 343 ? -14.159 12.434 -2.391 1.00 73.75 343 LYS A CA 1
ATOM 2743 C C . LYS A 1 343 ? -15.689 12.435 -2.417 1.00 73.75 343 LYS A C 1
ATOM 2745 O O . LYS A 1 343 ? -16.299 13.121 -1.605 1.00 73.75 343 LYS A O 1
ATOM 2750 N N . LEU A 1 344 ? -16.303 11.662 -3.313 1.00 73.62 344 LEU A N 1
ATOM 2751 C CA . LEU A 1 344 ? -17.757 11.501 -3.388 1.00 73.62 344 LEU A CA 1
ATOM 2752 C C . LEU A 1 344 ? -18.310 10.909 -2.092 1.00 73.62 344 LEU A C 1
ATOM 2754 O O . LEU A 1 344 ? -19.249 11.462 -1.532 1.00 73.62 344 LEU A O 1
ATOM 2758 N N . HIS A 1 345 ? -17.683 9.853 -1.573 1.00 72.25 345 HIS A N 1
ATOM 2759 C CA . HIS A 1 345 ? -18.099 9.249 -0.310 1.00 72.25 345 HIS A CA 1
ATOM 2760 C C . HIS A 1 345 ? -17.924 10.214 0.872 1.00 72.25 345 HIS A C 1
ATOM 2762 O O . HIS A 1 345 ? -18.778 10.276 1.752 1.00 72.25 345 HIS A O 1
ATOM 2768 N N . LEU A 1 346 ? -16.837 10.988 0.905 1.00 73.00 346 LEU A N 1
ATOM 2769 C CA . LEU A 1 346 ? -16.578 11.955 1.975 1.00 73.00 346 LEU A CA 1
ATOM 2770 C C . LEU A 1 346 ? -17.581 13.121 1.933 1.00 73.00 346 LEU A C 1
ATOM 2772 O O . LEU A 1 346 ? -18.038 13.572 2.981 1.00 73.00 346 LEU A O 1
ATOM 2776 N N . ASN A 1 347 ? -17.977 13.557 0.734 1.00 74.38 347 ASN A N 1
ATOM 2777 C CA . ASN A 1 347 ? -19.042 14.541 0.544 1.00 74.38 347 ASN A CA 1
ATOM 2778 C C . ASN A 1 347 ? -20.413 14.001 0.969 1.00 74.38 347 ASN A C 1
ATOM 2780 O O . ASN A 1 347 ? -21.180 14.748 1.567 1.00 74.38 347 ASN A O 1
ATOM 2784 N N . GLU A 1 348 ? -20.713 12.731 0.687 1.00 74.00 348 GLU A N 1
ATOM 2785 C CA . GLU A 1 348 ? -21.975 12.105 1.096 1.00 74.00 348 GLU A CA 1
ATOM 2786 C C . GLU A 1 348 ? -22.065 11.985 2.622 1.00 74.00 348 GLU A C 1
ATOM 2788 O O . GLU A 1 348 ? -23.062 12.389 3.211 1.00 74.00 348 GLU A O 1
ATOM 2793 N N . VAL A 1 349 ? -20.989 11.534 3.277 1.00 71.88 349 VAL A N 1
ATOM 2794 C CA . VAL A 1 349 ? -20.910 11.491 4.748 1.00 71.88 349 VAL A CA 1
ATOM 2795 C C . VAL A 1 349 ? -21.063 12.892 5.332 1.00 71.88 349 VAL A C 1
ATOM 2797 O O . VAL A 1 349 ? -21.840 13.084 6.259 1.00 71.88 349 VAL A O 1
ATOM 2800 N N . LYS A 1 350 ? -20.375 13.893 4.768 1.00 77.69 350 LYS A N 1
ATOM 2801 C CA . LYS A 1 350 ? -20.510 15.281 5.220 1.00 77.69 350 LYS A CA 1
ATOM 2802 C C . LYS A 1 350 ? -21.949 15.785 5.084 1.00 77.69 350 LYS A C 1
ATOM 2804 O O . LYS A 1 350 ? -22.464 16.389 6.011 1.00 77.69 350 LYS A O 1
ATOM 2809 N N . LYS A 1 351 ? -22.605 15.501 3.958 1.00 81.38 351 LYS A N 1
ATOM 2810 C CA . LYS A 1 351 ? -24.001 15.879 3.725 1.00 81.38 351 LYS A CA 1
ATOM 2811 C C . LYS A 1 351 ? -24.942 15.232 4.748 1.00 81.38 351 LYS A C 1
ATOM 2813 O O . LYS A 1 351 ? -25.820 15.915 5.255 1.00 81.38 351 LYS A O 1
ATOM 2818 N N . GLN A 1 352 ? -24.732 13.958 5.083 1.00 76.44 352 GLN A N 1
ATOM 2819 C CA . GLN A 1 352 ? -25.507 13.268 6.121 1.00 76.44 352 GLN A CA 1
ATOM 2820 C C . GLN A 1 352 ? -25.293 13.889 7.508 1.00 76.44 352 GLN A C 1
ATOM 2822 O O . GLN A 1 352 ? -26.256 14.064 8.250 1.00 76.44 352 GLN A O 1
ATOM 2827 N N . VAL A 1 353 ? -24.054 14.266 7.843 1.00 75.44 353 VAL A N 1
ATOM 2828 C CA . VAL A 1 353 ? -23.740 14.985 9.091 1.00 75.44 353 VAL A CA 1
ATOM 2829 C C . VAL A 1 353 ? -24.432 16.352 9.119 1.00 75.44 353 VAL A C 1
ATOM 2831 O O . VAL A 1 353 ? -25.108 16.659 10.096 1.00 75.44 353 VAL A O 1
ATOM 2834 N N . ASP A 1 354 ? -24.341 17.131 8.037 1.00 79.62 354 ASP A N 1
ATOM 2835 C CA . ASP A 1 354 ? -24.967 18.456 7.927 1.00 79.62 354 ASP A CA 1
ATOM 2836 C C . ASP A 1 354 ? -26.514 18.363 8.020 1.00 79.62 354 ASP A C 1
ATOM 2838 O O . ASP A 1 354 ? -27.158 19.191 8.670 1.00 79.62 354 ASP A O 1
ATOM 2842 N N . GLU A 1 355 ? -27.132 17.339 7.411 1.00 81.94 355 GLU A N 1
ATOM 2843 C CA . GLU A 1 355 ? -28.578 17.073 7.508 1.00 81.94 355 GLU A CA 1
ATOM 2844 C C . GLU A 1 355 ? -28.994 16.722 8.947 1.00 81.94 355 GLU A C 1
ATOM 2846 O O . GLU A 1 355 ? -29.959 17.298 9.459 1.00 81.94 355 GLU A O 1
ATOM 2851 N N . LEU A 1 356 ? -28.234 15.861 9.632 1.00 77.38 356 LEU A N 1
ATOM 2852 C CA . LEU A 1 356 ? -28.487 15.475 11.027 1.00 77.38 356 LEU A CA 1
ATOM 2853 C C . LEU A 1 356 ? -28.299 16.645 12.002 1.00 77.38 356 LEU A C 1
ATOM 2855 O O . LEU A 1 356 ? -29.122 16.827 12.901 1.00 77.38 356 LEU A O 1
ATOM 2859 N N . GLU A 1 357 ? -27.269 17.475 11.812 1.00 78.06 357 GLU A N 1
ATOM 2860 C CA . GLU A 1 357 ? -27.080 18.697 12.603 1.00 78.06 357 GLU A CA 1
ATOM 2861 C C . GLU A 1 357 ? -28.256 19.666 12.413 1.00 78.06 357 GLU A C 1
ATOM 2863 O O . GLU A 1 357 ? -28.743 20.249 13.387 1.00 78.06 357 GLU A O 1
ATOM 2868 N N . SER A 1 358 ? -28.761 19.806 11.183 1.00 83.25 358 SER A N 1
ATOM 2869 C CA . SER A 1 358 ? -29.915 20.666 10.903 1.00 83.25 358 SER A CA 1
ATOM 2870 C C . SER A 1 358 ? -31.200 20.154 11.568 1.00 83.25 358 SER A C 1
ATOM 2872 O O . SER A 1 358 ? -31.955 20.944 12.140 1.00 83.25 358 SER A O 1
ATOM 2874 N N . GLU A 1 359 ? -31.430 18.837 11.577 1.00 79.38 359 GLU A N 1
ATOM 2875 C CA . GLU A 1 359 ? -32.598 18.231 12.221 1.00 79.38 359 GLU A CA 1
ATOM 2876 C C . GLU A 1 359 ? -32.522 18.353 13.750 1.00 79.38 359 GLU A C 1
ATOM 2878 O O . GLU A 1 359 ? -33.511 18.712 14.402 1.00 79.38 359 GLU A O 1
ATOM 2883 N N . TYR A 1 360 ? -31.328 18.166 14.323 1.00 76.69 360 TYR A N 1
ATOM 2884 C CA . TYR A 1 360 ? -31.089 18.352 15.752 1.00 76.69 360 TYR A CA 1
ATOM 2885 C C . TYR A 1 360 ? -31.273 19.813 16.190 1.00 76.69 360 TYR A C 1
ATOM 2887 O O . TYR A 1 360 ? -31.887 20.071 17.231 1.00 76.69 360 TYR A O 1
ATOM 2895 N N . GLN A 1 361 ? -30.817 20.787 15.390 1.00 79.69 361 GLN A N 1
ATOM 2896 C CA . GLN A 1 361 ? -31.044 22.215 15.657 1.00 79.69 361 GLN A CA 1
ATOM 2897 C C . GLN A 1 361 ? -32.534 22.583 15.624 1.00 79.69 361 GLN A C 1
ATOM 2899 O O . GLN A 1 361 ? -33.000 23.366 16.458 1.00 79.69 361 GLN A O 1
ATOM 2904 N N . VAL A 1 362 ? -33.314 21.994 14.712 1.00 82.94 362 VAL A N 1
ATOM 2905 C CA . VAL A 1 362 ? -34.770 22.206 14.656 1.00 82.94 362 VAL A CA 1
ATOM 2906 C C . VAL A 1 362 ? -35.462 21.596 15.880 1.00 82.94 362 VAL A C 1
ATOM 2908 O O . VAL A 1 362 ? -36.329 22.242 16.477 1.00 82.94 362 VAL A O 1
ATOM 2911 N N . GLN A 1 363 ? -35.060 20.397 16.312 1.00 75.50 363 GLN A N 1
ATOM 2912 C CA . GLN A 1 363 ? -35.614 19.765 17.514 1.00 75.50 363 GLN A CA 1
ATOM 2913 C C . GLN A 1 363 ? -35.270 20.545 18.788 1.00 75.50 363 GLN A C 1
ATOM 2915 O O . GLN A 1 363 ? -36.175 20.871 19.558 1.00 75.50 363 GLN A O 1
ATOM 2920 N N . THR A 1 364 ? -34.010 20.933 18.988 1.00 73.12 364 THR A N 1
ATOM 2921 C CA . THR A 1 364 ? -33.595 21.730 20.160 1.00 73.12 364 THR A CA 1
ATOM 2922 C C . THR A 1 364 ? -34.265 23.103 20.200 1.00 73.12 364 THR A C 1
ATOM 2924 O O . THR A 1 364 ? -34.704 23.531 21.271 1.00 73.12 364 THR A O 1
ATOM 2927 N N . SER A 1 365 ? -34.449 23.753 19.046 1.00 79.12 365 SER A N 1
ATOM 2928 C CA . SER A 1 365 ? -35.216 25.004 18.944 1.00 79.12 365 SER A CA 1
ATOM 2929 C C . SER A 1 365 ? -36.694 24.810 19.312 1.00 79.12 365 SER A C 1
ATOM 2931 O O . SER A 1 365 ? -37.294 25.670 19.950 1.00 79.12 365 SER A O 1
ATOM 2933 N N . SER A 1 366 ? -37.295 23.666 18.964 1.00 73.88 366 SER A N 1
ATOM 2934 C CA . SER A 1 366 ? -38.689 23.360 19.325 1.00 73.88 366 SER A CA 1
ATOM 2935 C C . SER A 1 366 ? -38.876 23.028 20.813 1.00 73.88 366 SER A C 1
ATOM 2937 O O . SER A 1 366 ? -39.882 23.421 21.406 1.00 73.88 366 SER A O 1
ATOM 2939 N N . VAL A 1 367 ? -37.897 22.367 21.442 1.00 76.81 367 VAL A N 1
ATOM 2940 C CA . VAL A 1 367 ? -37.913 22.061 22.884 1.00 76.81 367 VAL A CA 1
ATOM 2941 C C . VAL A 1 367 ? -37.755 23.340 23.704 1.00 76.81 367 VAL A C 1
ATOM 2943 O O . VAL A 1 367 ? -38.559 23.580 24.603 1.00 76.81 367 VAL A O 1
ATOM 2946 N N . THR A 1 368 ? -36.807 24.210 23.340 1.00 76.56 368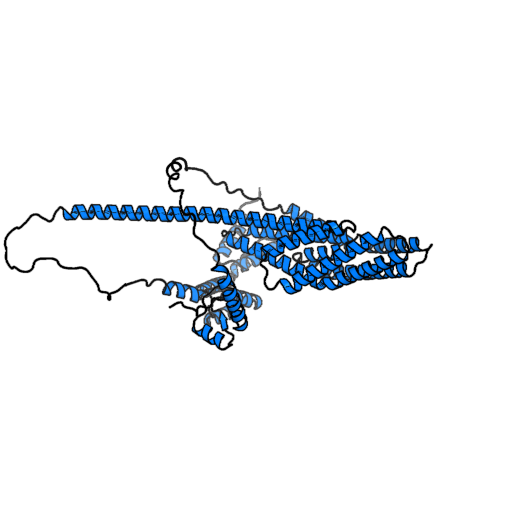 THR A N 1
ATOM 2947 C CA . THR A 1 368 ? -36.647 25.521 23.997 1.00 76.56 368 THR A CA 1
ATOM 2948 C C . THR A 1 368 ? -37.862 26.425 23.792 1.00 76.56 368 THR A C 1
ATOM 2950 O O . THR A 1 368 ? -38.267 27.123 24.721 1.00 76.56 368 THR A O 1
ATOM 2953 N N . LEU A 1 369 ? -38.511 26.388 22.621 1.00 80.69 369 LEU A N 1
ATOM 2954 C CA . LEU A 1 369 ? -39.765 27.115 22.404 1.00 80.69 369 LEU A CA 1
ATOM 2955 C C . LEU A 1 369 ? -40.892 26.589 23.312 1.00 80.69 369 LEU A C 1
ATOM 2957 O O . LEU A 1 369 ? -41.589 27.384 23.936 1.00 80.69 369 LEU A O 1
ATOM 2961 N N . ASN A 1 370 ? -41.044 25.267 23.439 1.00 78.69 370 ASN A N 1
ATOM 2962 C CA . ASN A 1 370 ? -42.067 24.655 24.293 1.00 78.69 370 ASN A CA 1
ATOM 2963 C C . ASN A 1 370 ? -41.818 24.884 25.792 1.00 78.69 370 ASN A C 1
ATOM 2965 O O . ASN A 1 370 ? -42.774 25.091 26.541 1.00 78.69 370 ASN A O 1
ATOM 2969 N N . GLU A 1 371 ? -40.563 24.885 26.246 1.00 75.00 371 GLU A N 1
ATOM 2970 C CA . GLU A 1 371 ? -40.217 25.273 27.621 1.00 75.00 371 GLU A CA 1
ATOM 2971 C C . GLU A 1 371 ? -40.525 26.748 27.884 1.00 75.00 371 GLU A C 1
ATOM 2973 O O . GLU A 1 371 ? -41.114 27.082 28.914 1.00 75.00 371 GLU A O 1
ATOM 2978 N N . ASN A 1 372 ? -40.224 27.630 26.928 1.00 81.94 372 ASN A N 1
ATOM 2979 C CA . ASN A 1 372 ? -40.569 29.045 27.036 1.00 81.94 372 ASN A CA 1
ATOM 2980 C C . ASN A 1 372 ? -42.091 29.267 27.062 1.00 81.94 372 ASN A C 1
ATOM 2982 O O . ASN A 1 372 ? -42.565 30.068 27.865 1.00 81.94 372 ASN A O 1
ATOM 2986 N N . ILE A 1 373 ? -42.873 28.526 26.267 1.00 83.06 373 ILE A N 1
ATOM 2987 C CA . ILE A 1 373 ? -44.346 28.583 26.297 1.00 83.06 373 ILE A CA 1
ATOM 2988 C C . ILE A 1 373 ? -44.886 28.100 27.653 1.00 83.06 373 ILE A C 1
ATOM 2990 O O . ILE A 1 373 ? -45.688 28.801 28.270 1.00 83.06 373 ILE A O 1
ATOM 2994 N N . LYS A 1 374 ? -44.385 26.973 28.185 1.00 79.56 374 LYS A N 1
ATOM 2995 C CA . LYS A 1 374 ? -44.769 26.482 29.525 1.00 79.56 374 LYS A CA 1
ATOM 2996 C C . LYS A 1 374 ? -44.444 27.486 30.632 1.00 79.56 374 LYS A C 1
ATOM 2998 O O . LYS A 1 374 ? -45.242 27.672 31.549 1.00 79.56 374 LYS A O 1
ATOM 3003 N N . ASN A 1 375 ? -43.300 28.160 30.544 1.00 81.56 375 ASN A N 1
ATOM 3004 C CA . ASN A 1 375 ? -42.917 29.189 31.510 1.00 81.56 375 ASN A CA 1
ATOM 3005 C C . ASN A 1 375 ? -43.826 30.426 31.422 1.00 81.56 375 ASN A C 1
ATOM 3007 O O . ASN A 1 375 ? -44.197 30.988 32.456 1.00 81.56 375 ASN A O 1
ATOM 3011 N N . VAL A 1 376 ? -44.250 30.822 30.218 1.00 84.88 376 VAL A N 1
ATOM 3012 C CA . VAL A 1 376 ? -45.212 31.919 30.021 1.00 84.88 376 VAL A CA 1
ATOM 3013 C C . VAL A 1 376 ? -46.595 31.558 30.575 1.00 84.88 376 VAL A C 1
ATOM 3015 O O . VAL A 1 376 ? -47.195 32.382 31.268 1.00 84.88 376 VAL A O 1
ATOM 3018 N N . ASP A 1 377 ? -47.079 30.332 30.364 1.00 81.12 377 ASP A N 1
ATOM 3019 C CA . ASP A 1 377 ? -48.376 29.880 30.892 1.00 81.12 377 ASP A CA 1
ATOM 3020 C C . ASP A 1 377 ? -48.379 29.743 32.424 1.00 81.12 377 ASP A C 1
ATOM 3022 O O . ASP A 1 377 ? -49.337 30.157 33.088 1.00 81.12 377 ASP A O 1
ATOM 3026 N N . ASN A 1 378 ? -47.276 29.272 33.015 1.00 77.44 378 ASN A N 1
ATOM 3027 C CA . ASN A 1 378 ? -47.098 29.266 34.471 1.00 77.44 378 ASN A CA 1
ATOM 3028 C C . ASN A 1 378 ? -47.081 30.691 35.045 1.00 77.44 378 ASN A C 1
ATOM 3030 O O . ASN A 1 378 ? -47.739 30.967 36.050 1.00 77.44 378 ASN A O 1
ATOM 3034 N N . THR A 1 379 ? -46.400 31.624 34.373 1.00 80.38 379 THR A N 1
ATOM 3035 C CA . THR A 1 379 ? -46.370 33.039 34.778 1.00 80.38 379 THR A CA 1
ATOM 3036 C C . THR A 1 379 ? -47.762 33.674 34.671 1.00 80.38 379 THR A C 1
ATOM 3038 O O . THR A 1 379 ? -48.181 34.428 35.549 1.00 80.38 379 THR A O 1
ATOM 3041 N N . ARG A 1 380 ? -48.534 33.337 33.630 1.00 78.12 380 ARG A N 1
ATOM 3042 C CA . ARG A 1 380 ? -49.911 33.822 33.443 1.00 78.12 380 ARG A CA 1
ATOM 3043 C C . ARG A 1 380 ? -50.863 33.297 34.521 1.00 78.12 380 ARG A C 1
ATOM 3045 O O . ARG A 1 380 ? -51.702 34.064 34.996 1.00 78.12 380 ARG A O 1
ATOM 3052 N N . SER A 1 381 ? -50.688 32.045 34.938 1.00 77.50 381 SER A N 1
ATOM 3053 C CA . SER A 1 381 ? -51.465 31.415 36.013 1.00 77.50 381 SER A CA 1
ATOM 3054 C C . SER A 1 381 ? -51.179 32.070 37.374 1.00 77.50 381 SER A C 1
ATOM 3056 O O . SER A 1 381 ? -52.110 32.441 38.086 1.00 77.50 381 SER A O 1
ATOM 3058 N N . GLN A 1 382 ? -49.909 32.367 37.678 1.00 75.94 382 GLN A N 1
ATOM 3059 C CA . GLN A 1 382 ? -49.520 33.109 38.891 1.00 75.94 382 GLN A CA 1
ATOM 3060 C C . GLN A 1 382 ? -50.035 34.562 38.898 1.00 75.94 382 GLN A C 1
ATOM 3062 O O . GLN A 1 382 ? -50.417 35.099 39.942 1.00 75.94 382 GLN A O 1
ATOM 3067 N N . ILE A 1 383 ? -50.098 35.217 37.732 1.00 74.94 383 ILE A N 1
ATOM 3068 C CA . ILE A 1 383 ? -50.680 36.565 37.597 1.00 74.94 383 ILE A CA 1
ATOM 3069 C C . ILE A 1 383 ? -52.211 36.542 37.783 1.00 74.94 383 ILE A C 1
ATOM 3071 O O . ILE A 1 383 ? -52.788 37.521 38.261 1.00 74.94 383 ILE A O 1
ATOM 3075 N N . GLN A 1 384 ? -52.892 35.448 37.429 1.00 72.25 384 GLN A N 1
ATOM 3076 C CA . GLN A 1 384 ? -54.326 35.295 37.692 1.00 72.25 384 GLN A CA 1
ATOM 3077 C C . GLN A 1 384 ? -54.617 35.023 39.172 1.00 72.25 384 GLN A C 1
ATOM 3079 O O . GLN A 1 384 ? -55.504 35.676 39.720 1.00 72.25 384 GLN A O 1
ATOM 3084 N N . GLU A 1 385 ? -53.827 34.181 39.844 1.00 69.19 385 GLU A N 1
ATOM 3085 C CA . GLU A 1 385 ? -53.970 33.927 41.287 1.00 69.19 385 GLU A CA 1
ATOM 3086 C C . GLU A 1 385 ? -53.710 35.184 42.136 1.00 69.19 385 GLU A C 1
ATOM 3088 O O . GLU A 1 385 ? -54.472 35.490 43.059 1.00 69.19 385 GLU A O 1
ATOM 3093 N N . SER A 1 386 ? -52.703 35.984 41.768 1.00 64.44 386 SER A N 1
ATOM 3094 C CA . SER A 1 386 ? -52.388 37.245 42.456 1.00 64.44 386 SER A CA 1
ATOM 3095 C C . SER A 1 386 ? -53.434 38.349 42.234 1.00 64.44 386 SER A C 1
ATOM 3097 O O . SER A 1 386 ? -53.637 39.192 43.111 1.00 64.44 386 SER A O 1
ATOM 3099 N N . LYS A 1 387 ? -54.172 38.329 41.116 1.00 62.12 387 LYS A N 1
ATOM 3100 C CA . LYS A 1 387 ? -55.309 39.243 40.892 1.00 62.12 387 LYS A CA 1
ATOM 3101 C C . LYS A 1 387 ? -56.545 38.853 41.704 1.00 62.12 387 LYS A C 1
ATOM 3103 O O . LYS A 1 387 ? -57.239 39.748 42.185 1.00 62.12 387 LYS A O 1
ATOM 3108 N N . SER A 1 388 ? -56.780 37.562 41.943 1.00 56.25 388 SER A N 1
ATOM 3109 C CA . SER A 1 388 ? -57.845 37.100 42.847 1.00 56.25 388 SER A CA 1
ATOM 3110 C C . SER A 1 388 ? -57.571 37.406 44.326 1.00 56.25 388 SER A C 1
ATOM 3112 O O . SER A 1 388 ? -58.519 37.637 45.071 1.00 56.25 388 SER A O 1
ATOM 3114 N N . SER A 1 389 ? -56.307 37.510 44.757 1.00 54.53 389 SER A N 1
ATOM 3115 C CA . SER A 1 389 ? -55.966 37.898 46.139 1.00 54.53 389 SER A CA 1
ATOM 3116 C C . SER A 1 389 ? -56.025 39.409 46.417 1.00 54.53 389 SER A C 1
ATOM 3118 O O . SER A 1 389 ? -56.102 39.816 47.573 1.00 54.53 389 SER A O 1
ATOM 3120 N N . VAL A 1 390 ? -56.014 40.262 45.385 1.00 50.88 390 VAL A N 1
ATOM 3121 C CA . VAL A 1 390 ? -56.034 41.735 45.546 1.00 50.88 390 VAL A CA 1
ATOM 3122 C C . VAL A 1 390 ? -57.460 42.312 45.540 1.00 50.88 390 VAL A C 1
ATOM 3124 O O . VAL A 1 390 ? -57.675 43.427 46.008 1.00 50.88 390 VAL A O 1
ATOM 3127 N N . GLN A 1 391 ? -58.471 41.542 45.125 1.00 44.16 391 GLN A N 1
ATOM 3128 C CA . GLN A 1 391 ? -59.878 41.971 45.164 1.00 44.16 391 GLN A CA 1
ATOM 3129 C C . GLN A 1 391 ? -60.595 41.750 46.509 1.00 44.16 391 GLN A C 1
ATOM 3131 O O . GLN A 1 391 ? -61.764 42.105 46.626 1.00 44.16 391 GLN A O 1
ATOM 3136 N N . GLN A 1 392 ? -59.915 41.237 47.541 1.00 46.66 392 GLN A N 1
ATOM 3137 C CA . GLN A 1 392 ? -60.512 41.025 48.870 1.00 46.66 392 GLN A CA 1
ATOM 3138 C C . GLN A 1 392 ? -60.073 42.015 49.960 1.00 46.66 392 GLN A C 1
ATOM 3140 O O . GLN A 1 392 ? -60.530 41.880 51.089 1.00 46.66 392 GLN A O 1
ATOM 3145 N N . ASN A 1 393 ? -59.242 43.024 49.660 1.00 45.81 393 ASN A N 1
ATOM 3146 C CA . ASN A 1 393 ? -58.608 43.824 50.720 1.00 45.81 393 ASN A CA 1
ATOM 3147 C C . ASN A 1 393 ? -58.685 45.354 50.598 1.00 45.81 393 ASN A C 1
ATOM 3149 O O . ASN A 1 393 ? -57.871 46.030 51.212 1.00 45.81 393 ASN A O 1
ATOM 3153 N N . ASN A 1 394 ? -59.654 45.932 49.879 1.00 41.94 394 ASN A N 1
ATOM 3154 C CA . ASN A 1 394 ? -59.840 47.392 49.881 1.00 41.94 394 ASN A CA 1
ATOM 3155 C C . ASN A 1 394 ? -61.317 47.817 49.883 1.00 41.94 394 ASN A C 1
ATOM 3157 O O . ASN A 1 394 ? -61.834 48.364 48.916 1.00 41.94 394 ASN A O 1
ATOM 3161 N N . GLU A 1 395 ? -61.964 47.631 51.030 1.00 42.47 395 GLU A N 1
ATOM 3162 C CA . GLU A 1 395 ? -63.039 48.506 51.503 1.00 42.47 395 GLU A CA 1
ATOM 3163 C C . GLU A 1 395 ? -62.766 48.828 52.974 1.00 42.47 395 GLU A C 1
ATOM 3165 O O . GLU A 1 395 ? -63.124 48.047 53.855 1.00 42.47 395 GLU A O 1
ATOM 3170 N N . LYS A 1 396 ? -62.106 49.961 53.248 1.00 40.09 396 LYS A N 1
ATOM 3171 C CA . LYS A 1 396 ? -62.471 50.877 54.343 1.00 40.09 396 LYS A CA 1
ATOM 3172 C C . LYS A 1 396 ? -61.496 52.043 54.497 1.00 40.09 396 LYS A C 1
ATOM 3174 O O . LYS A 1 396 ? -60.289 51.869 54.582 1.00 40.09 396 LYS A O 1
ATOM 3179 N N . ASN A 1 397 ? -62.131 53.191 54.708 1.00 35.47 397 ASN A N 1
ATOM 3180 C CA . ASN A 1 397 ? -61.671 54.381 55.418 1.00 35.47 397 ASN A CA 1
ATOM 3181 C C . ASN A 1 397 ? -60.991 55.491 54.608 1.00 35.47 397 ASN A C 1
ATOM 3183 O O . ASN A 1 397 ? -59.782 55.581 54.428 1.00 35.47 397 ASN A O 1
ATOM 3187 N N . LEU A 1 398 ? -61.902 56.376 54.205 1.00 38.09 398 LEU A N 1
ATOM 3188 C CA . LEU A 1 398 ? -61.794 57.797 53.917 1.00 38.09 398 LEU A CA 1
ATOM 3189 C C . LEU A 1 398 ? -61.535 58.618 55.204 1.00 38.09 398 LEU A C 1
ATOM 3191 O O . LEU A 1 398 ? -61.883 58.158 56.292 1.00 38.09 398 LEU A O 1
ATOM 3195 N N . SER A 1 399 ? -61.113 59.879 55.012 1.00 35.19 399 SER A N 1
ATOM 3196 C CA . SER A 1 399 ? -60.996 61.027 55.949 1.00 35.19 399 SER A CA 1
ATOM 3197 C C . SER A 1 399 ? -59.686 61.095 56.759 1.00 35.19 399 SER A C 1
ATOM 3199 O O . SER A 1 399 ? -59.288 60.106 57.351 1.00 35.19 399 SER A O 1
ATOM 3201 N N . GLN A 1 400 ? -58.933 62.201 56.848 1.00 33.19 400 GLN A N 1
ATOM 3202 C CA . GLN A 1 400 ? -59.073 63.615 56.442 1.00 33.19 400 GLN A CA 1
ATOM 3203 C C . GLN A 1 400 ? -57.668 64.305 56.604 1.00 33.19 400 GLN A C 1
ATOM 3205 O O . GLN A 1 400 ? -56.712 63.568 56.838 1.00 33.19 400 GLN A O 1
ATOM 3210 N N . PRO A 1 401 ? -57.456 65.633 56.413 1.00 45.34 401 PRO A N 1
ATOM 3211 C CA . PRO A 1 401 ? -56.390 66.146 55.540 1.00 45.34 401 PRO A CA 1
ATOM 3212 C C . PRO A 1 401 ? -55.361 67.097 56.207 1.00 45.34 401 PRO A C 1
ATOM 3214 O O . PRO A 1 401 ? -55.426 67.370 57.398 1.00 45.34 401 PRO A O 1
ATOM 3217 N N . GLU A 1 402 ? -54.489 67.641 55.344 1.00 31.95 402 GLU A N 1
ATOM 3218 C CA . GLU A 1 402 ? -53.610 68.822 55.482 1.00 31.95 402 GLU A CA 1
ATOM 3219 C C . GLU A 1 402 ? -52.184 68.607 56.019 1.00 31.95 402 GLU A C 1
ATOM 3221 O O . GLU A 1 402 ? -51.935 68.636 57.215 1.00 31.95 402 GLU A O 1
ATOM 3226 N N . GLU A 1 403 ? -51.214 68.562 55.095 1.00 30.59 403 GLU A N 1
ATOM 3227 C CA . GLU A 1 403 ? -50.233 69.651 55.005 1.00 30.59 403 GLU A CA 1
ATOM 3228 C C . GLU A 1 403 ? -49.767 69.848 53.549 1.00 30.59 403 GLU A C 1
ATOM 3230 O O . GLU A 1 403 ? -49.691 68.922 52.740 1.00 30.59 403 GLU A O 1
ATOM 3235 N N . ILE A 1 404 ? -49.568 71.116 53.213 1.00 34.44 404 ILE A N 1
ATOM 3236 C CA . ILE A 1 404 ? -49.467 71.722 51.888 1.00 34.44 404 ILE A CA 1
ATOM 3237 C C . ILE A 1 404 ? -47.984 71.966 51.576 1.00 34.44 404 ILE A C 1
ATOM 3239 O O . ILE A 1 404 ? -47.264 72.419 52.455 1.00 34.44 404 ILE A O 1
ATOM 3243 N N . GLN A 1 405 ? -47.587 71.758 50.311 1.00 32.06 405 GLN A N 1
ATOM 3244 C CA . GLN A 1 405 ? -46.578 72.495 49.510 1.00 32.06 405 GLN A CA 1
ATOM 3245 C C . GLN A 1 405 ? -45.660 71.547 48.716 1.00 32.06 405 GLN A C 1
ATOM 3247 O O . GLN A 1 405 ? -44.709 70.987 49.242 1.00 32.06 405 GLN A O 1
ATOM 3252 N N . LEU A 1 406 ? -45.902 71.400 47.412 1.00 32.19 406 LEU A N 1
ATOM 3253 C CA . LEU A 1 406 ? -45.185 72.132 46.356 1.00 32.19 406 LEU A CA 1
ATOM 3254 C C . LEU A 1 406 ? -45.474 71.450 45.011 1.00 32.19 406 LEU A C 1
ATOM 3256 O O . LEU A 1 406 ? -45.211 70.272 44.787 1.00 32.19 406 LEU A O 1
ATOM 3260 N N . ILE A 1 407 ? -46.083 72.234 44.137 1.00 29.97 407 ILE A N 1
ATOM 3261 C CA . ILE A 1 407 ? -46.639 71.869 42.845 1.00 29.97 407 ILE A CA 1
ATOM 3262 C C . ILE A 1 407 ? -45.646 72.271 41.742 1.00 29.97 407 ILE A C 1
ATOM 3264 O O . ILE A 1 407 ? -45.016 73.321 41.827 1.00 29.97 407 ILE A O 1
ATOM 3268 N N . ASN A 1 408 ? -45.638 71.465 40.678 1.00 29.70 408 ASN A N 1
ATOM 3269 C CA . ASN A 1 408 ? -45.272 71.789 39.294 1.00 29.70 408 ASN A CA 1
ATOM 3270 C C . ASN A 1 408 ? -43.797 71.819 38.860 1.00 29.70 408 ASN A C 1
ATOM 3272 O O . ASN A 1 408 ? -43.078 72.801 38.986 1.00 29.70 408 ASN A O 1
ATOM 3276 N N . SER A 1 409 ? -43.447 70.738 38.157 1.00 39.91 409 SER A N 1
ATOM 3277 C CA . SER A 1 409 ? -43.068 70.753 36.736 1.00 39.91 409 SER A CA 1
ATOM 3278 C C . SER A 1 409 ? -42.190 71.911 36.249 1.00 39.91 409 SER A C 1
ATOM 3280 O O . SER A 1 409 ? -42.703 72.931 35.793 1.00 39.91 409 SER A O 1
ATOM 3282 N N . LEU A 1 410 ? -40.882 71.665 36.168 1.00 28.62 410 LEU A N 1
ATOM 3283 C CA . LEU A 1 410 ? -40.035 72.205 35.106 1.00 28.62 410 LEU A CA 1
ATOM 3284 C C . LEU A 1 410 ? -38.810 71.294 34.894 1.00 28.62 410 LEU A C 1
ATOM 3286 O O . LEU A 1 410 ? -38.091 70.982 35.833 1.00 28.62 410 LEU A O 1
ATOM 3290 N N . ASN A 1 411 ? -38.597 70.951 33.622 1.00 29.75 411 ASN A N 1
ATOM 3291 C CA . ASN A 1 411 ? -37.344 70.572 32.959 1.00 29.75 411 ASN A CA 1
ATOM 3292 C C . ASN A 1 411 ? -36.704 69.185 33.168 1.00 29.75 411 ASN A C 1
ATOM 3294 O O . ASN A 1 411 ? -36.191 68.822 34.217 1.00 29.75 411 ASN A O 1
ATOM 3298 N N . GLN A 1 412 ? -36.713 68.449 32.049 1.00 34.75 412 GLN A N 1
ATOM 3299 C CA . GLN A 1 412 ? -35.546 67.972 31.295 1.00 34.75 412 GLN A CA 1
ATOM 3300 C C . GLN A 1 412 ? -34.144 68.050 31.933 1.00 34.75 412 GLN A C 1
ATOM 3302 O O . GLN A 1 412 ? -33.737 69.072 32.471 1.00 34.75 412 GLN A O 1
ATOM 3307 N N . GLN A 1 413 ? -33.388 67.010 31.560 1.00 28.41 413 GLN A N 1
ATOM 3308 C CA . GLN A 1 413 ? -31.934 66.905 31.391 1.00 28.41 413 GLN A CA 1
ATOM 3309 C C . GLN A 1 413 ? -31.083 66.422 32.573 1.00 28.41 413 GLN A C 1
ATOM 3311 O O . GLN A 1 413 ? -31.055 66.995 33.650 1.00 28.41 413 GLN A O 1
ATOM 3316 N N . ASP A 1 414 ? -30.320 65.379 32.228 1.00 29.95 414 ASP A N 1
ATOM 3317 C CA . ASP A 1 414 ? -28.981 65.031 32.693 1.00 29.95 414 ASP A CA 1
ATOM 3318 C C . ASP A 1 414 ? -28.756 64.693 34.170 1.00 29.95 414 ASP A C 1
ATOM 3320 O O . ASP A 1 414 ? -28.747 65.547 35.047 1.00 29.95 414 ASP A O 1
ATOM 3324 N N . LEU A 1 415 ? -28.421 63.416 34.399 1.00 28.75 415 LEU A N 1
ATOM 3325 C CA . LEU A 1 415 ? -27.179 62.910 35.021 1.00 28.75 415 LEU A CA 1
ATOM 3326 C C . LEU A 1 415 ? -27.449 61.467 35.485 1.00 28.75 415 LEU A C 1
ATOM 3328 O O . LEU A 1 415 ? -28.372 61.190 36.239 1.00 28.75 415 LEU A O 1
ATOM 3332 N N . LYS A 1 416 ? -26.824 60.473 34.850 1.00 29.55 416 LYS A N 1
ATOM 3333 C CA . LYS A 1 416 ? -25.524 59.894 35.230 1.00 29.55 416 LYS A CA 1
ATOM 3334 C C . LYS A 1 416 ? -25.464 59.315 36.650 1.00 29.55 416 LYS A C 1
ATOM 3336 O O . LYS A 1 416 ? -25.394 60.027 37.638 1.00 29.55 416 LYS A O 1
ATOM 3341 N N . GLU A 1 417 ? -25.255 58.000 36.615 1.00 28.69 417 GLU A N 1
ATOM 3342 C CA . GLU A 1 417 ? -24.238 57.246 37.352 1.00 28.69 417 GLU A CA 1
ATOM 3343 C C . GLU A 1 417 ? -24.462 56.849 38.821 1.00 28.69 417 GLU A C 1
ATOM 3345 O O . GLU A 1 417 ? -24.613 57.656 39.727 1.00 28.69 417 GLU A O 1
ATOM 3350 N N . LYS A 1 418 ? -24.247 55.535 39.005 1.00 29.73 418 LYS A N 1
ATOM 3351 C CA . LYS A 1 418 ? -23.870 54.794 40.218 1.00 29.73 418 LYS A CA 1
ATOM 3352 C C . LYS A 1 418 ? -24.962 54.610 41.277 1.00 29.73 418 LYS A C 1
ATOM 3354 O O . LYS A 1 418 ? -25.112 55.391 42.204 1.00 29.73 418 LYS A O 1
ATOM 3359 N N . SER A 1 419 ? -25.501 53.395 41.350 1.00 28.08 419 SER A N 1
ATOM 3360 C CA . SER A 1 419 ? -24.886 52.299 42.125 1.00 28.08 419 SER A CA 1
ATOM 3361 C C . SER A 1 419 ? -25.888 51.172 42.424 1.00 28.08 419 SER A C 1
ATOM 3363 O O . SER A 1 419 ? -27.087 51.410 42.512 1.00 28.08 419 SER A O 1
ATOM 3365 N N . LYS A 1 420 ? -25.319 49.981 42.679 1.00 28.59 420 LYS A N 1
ATOM 3366 C CA . LYS A 1 420 ? -25.900 48.747 43.253 1.00 28.59 420 LYS A CA 1
ATOM 3367 C C . LYS A 1 420 ? -26.697 47.865 42.290 1.00 28.59 420 LYS A C 1
ATOM 3369 O O . LYS A 1 420 ? -27.588 48.331 41.605 1.00 28.59 420 LYS A O 1
ATOM 3374 N N . SER A 1 421 ? -26.525 46.552 42.231 1.00 29.22 421 SER A N 1
ATOM 3375 C CA . SER A 1 421 ? -25.560 45.571 42.753 1.00 29.22 421 SER A CA 1
ATOM 3376 C C . SER A 1 421 ? -26.171 44.241 42.301 1.00 29.22 421 SER A C 1
ATOM 3378 O O . SER A 1 421 ? -27.247 43.888 42.783 1.00 29.22 421 SER A O 1
ATOM 3380 N N . SER A 1 422 ? -25.541 43.543 41.356 1.00 29.19 422 SER A N 1
ATOM 3381 C CA . SER A 1 422 ? -25.967 42.201 40.950 1.00 29.19 422 SER A CA 1
ATOM 3382 C C . SER A 1 422 ? -25.405 41.178 41.935 1.00 29.19 422 SER A C 1
ATOM 3384 O O . SER A 1 422 ? -24.198 41.135 42.179 1.00 29.19 422 SER A O 1
ATOM 3386 N N . LYS A 1 423 ? -26.307 40.398 42.531 1.00 40.44 423 LYS A N 1
ATOM 3387 C CA . LYS A 1 423 ? -26.020 39.174 43.275 1.00 40.44 423 LYS A CA 1
ATOM 3388 C C . LYS A 1 423 ? -26.260 37.980 42.351 1.00 40.44 423 LYS A C 1
ATOM 3390 O O . LYS A 1 423 ? -27.314 37.903 41.734 1.00 40.44 423 LYS A O 1
ATOM 3395 N N . ASN A 1 424 ? -25.331 37.033 42.471 1.00 35.84 424 ASN A N 1
ATOM 3396 C CA . ASN A 1 424 ? -25.433 35.592 42.230 1.00 35.84 424 ASN A CA 1
ATOM 3397 C C . ASN A 1 424 ? -25.387 35.084 40.782 1.00 35.84 424 ASN A C 1
ATOM 3399 O O . ASN A 1 424 ? -26.418 34.952 40.147 1.00 35.84 424 ASN A O 1
ATOM 3403 N N . ASP A 1 425 ? -24.199 34.612 40.389 1.00 39.81 425 ASP A N 1
ATOM 3404 C CA . ASP A 1 425 ? -24.020 33.390 39.594 1.00 39.81 425 ASP A CA 1
ATOM 3405 C C . ASP A 1 425 ? -22.787 32.645 40.128 1.00 39.81 425 ASP A C 1
ATOM 3407 O O . ASP A 1 425 ? -21.647 32.933 39.770 1.00 39.81 425 ASP A O 1
ATOM 3411 N N . LYS A 1 426 ? -23.022 31.714 41.061 1.00 45.28 426 LYS A N 1
ATOM 3412 C CA . LYS A 1 426 ? -22.003 30.865 41.697 1.00 45.28 426 LYS A CA 1
ATOM 3413 C C . LYS A 1 426 ? -21.926 29.381 41.239 1.00 45.28 426 LYS A C 1
ATOM 3415 O O . LYS A 1 426 ? -21.342 28.622 42.002 1.00 45.28 426 LYS A O 1
ATOM 3420 N N . PRO A 1 427 ? -22.420 28.904 40.065 1.00 46.53 427 PRO A N 1
ATOM 3421 C CA . PRO A 1 427 ? -22.331 27.469 39.749 1.00 46.53 427 PRO A CA 1
ATOM 3422 C C . PRO A 1 427 ? -21.155 27.036 38.843 1.00 46.53 427 PRO A C 1
ATOM 3424 O O . PRO A 1 427 ? -20.987 25.842 38.618 1.00 46.53 427 PRO A O 1
ATOM 3427 N N . LYS A 1 428 ? -20.331 27.946 38.293 1.00 53.06 428 LYS A N 1
ATOM 3428 C CA . LYS A 1 428 ? -19.327 27.569 37.262 1.00 53.06 428 LYS A CA 1
ATOM 3429 C C . LYS A 1 428 ? -17.968 27.096 37.795 1.00 53.06 428 LYS A C 1
ATOM 3431 O O . LYS A 1 428 ? -17.290 26.331 37.120 1.00 53.06 428 LYS A O 1
ATOM 3436 N N . GLU A 1 429 ? -17.578 27.513 38.994 1.00 53.72 429 GLU A N 1
ATOM 3437 C CA . GLU A 1 429 ? -16.268 27.175 39.576 1.00 53.72 429 GLU A CA 1
ATOM 3438 C C . GLU A 1 429 ? -16.226 25.727 40.106 1.00 53.72 429 GLU A C 1
ATOM 3440 O O . GLU A 1 429 ? -15.219 25.032 39.986 1.00 53.72 429 GLU A O 1
ATOM 3445 N N . GLU A 1 430 ? -17.364 25.223 40.590 1.00 53.00 430 GLU A N 1
ATOM 3446 C CA . GLU A 1 430 ? -17.509 23.848 41.087 1.00 53.00 430 GLU A CA 1
ATOM 3447 C C . GLU A 1 430 ? -17.456 22.816 39.944 1.00 53.00 430 GLU A C 1
ATOM 3449 O O . GLU A 1 430 ? -16.821 21.770 40.071 1.00 53.00 430 GLU A O 1
ATOM 3454 N N . GLN A 1 431 ? -18.030 23.147 38.779 1.00 54.75 431 GLN A N 1
ATOM 3455 C CA . GLN A 1 431 ? -17.986 22.300 37.578 1.00 54.75 431 GLN A CA 1
ATOM 3456 C C . GLN A 1 431 ? -16.588 22.235 36.943 1.00 54.75 431 GLN A C 1
ATOM 3458 O O . GLN A 1 431 ? -16.215 21.202 36.387 1.00 54.75 431 GLN A O 1
ATOM 3463 N N . LEU A 1 432 ? -15.801 23.311 37.047 1.00 49.53 432 LEU A N 1
ATOM 3464 C CA . LEU A 1 432 ? -14.430 23.372 36.533 1.00 49.53 432 LEU A CA 1
ATOM 3465 C C . LEU A 1 432 ? -13.461 22.549 37.401 1.00 49.53 432 LEU A C 1
ATOM 3467 O O . LEU A 1 432 ? -12.646 21.800 36.863 1.00 49.53 432 LEU A O 1
ATOM 3471 N N . ASN A 1 433 ? -13.611 22.605 38.729 1.00 52.06 433 ASN A N 1
ATOM 3472 C CA . ASN A 1 433 ? -12.841 21.769 39.659 1.00 52.06 433 ASN A CA 1
ATOM 3473 C C . ASN A 1 433 ? -13.189 20.273 39.537 1.00 52.06 433 ASN A C 1
ATOM 3475 O O . ASN A 1 433 ? -12.299 19.428 39.615 1.00 52.06 433 ASN A O 1
ATOM 3479 N N . LEU A 1 434 ? -14.452 19.939 39.247 1.00 53.81 434 LEU A N 1
ATOM 3480 C CA . LEU A 1 434 ? -14.881 18.571 38.912 1.00 53.81 434 LEU A CA 1
ATOM 3481 C C . LEU A 1 434 ? -14.215 18.024 37.638 1.00 53.81 434 LEU A C 1
ATOM 3483 O O . LEU A 1 434 ? -13.991 16.819 37.530 1.00 53.81 434 LEU A O 1
ATOM 3487 N N . TYR A 1 435 ? -13.894 18.894 36.676 1.00 48.88 435 TYR A N 1
ATOM 3488 C CA . TYR A 1 435 ? -13.277 18.503 35.407 1.00 48.88 435 TYR A CA 1
ATOM 3489 C C . TYR A 1 435 ? -11.751 18.364 35.507 1.00 48.88 435 TYR A C 1
ATOM 3491 O O . TYR A 1 435 ? -11.180 17.443 34.926 1.00 48.88 435 TYR A O 1
ATOM 3499 N N . LEU A 1 436 ? -11.089 19.243 36.267 1.00 46.22 436 LEU A N 1
ATOM 3500 C CA . LEU A 1 436 ? -9.631 19.224 36.449 1.00 46.22 436 LEU A CA 1
ATOM 3501 C C . LEU A 1 436 ? -9.155 18.057 37.328 1.00 46.22 436 LEU A C 1
ATOM 3503 O O . LEU A 1 436 ? -8.120 17.464 37.030 1.00 46.22 436 LEU A O 1
ATOM 3507 N N . ASN A 1 437 ? -9.952 17.634 38.316 1.00 50.84 437 ASN A N 1
ATOM 3508 C CA . ASN A 1 437 ? -9.671 16.427 39.110 1.00 50.84 437 ASN A CA 1
ATOM 3509 C C . ASN A 1 437 ? -9.761 15.117 38.303 1.00 50.84 437 ASN A C 1
ATOM 3511 O O . ASN A 1 437 ? -9.377 14.062 38.801 1.00 50.84 437 ASN A O 1
ATOM 3515 N N . LYS A 1 438 ? -10.268 15.163 37.064 1.00 48.81 438 LYS A N 1
ATOM 3516 C CA . LYS A 1 438 ? -10.518 13.977 36.237 1.00 48.81 438 LYS A CA 1
ATOM 3517 C C . LYS A 1 438 ? -9.376 13.604 35.288 1.00 48.81 438 LYS A C 1
ATOM 3519 O O . LYS A 1 438 ? -9.428 12.520 34.726 1.00 48.81 438 LYS A O 1
ATOM 3524 N N . ILE A 1 439 ? -8.397 14.489 35.057 1.00 47.91 439 ILE A N 1
ATOM 3525 C CA . ILE A 1 439 ? -7.455 14.340 33.925 1.00 47.91 439 ILE A CA 1
ATOM 3526 C C . ILE A 1 439 ? -6.013 14.021 34.359 1.00 47.91 439 ILE A C 1
ATOM 3528 O O . ILE A 1 439 ? -5.258 13.481 33.560 1.00 47.91 439 ILE A O 1
ATOM 3532 N N . PHE A 1 440 ? -5.632 14.247 35.619 1.00 48.69 440 PHE A N 1
ATOM 3533 C CA . PHE A 1 440 ? -4.324 13.818 36.130 1.00 48.69 440 PHE A CA 1
ATOM 3534 C C . PHE A 1 440 ? -4.424 13.389 37.594 1.00 48.69 440 PHE A C 1
ATOM 3536 O O . PHE A 1 440 ? -4.001 14.107 38.501 1.00 48.69 440 PHE A O 1
ATOM 3543 N N . THR A 1 441 ? -4.986 12.211 37.844 1.00 55.28 441 THR A N 1
ATOM 3544 C CA . THR A 1 441 ? -4.836 11.567 39.149 1.00 55.28 441 THR A CA 1
ATOM 3545 C C . THR A 1 441 ? -3.416 11.028 39.252 1.00 55.28 441 THR A C 1
ATOM 3547 O O . THR A 1 441 ? -3.052 9.993 38.696 1.00 55.28 441 THR A O 1
ATOM 3550 N N . VAL A 1 442 ? -2.565 11.767 39.962 1.00 68.12 442 VAL A N 1
ATOM 3551 C CA . VAL A 1 442 ? -1.305 11.214 40.456 1.00 68.12 442 VAL A CA 1
ATOM 3552 C C . VAL A 1 442 ? -1.670 9.993 41.299 1.00 68.12 442 VAL A C 1
ATOM 3554 O O . VAL A 1 442 ? -2.378 10.138 42.292 1.00 68.12 442 VAL A O 1
ATOM 3557 N N . LEU A 1 443 ? -1.217 8.804 40.887 1.00 80.56 443 LEU A N 1
ATOM 3558 C CA . LEU A 1 443 ? -1.414 7.561 41.636 1.00 80.56 443 LEU A CA 1
ATOM 3559 C C . LEU A 1 443 ? -1.014 7.781 43.096 1.00 80.56 443 LEU A C 1
ATOM 3561 O O . LEU A 1 443 ? 0.150 8.092 43.383 1.00 80.56 443 LEU A O 1
ATOM 3565 N N . SER A 1 444 ? -1.966 7.618 44.013 1.00 88.81 444 SER A N 1
ATOM 3566 C CA . SER A 1 444 ? -1.673 7.745 45.433 1.00 88.81 444 SER A CA 1
ATOM 3567 C C . SER A 1 444 ? -0.673 6.660 45.852 1.00 88.81 444 SER A C 1
ATOM 3569 O O . SER A 1 444 ? -0.602 5.569 45.271 1.00 88.81 444 SER A O 1
ATOM 3571 N N . GLY A 1 445 ? 0.157 6.962 46.855 1.00 90.00 445 GLY A N 1
ATOM 3572 C CA . GLY A 1 445 ? 1.170 6.016 47.335 1.00 90.00 445 GLY A CA 1
ATOM 3573 C C . GLY A 1 445 ? 0.566 4.679 47.782 1.00 90.00 445 GLY A C 1
ATOM 3574 O O . GLY A 1 445 ? 1.185 3.635 47.584 1.00 90.00 445 GLY A O 1
ATOM 3575 N N . GLU A 1 446 ? -0.658 4.707 48.314 1.00 90.00 446 GLU A N 1
ATOM 3576 C CA . GLU A 1 446 ? -1.411 3.528 48.752 1.00 90.00 446 GLU A CA 1
ATOM 3577 C C . GLU A 1 446 ? -1.844 2.648 47.575 1.00 90.00 446 GLU A C 1
ATOM 3579 O O . GLU A 1 446 ? -1.597 1.442 47.591 1.00 90.00 446 GLU A O 1
ATOM 3584 N N . ILE A 1 447 ? -2.404 3.244 46.516 1.00 92.62 447 ILE A N 1
ATOM 3585 C CA . ILE A 1 447 ? -2.814 2.526 45.298 1.00 92.62 447 ILE A CA 1
ATOM 3586 C C . ILE A 1 447 ? -1.607 1.850 44.647 1.00 92.62 447 ILE A C 1
ATOM 3588 O O . ILE A 1 447 ? -1.668 0.679 44.272 1.00 92.62 447 ILE A O 1
ATOM 3592 N N . ARG A 1 448 ? -0.463 2.540 44.595 1.00 91.81 448 ARG A N 1
ATOM 3593 C CA . ARG A 1 448 ? 0.779 1.965 44.062 1.00 91.81 448 ARG A CA 1
ATOM 3594 C C . ARG A 1 448 ? 1.254 0.757 44.873 1.00 91.81 448 ARG A C 1
ATOM 3596 O O . ARG A 1 448 ? 1.712 -0.221 44.286 1.00 91.81 448 ARG A O 1
ATOM 3603 N N . GLN A 1 449 ? 1.148 0.806 46.202 1.00 93.81 449 GLN A N 1
ATOM 3604 C CA . GLN A 1 449 ? 1.496 -0.338 47.048 1.00 93.81 449 GLN A CA 1
ATOM 3605 C C . GLN A 1 449 ? 0.530 -1.510 46.861 1.00 93.81 449 GLN A C 1
ATOM 3607 O O . GLN A 1 449 ? 0.998 -2.644 46.772 1.00 93.81 449 GLN A O 1
ATOM 3612 N N . LYS A 1 450 ? -0.776 -1.251 46.726 1.00 94.44 450 LYS A N 1
ATOM 3613 C CA . LYS A 1 450 ? -1.770 -2.295 46.434 1.00 94.44 450 LYS A CA 1
ATOM 3614 C C . LYS A 1 450 ? -1.490 -2.999 45.104 1.00 94.44 450 LYS A C 1
ATOM 3616 O O . LYS A 1 450 ? -1.430 -4.222 45.085 1.00 94.44 450 LYS A O 1
ATOM 3621 N N . ILE A 1 451 ? -1.196 -2.257 44.029 1.00 94.00 451 ILE A N 1
ATOM 3622 C CA . ILE A 1 451 ? -0.831 -2.847 42.722 1.00 94.00 451 ILE A CA 1
ATOM 3623 C C . ILE A 1 451 ? 0.415 -3.738 42.841 1.00 94.00 451 ILE A C 1
ATOM 3625 O O . ILE A 1 451 ? 0.454 -4.834 42.284 1.00 94.00 451 ILE A O 1
ATOM 3629 N N . LEU A 1 452 ? 1.432 -3.301 43.591 1.00 91.94 452 LEU A N 1
ATOM 3630 C CA . LEU A 1 452 ? 2.653 -4.089 43.795 1.00 91.94 452 LEU A CA 1
ATOM 3631 C C . LEU A 1 452 ? 2.405 -5.380 44.588 1.00 91.94 452 LEU A C 1
ATOM 3633 O O . LEU A 1 452 ? 3.101 -6.368 44.348 1.00 91.94 452 LEU A O 1
ATOM 3637 N N . GLN A 1 453 ? 1.432 -5.369 45.504 1.00 94.31 453 GLN A N 1
ATOM 3638 C CA . GLN A 1 453 ? 1.031 -6.523 46.313 1.00 94.31 453 GLN A CA 1
ATOM 3639 C C . GLN A 1 453 ? 0.124 -7.512 45.564 1.00 94.31 453 GLN A C 1
ATOM 3641 O O . GLN A 1 453 ? -0.035 -8.641 46.030 1.00 94.31 453 GLN A O 1
ATOM 3646 N N . LEU A 1 454 ? -0.439 -7.142 44.406 1.00 92.12 454 LEU A N 1
ATOM 3647 C CA . LEU A 1 454 ? -1.205 -8.074 43.579 1.00 92.12 454 LEU A CA 1
ATOM 3648 C C . LEU A 1 454 ? -0.302 -9.209 43.072 1.00 92.12 454 LEU A C 1
ATOM 3650 O O . LEU A 1 454 ? 0.742 -8.979 42.455 1.00 92.12 454 LEU A O 1
ATOM 3654 N N . ASN A 1 455 ? -0.739 -10.449 43.299 1.00 88.56 455 ASN A N 1
ATOM 3655 C CA . ASN A 1 455 ? -0.080 -11.669 42.826 1.00 88.56 455 ASN A CA 1
ATOM 3656 C C . ASN A 1 455 ? -0.356 -11.942 41.331 1.00 88.56 455 ASN A C 1
ATOM 3658 O O . ASN A 1 455 ? -0.937 -12.962 40.975 1.00 88.56 455 ASN A O 1
ATOM 3662 N N . ILE A 1 456 ? 0.003 -10.991 40.471 1.00 88.06 456 ILE A N 1
ATOM 3663 C CA . ILE A 1 456 ? -0.130 -11.056 39.007 1.00 88.06 456 ILE A CA 1
ATOM 3664 C C . ILE A 1 456 ? 1.226 -10.778 38.347 1.00 88.06 456 ILE A C 1
ATOM 3666 O O . ILE A 1 456 ? 2.174 -10.347 39.016 1.00 88.06 456 ILE A O 1
ATOM 3670 N N . SER A 1 457 ? 1.341 -11.040 37.045 1.00 90.75 457 SER A N 1
ATOM 3671 C CA . SER A 1 457 ? 2.599 -10.834 36.320 1.00 90.75 457 SER A CA 1
ATOM 3672 C C . SER A 1 457 ? 2.972 -9.347 36.218 1.00 90.75 457 SER A C 1
ATOM 3674 O O . SER A 1 457 ? 2.111 -8.470 36.236 1.00 90.75 457 SER A O 1
ATOM 3676 N N . GLU A 1 458 ? 4.266 -9.037 36.090 1.00 90.81 458 GLU A N 1
ATOM 3677 C CA . GLU A 1 458 ? 4.729 -7.644 35.946 1.00 90.81 458 GLU A CA 1
ATOM 3678 C C . GLU A 1 458 ? 4.212 -6.972 34.658 1.00 90.81 458 GLU A C 1
ATOM 3680 O O . GLU A 1 458 ? 3.993 -5.763 34.640 1.00 90.81 458 GLU A O 1
ATOM 3685 N N . GLU A 1 459 ? 3.962 -7.740 33.592 1.00 87.19 459 GLU A N 1
ATOM 3686 C CA . GLU A 1 459 ? 3.349 -7.226 32.357 1.00 87.19 459 GLU A CA 1
ATOM 3687 C C . GLU A 1 459 ? 1.908 -6.750 32.602 1.00 87.19 459 GLU A C 1
ATOM 3689 O O . GLU A 1 459 ? 1.549 -5.642 32.200 1.00 87.19 459 GLU A O 1
ATOM 3694 N N . GLU A 1 460 ? 1.109 -7.528 33.337 1.00 88.00 460 GLU A N 1
ATOM 3695 C CA . GLU A 1 460 ? -0.260 -7.149 33.713 1.00 88.00 460 GLU A CA 1
ATOM 3696 C C . GLU A 1 460 ? -0.272 -5.942 34.658 1.00 88.00 460 GLU A C 1
ATOM 3698 O O . GLU A 1 460 ? -1.081 -5.033 34.475 1.00 88.00 460 GLU A O 1
ATOM 3703 N N . LYS A 1 461 ? 0.666 -5.868 35.617 1.00 93.81 461 LYS A N 1
ATOM 3704 C CA . LYS A 1 461 ? 0.810 -4.683 36.486 1.00 93.81 461 LYS A CA 1
ATOM 3705 C C . LYS A 1 461 ? 1.072 -3.415 35.676 1.00 93.81 461 LYS A C 1
ATOM 3707 O O . LYS A 1 461 ? 0.485 -2.380 35.980 1.00 93.81 461 LYS A O 1
ATOM 3712 N N . ASN A 1 462 ? 1.920 -3.485 34.648 1.00 89.50 462 ASN A N 1
ATOM 3713 C CA . ASN A 1 462 ? 2.199 -2.337 33.782 1.00 89.50 462 ASN A CA 1
ATOM 3714 C C . ASN A 1 462 ? 0.966 -1.921 32.969 1.00 89.50 462 ASN A C 1
ATOM 3716 O O . ASN A 1 462 ? 0.671 -0.731 32.903 1.00 89.50 462 ASN A O 1
ATOM 3720 N N . SER A 1 463 ? 0.206 -2.882 32.435 1.00 90.12 463 SER A N 1
ATOM 3721 C CA . SER A 1 463 ? -1.052 -2.593 31.730 1.00 90.12 463 SER A CA 1
ATOM 3722 C C . SER A 1 463 ? -2.077 -1.905 32.641 1.00 90.12 463 SER A C 1
ATOM 3724 O O . SER A 1 463 ? -2.705 -0.928 32.242 1.00 90.12 463 SER A O 1
ATOM 3726 N N . ILE A 1 464 ? -2.210 -2.362 33.892 1.00 93.00 464 ILE A N 1
ATOM 3727 C CA . ILE A 1 464 ? -3.101 -1.745 34.889 1.00 93.00 464 ILE A CA 1
ATOM 3728 C C . ILE A 1 464 ? -2.650 -0.312 35.206 1.00 93.00 464 ILE A C 1
ATOM 3730 O O . ILE A 1 464 ? -3.476 0.593 35.312 1.00 93.00 464 ILE A O 1
ATOM 3734 N N . LEU A 1 465 ? -1.338 -0.079 35.328 1.00 92.12 465 LEU A N 1
ATOM 3735 C CA . LEU A 1 465 ? -0.795 1.261 35.567 1.00 92.12 465 LEU A CA 1
ATOM 3736 C C . LEU A 1 465 ? -1.104 2.229 34.417 1.00 92.12 465 LEU A C 1
ATOM 3738 O O . LEU A 1 465 ? -1.376 3.397 34.692 1.00 92.12 465 LEU A O 1
ATOM 3742 N N . GLU A 1 466 ? -1.087 1.766 33.165 1.00 89.56 466 GLU A N 1
ATOM 3743 C CA . GLU A 1 466 ? -1.462 2.577 31.997 1.00 89.56 466 GLU A CA 1
ATOM 3744 C C . GLU A 1 466 ? -2.953 2.946 32.010 1.00 89.56 466 GLU A C 1
ATOM 3746 O O . GLU A 1 466 ? -3.299 4.101 31.755 1.00 89.56 466 GLU A O 1
ATOM 3751 N N . GLU A 1 467 ? -3.836 2.012 32.378 1.00 90.75 467 GLU A N 1
ATOM 3752 C CA . GLU A 1 467 ? -5.278 2.277 32.492 1.00 90.75 467 GLU A CA 1
ATOM 3753 C C . GLU A 1 467 ? -5.609 3.246 33.640 1.00 90.75 467 GLU A C 1
ATOM 3755 O O . GLU A 1 467 ? -6.481 4.109 33.503 1.00 90.75 467 GLU A O 1
ATOM 3760 N N . PHE A 1 468 ? -4.889 3.159 34.764 1.00 92.06 468 PHE A N 1
ATOM 3761 C CA . PHE A 1 468 ? -5.19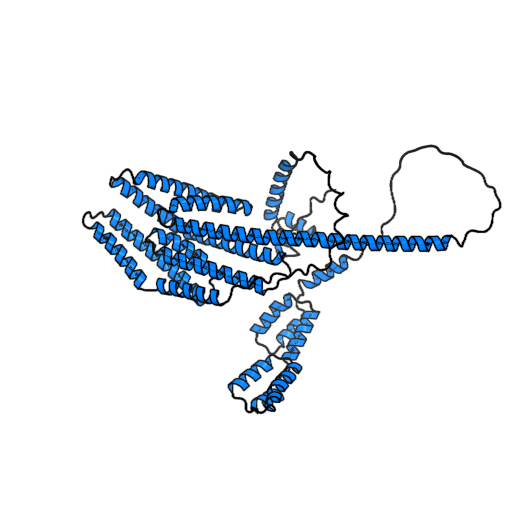3 3.941 35.968 1.00 92.06 468 PHE A CA 1
ATOM 3762 C C . PHE A 1 468 ? -4.984 5.445 35.787 1.00 92.06 468 PHE A C 1
ATOM 3764 O O . PHE A 1 468 ? -5.640 6.223 36.482 1.00 92.06 468 PHE A O 1
ATOM 3771 N N . VAL A 1 469 ? -4.143 5.866 34.835 1.00 85.62 469 VAL A N 1
ATOM 3772 C CA . VAL A 1 469 ? -3.920 7.287 34.499 1.00 85.62 469 VAL A CA 1
ATOM 3773 C C . VAL A 1 469 ? -5.227 7.996 34.122 1.00 85.62 469 VAL A C 1
ATOM 3775 O O . VAL A 1 469 ? -5.352 9.204 34.312 1.00 85.62 469 VAL A O 1
ATOM 3778 N N . TYR A 1 470 ? -6.215 7.247 33.626 1.00 85.19 470 TYR A N 1
ATOM 3779 C CA . TYR A 1 470 ? -7.490 7.776 33.145 1.00 85.19 470 TYR A CA 1
ATOM 3780 C C . TYR A 1 470 ? -8.642 7.658 34.158 1.00 85.19 470 TYR A C 1
ATOM 3782 O O . TYR A 1 470 ? -9.768 8.049 33.844 1.00 85.19 470 TYR A O 1
ATOM 3790 N N . LEU A 1 471 ? -8.390 7.117 35.356 1.00 86.19 471 LEU A N 1
ATOM 3791 C CA . LEU A 1 471 ? -9.409 6.840 36.374 1.00 86.19 471 LEU A CA 1
ATOM 3792 C C . LEU A 1 471 ? -9.309 7.805 37.561 1.00 86.19 471 LEU A C 1
ATOM 3794 O O . LEU A 1 471 ? -8.217 8.181 37.985 1.00 86.19 471 LEU A O 1
ATOM 3798 N N . THR A 1 472 ? -10.448 8.178 38.150 1.00 88.56 472 THR A N 1
ATOM 3799 C CA . THR A 1 472 ? -10.458 8.926 39.421 1.00 88.56 472 THR A CA 1
ATOM 3800 C C . THR A 1 472 ? -9.975 8.044 40.579 1.00 88.56 472 THR A C 1
ATOM 3802 O O . THR A 1 472 ? -10.060 6.824 40.492 1.00 88.56 472 THR A O 1
ATOM 3805 N N . GLU A 1 473 ? -9.506 8.624 41.690 1.00 87.88 473 GLU A N 1
ATOM 3806 C CA . GLU A 1 473 ? -9.013 7.846 42.846 1.00 87.88 473 GLU A CA 1
ATOM 3807 C C . GLU A 1 473 ? -10.064 6.847 43.373 1.00 87.88 473 GLU A C 1
ATOM 3809 O O . GLU A 1 473 ? -9.753 5.687 43.627 1.00 87.88 473 GLU A O 1
ATOM 3814 N N . GLU A 1 474 ? -11.339 7.248 43.424 1.00 89.38 474 GLU A N 1
ATOM 3815 C CA . GLU A 1 474 ? -12.456 6.360 43.783 1.00 89.38 474 GLU A CA 1
ATOM 3816 C C . GLU A 1 474 ? -12.624 5.192 42.795 1.00 89.38 474 GLU A C 1
ATOM 3818 O O . GLU A 1 474 ? -12.881 4.057 43.199 1.00 89.38 474 GLU A O 1
ATOM 3823 N N . GLN A 1 475 ? -12.462 5.452 41.493 1.00 91.19 475 GLN A N 1
ATOM 3824 C CA . GLN A 1 475 ? -12.531 4.421 40.456 1.00 91.19 475 GLN A CA 1
ATOM 3825 C C . GLN A 1 475 ? -11.328 3.478 40.519 1.00 91.19 475 GLN A C 1
ATOM 3827 O O . GLN A 1 475 ? -11.506 2.272 40.376 1.00 91.19 475 GLN A O 1
ATOM 3832 N N . GLN A 1 476 ? -10.129 4.005 40.777 1.00 93.88 476 GLN A N 1
ATOM 3833 C CA . GLN A 1 476 ? -8.914 3.213 40.972 1.00 93.88 476 GLN A CA 1
ATOM 3834 C C . GLN A 1 476 ? -9.056 2.288 42.191 1.00 93.88 476 GLN A C 1
ATOM 3836 O O . GLN A 1 476 ? -8.724 1.106 42.108 1.00 93.88 476 GLN A O 1
ATOM 3841 N N . GLN A 1 477 ? -9.606 2.796 43.302 1.00 94.19 477 GLN A N 1
ATOM 3842 C CA . GLN A 1 477 ? -9.871 2.009 44.509 1.00 94.19 477 GLN A CA 1
ATOM 3843 C C . GLN A 1 477 ? -10.859 0.871 44.223 1.00 94.19 477 GLN A C 1
ATOM 3845 O O . GLN A 1 477 ? -10.588 -0.279 44.563 1.00 94.19 477 GLN A O 1
ATOM 3850 N N . LYS A 1 478 ? -11.969 1.177 43.539 1.00 94.19 478 LYS A N 1
ATOM 3851 C CA . LYS A 1 478 ? -12.986 0.186 43.169 1.00 94.19 478 LYS A CA 1
ATOM 3852 C C . LYS A 1 478 ? -12.433 -0.886 42.223 1.00 94.19 478 LYS A C 1
ATOM 3854 O O . LYS A 1 478 ? -12.689 -2.068 42.425 1.00 94.19 478 LYS A O 1
ATOM 3859 N N . TYR A 1 479 ? -11.648 -0.485 41.224 1.00 93.88 479 TYR A N 1
ATOM 3860 C CA . TYR A 1 479 ? -11.004 -1.412 40.291 1.00 93.88 479 TYR A CA 1
ATOM 3861 C C . TYR A 1 479 ? -10.021 -2.339 41.022 1.00 93.88 479 TYR A C 1
ATOM 3863 O O . TYR A 1 479 ? -9.995 -3.542 40.772 1.00 93.88 479 TYR A O 1
ATOM 3871 N N . LEU A 1 480 ? -9.242 -1.807 41.972 1.00 93.69 480 LEU A N 1
ATOM 3872 C CA . LEU A 1 480 ? -8.358 -2.617 42.812 1.00 93.69 480 LEU A CA 1
ATOM 3873 C C . LEU A 1 480 ? -9.120 -3.604 43.694 1.00 93.69 480 LEU A C 1
ATOM 3875 O O . LEU A 1 480 ? -8.695 -4.748 43.804 1.00 93.69 480 LEU A O 1
ATOM 3879 N N . GLU A 1 481 ? -10.235 -3.200 44.298 1.00 91.81 481 GLU A N 1
ATOM 3880 C CA . GLU A 1 481 ? -11.075 -4.104 45.093 1.00 91.81 481 GLU A CA 1
ATOM 3881 C C . GLU A 1 481 ? -11.651 -5.243 44.238 1.00 91.81 481 GLU A C 1
ATOM 3883 O O . GLU A 1 481 ? -11.684 -6.394 44.681 1.00 91.81 481 GLU A O 1
ATOM 3888 N N . GLU A 1 482 ? -12.047 -4.952 42.995 1.00 89.56 482 GLU A N 1
ATOM 3889 C CA . GLU A 1 482 ? -12.484 -5.963 42.029 1.00 89.56 482 GLU A CA 1
ATOM 3890 C C . GLU A 1 482 ? -11.333 -6.920 41.669 1.00 89.56 482 GLU A C 1
ATOM 3892 O O . GLU A 1 482 ? -11.515 -8.138 41.753 1.00 89.56 482 GLU A O 1
ATOM 3897 N N . LEU A 1 483 ? -10.129 -6.410 41.384 1.00 87.19 483 LEU A N 1
ATOM 3898 C CA . LEU A 1 483 ? -8.942 -7.240 41.136 1.00 87.19 483 LEU A CA 1
ATOM 3899 C C . LEU A 1 483 ? -8.536 -8.084 42.349 1.00 87.19 483 LEU A C 1
ATOM 3901 O O . LEU A 1 483 ? -8.232 -9.266 42.202 1.00 87.19 483 LEU A O 1
ATOM 3905 N N . GLU A 1 484 ? -8.551 -7.518 43.553 1.00 87.06 484 GLU A N 1
ATOM 3906 C CA . GLU A 1 484 ? -8.285 -8.247 44.796 1.00 87.06 484 GLU A CA 1
ATOM 3907 C C . GLU A 1 484 ? -9.348 -9.326 45.035 1.00 87.06 484 GLU A C 1
ATOM 3909 O O . GLU A 1 484 ? -9.027 -10.410 45.520 1.00 87.06 484 GLU A O 1
ATOM 3914 N N . SER A 1 485 ? -10.608 -9.073 44.667 1.00 83.19 485 SER A N 1
ATOM 3915 C CA . SER A 1 485 ? -11.682 -10.067 44.759 1.00 83.19 485 SER A CA 1
ATOM 3916 C C . SER A 1 485 ? -11.515 -11.222 43.768 1.00 83.19 485 SER A C 1
ATOM 3918 O O . SER A 1 485 ? -11.842 -12.356 44.115 1.00 83.19 485 SER A O 1
ATOM 3920 N N . LEU A 1 486 ? -10.966 -10.947 42.579 1.00 76.69 486 LEU A N 1
ATOM 3921 C CA . LEU A 1 486 ? -10.611 -11.953 41.574 1.00 76.69 486 LEU A CA 1
ATOM 3922 C C . LEU A 1 486 ? -9.357 -12.739 41.978 1.00 76.69 486 LEU A C 1
ATOM 3924 O O . LEU A 1 486 ? -9.261 -13.930 41.699 1.00 76.69 486 LEU A O 1
ATOM 3928 N N . ASN A 1 487 ? -8.420 -12.085 42.670 1.00 71.56 487 ASN A N 1
ATOM 3929 C CA . ASN A 1 487 ? -7.174 -12.687 43.143 1.00 71.56 487 ASN A CA 1
ATOM 3930 C C . ASN A 1 487 ? -7.317 -13.411 44.494 1.00 71.56 487 ASN A C 1
ATOM 3932 O O . ASN A 1 487 ? -6.384 -14.070 44.954 1.00 71.56 487 ASN A O 1
ATOM 3936 N N . LYS A 1 488 ? -8.478 -13.318 45.156 1.00 74.12 488 LYS A N 1
ATOM 3937 C CA . LYS A 1 488 ? -8.788 -14.209 46.277 1.00 74.12 488 LYS A CA 1
ATOM 3938 C C . LYS A 1 488 ? -8.795 -15.629 45.738 1.00 74.12 488 LYS A C 1
ATOM 3940 O O . LYS A 1 488 ? -9.579 -15.932 44.843 1.00 74.12 488 LYS A O 1
ATOM 3945 N N . GLU A 1 489 ? -7.902 -16.455 46.292 1.00 65.38 489 GLU A N 1
ATOM 3946 C CA . GLU A 1 489 ? -7.700 -17.849 45.905 1.00 65.38 489 GLU A CA 1
ATOM 3947 C C . GLU A 1 489 ? -9.030 -18.492 45.531 1.00 65.38 489 GLU A C 1
ATOM 3949 O O . GLU A 1 489 ? -9.948 -18.591 46.355 1.00 65.38 489 GLU A O 1
ATOM 3954 N N . ILE A 1 490 ? -9.119 -18.913 44.266 1.00 69.06 490 ILE A N 1
ATOM 3955 C CA . ILE A 1 490 ? -10.186 -19.781 43.779 1.00 69.06 490 ILE A CA 1
ATOM 3956 C C . ILE A 1 490 ? -10.321 -20.864 44.822 1.00 69.06 490 ILE A C 1
ATOM 3958 O O . ILE A 1 490 ? -9.349 -21.580 45.079 1.00 69.06 490 ILE A O 1
ATOM 3962 N N . SER A 1 491 ? -11.493 -20.932 45.458 1.00 72.19 491 SER A N 1
ATOM 3963 C CA . SER A 1 491 ? -11.713 -21.881 46.539 1.00 72.19 491 SER A CA 1
ATOM 3964 C C . SER A 1 491 ? -11.235 -23.235 46.039 1.00 72.19 491 SER A C 1
ATOM 3966 O O . SER A 1 491 ? -11.746 -23.733 45.036 1.00 72.19 491 SER A O 1
ATOM 3968 N N . SER A 1 492 ? -10.215 -23.796 46.687 1.00 78.19 492 SER A N 1
ATOM 3969 C CA . SER A 1 492 ? -9.586 -25.061 46.290 1.00 78.19 492 SER A CA 1
ATOM 3970 C C . SER A 1 492 ? -10.627 -26.164 46.062 1.00 78.19 492 SER A C 1
ATOM 3972 O O . SER A 1 492 ? -10.475 -27.002 45.173 1.00 78.19 492 SER A O 1
ATOM 3974 N N . ASN A 1 493 ? -11.757 -26.062 46.766 1.00 82.81 493 ASN A N 1
ATOM 3975 C CA . ASN A 1 493 ? -12.964 -26.863 46.597 1.00 82.81 493 ASN A CA 1
ATOM 3976 C C . ASN A 1 493 ? -13.530 -26.881 45.160 1.00 82.81 493 ASN A C 1
ATOM 3978 O O . ASN A 1 493 ? -14.024 -27.916 44.720 1.00 82.81 493 ASN A O 1
ATOM 3982 N N . PHE A 1 494 ? -13.489 -25.774 44.411 1.00 87.56 494 PHE A N 1
ATOM 3983 C CA . PHE A 1 494 ? -14.002 -25.700 43.037 1.00 87.56 494 PHE A CA 1
ATOM 3984 C C . PHE A 1 494 ? -13.095 -26.418 42.044 1.00 87.56 494 PHE A C 1
ATOM 3986 O O . PHE A 1 494 ? -13.585 -27.200 41.230 1.00 87.56 494 PHE A O 1
ATOM 3993 N N . ILE A 1 495 ? -11.781 -26.209 42.151 1.00 88.69 495 ILE A N 1
ATOM 3994 C CA . ILE A 1 495 ? -10.799 -26.917 41.321 1.00 88.69 495 ILE A CA 1
ATOM 3995 C C . ILE A 1 495 ? -10.895 -28.417 41.602 1.00 88.69 495 ILE A C 1
ATOM 3997 O O . ILE A 1 495 ? -10.968 -29.215 40.672 1.00 88.69 495 ILE A O 1
ATOM 4001 N N . GLU A 1 496 ? -10.992 -28.808 42.874 1.00 92.31 496 GLU A N 1
ATOM 4002 C CA . GLU A 1 496 ? -11.149 -30.211 43.253 1.00 92.31 496 GLU A CA 1
ATOM 4003 C C . GLU A 1 496 ? -12.449 -30.819 42.698 1.00 92.31 496 GLU A C 1
ATOM 4005 O O . GLU A 1 496 ? -12.436 -31.945 42.197 1.00 92.31 496 GLU A O 1
ATOM 4010 N N . LYS A 1 497 ? -13.560 -30.068 42.708 1.00 92.19 497 LYS A N 1
ATOM 4011 C CA . LYS A 1 497 ? -14.842 -30.511 42.137 1.00 92.19 497 LYS A CA 1
ATOM 4012 C C . LYS A 1 497 ? -14.765 -30.709 40.618 1.00 92.19 497 LYS A C 1
ATOM 4014 O O . LYS A 1 497 ? -15.262 -31.717 40.122 1.00 92.19 497 LYS A O 1
ATOM 4019 N N . VAL A 1 498 ? -14.098 -29.809 39.889 1.00 93.62 498 VAL A N 1
ATOM 4020 C CA . VAL A 1 498 ? -13.867 -29.960 38.439 1.00 93.62 498 VAL A CA 1
ATOM 4021 C C . VAL A 1 498 ? -12.943 -31.139 38.148 1.00 93.62 498 VAL A C 1
ATOM 4023 O O . VAL A 1 498 ? -13.241 -31.945 37.267 1.00 93.62 498 VAL A O 1
ATOM 4026 N N . MET A 1 499 ? -11.873 -31.316 38.925 1.00 93.00 499 MET A N 1
ATOM 4027 C CA . MET A 1 499 ? -10.933 -32.428 38.740 1.00 93.00 499 MET A CA 1
ATOM 4028 C C . MET A 1 499 ? -11.572 -33.797 39.009 1.00 93.00 499 MET A C 1
ATOM 4030 O O . MET A 1 499 ? -11.245 -34.760 38.309 1.00 93.00 499 MET A O 1
ATOM 4034 N N . LYS A 1 500 ? -12.515 -33.875 39.959 1.00 95.12 500 LYS A N 1
ATOM 4035 C CA . LYS A 1 500 ? -13.290 -35.088 40.284 1.00 95.12 500 LYS A CA 1
ATOM 4036 C C . LYS A 1 500 ? -14.437 -35.400 39.316 1.00 95.12 500 LYS A C 1
ATOM 4038 O O . LYS A 1 500 ? -14.992 -36.485 39.418 1.00 95.12 500 LYS A O 1
ATOM 4043 N N . SER A 1 501 ? -14.804 -34.487 38.416 1.00 94.44 501 SER A N 1
ATOM 4044 C CA . SER A 1 501 ? -15.866 -34.736 37.429 1.00 94.44 501 SER A CA 1
ATOM 4045 C C . SER A 1 501 ? -15.463 -35.781 36.380 1.00 94.44 501 SER A C 1
ATOM 4047 O O . SER A 1 501 ? -14.272 -36.006 36.151 1.00 94.44 501 SER A O 1
ATOM 4049 N N . ASP A 1 502 ? -16.439 -36.370 35.689 1.00 94.88 502 ASP A N 1
ATOM 4050 C CA . ASP A 1 502 ? -16.206 -37.360 34.622 1.00 94.88 502 ASP A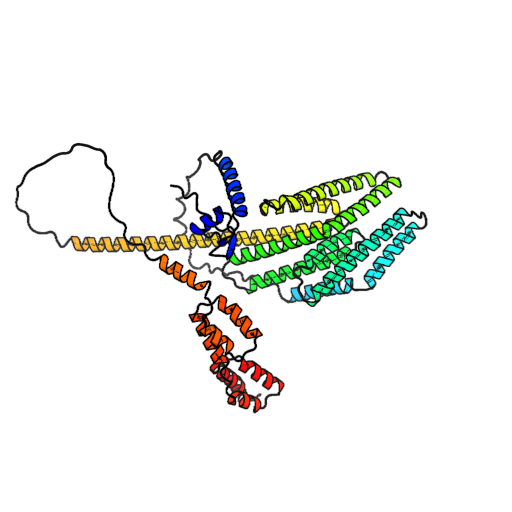 CA 1
ATOM 4051 C C . ASP A 1 502 ? -15.815 -36.727 33.267 1.00 94.88 502 ASP A C 1
ATOM 4053 O O . ASP A 1 502 ? -15.677 -37.417 32.257 1.00 94.88 502 ASP A O 1
ATOM 4057 N N . LEU A 1 503 ? -15.598 -35.407 33.231 1.00 93.31 503 LEU A N 1
ATOM 4058 C CA . LEU A 1 503 ? -15.178 -34.681 32.034 1.00 93.31 503 LEU A CA 1
ATOM 4059 C C . LEU A 1 503 ? -13.792 -35.133 31.546 1.00 93.31 503 LEU A C 1
ATOM 4061 O O . LEU A 1 503 ? -12.922 -35.540 32.326 1.00 93.31 503 LEU A O 1
ATOM 4065 N N . ASN A 1 504 ? -13.552 -35.007 30.240 1.00 95.56 504 ASN A N 1
ATOM 4066 C CA . ASN A 1 504 ? -12.227 -35.262 29.687 1.00 95.56 504 ASN A CA 1
ATOM 4067 C C . ASN A 1 504 ? -11.207 -34.210 30.181 1.00 95.56 504 ASN A C 1
ATOM 4069 O O . ASN A 1 504 ? -11.554 -33.106 30.602 1.00 95.56 504 ASN A O 1
ATOM 4073 N N . GLU A 1 505 ? -9.920 -34.550 30.121 1.00 94.81 505 GLU A N 1
ATOM 4074 C CA . GLU A 1 505 ? -8.840 -33.713 30.662 1.00 94.81 505 GLU A CA 1
ATOM 4075 C C . GLU A 1 505 ? -8.730 -32.341 29.971 1.00 94.81 505 GLU A C 1
ATOM 4077 O O . GLU A 1 505 ? -8.385 -31.339 30.601 1.00 94.81 505 GLU A O 1
ATOM 4082 N N . LYS A 1 506 ? -9.076 -32.266 28.680 1.00 93.56 506 LYS A N 1
ATOM 4083 C CA . LYS A 1 506 ? -9.045 -31.018 27.910 1.00 93.56 506 LYS A CA 1
ATOM 4084 C C . LYS A 1 506 ? -10.114 -30.036 28.398 1.00 93.56 506 LYS A C 1
ATOM 4086 O O . LYS A 1 506 ? -9.807 -28.860 28.589 1.00 93.56 506 LYS A O 1
ATOM 4091 N N . ASP A 1 507 ? -11.323 -30.525 28.647 1.00 93.94 507 ASP A N 1
ATOM 4092 C CA . ASP A 1 507 ? -12.448 -29.722 29.126 1.00 93.94 507 ASP A CA 1
ATOM 4093 C C . ASP A 1 507 ? -12.243 -29.311 30.586 1.00 93.94 507 ASP A C 1
ATOM 4095 O O . ASP A 1 507 ? -12.483 -28.155 30.929 1.00 93.94 507 ASP A O 1
ATOM 4099 N N . LYS A 1 508 ? -11.678 -30.194 31.424 1.00 95.44 508 LYS A N 1
ATOM 4100 C CA . LYS A 1 508 ? -11.254 -29.847 32.794 1.00 95.44 508 LYS A CA 1
ATOM 4101 C C . LYS A 1 508 ? -10.279 -28.673 32.801 1.00 95.44 508 LYS A C 1
ATOM 4103 O O . LYS A 1 508 ? -10.503 -27.696 33.512 1.00 95.44 508 LYS A O 1
ATOM 4108 N N . ASN A 1 509 ? -9.235 -28.737 31.975 1.00 91.25 509 ASN A N 1
ATOM 4109 C CA . ASN A 1 509 ? -8.238 -27.670 31.880 1.00 91.25 509 ASN A CA 1
ATOM 4110 C C . ASN A 1 509 ? -8.837 -26.361 31.353 1.00 91.25 509 ASN A C 1
ATOM 4112 O O . ASN A 1 509 ? -8.492 -25.288 31.849 1.00 91.25 509 ASN A O 1
ATOM 4116 N N . TYR A 1 510 ? -9.750 -26.437 30.381 1.00 94.25 510 TYR A N 1
ATOM 4117 C CA . TYR A 1 510 ? -10.463 -25.262 29.883 1.00 94.25 510 TYR A CA 1
ATOM 4118 C C . TYR A 1 510 ? -11.326 -24.623 30.977 1.00 94.25 510 TYR A C 1
ATOM 4120 O O . TYR A 1 510 ? -11.187 -23.433 31.238 1.00 94.25 510 TYR A O 1
ATOM 4128 N N . ILE A 1 511 ? -12.145 -25.416 31.674 1.00 93.00 511 ILE A N 1
ATOM 4129 C CA . ILE A 1 511 ? -13.029 -24.945 32.749 1.00 93.00 511 ILE A CA 1
ATOM 4130 C C . ILE A 1 511 ? -12.221 -24.325 33.892 1.00 93.00 511 ILE A C 1
ATOM 4132 O O . ILE A 1 511 ? -12.565 -23.239 34.348 1.00 93.00 511 ILE A O 1
ATOM 4136 N N . ILE A 1 512 ? -11.125 -24.961 34.321 1.00 92.19 512 ILE A N 1
ATOM 4137 C CA . ILE A 1 512 ? -10.238 -24.412 35.361 1.00 92.19 512 ILE A CA 1
ATOM 4138 C C . ILE A 1 512 ? -9.672 -23.062 34.922 1.00 92.19 512 ILE A C 1
ATOM 4140 O O . ILE A 1 512 ? -9.717 -22.101 35.690 1.00 92.19 512 ILE A O 1
ATOM 4144 N N . LYS A 1 513 ? -9.191 -22.969 33.677 1.00 89.50 513 LYS A N 1
ATOM 4145 C CA . LYS A 1 513 ? -8.663 -21.718 33.131 1.00 89.50 513 LYS A CA 1
ATOM 4146 C C . LYS A 1 513 ? -9.741 -20.639 33.050 1.00 89.50 513 LYS A C 1
ATOM 4148 O O . LYS A 1 513 ? -9.454 -19.491 33.337 1.00 89.50 513 LYS A O 1
ATOM 4153 N N . THR A 1 514 ? -10.977 -20.983 32.707 1.00 90.44 514 THR A N 1
ATOM 4154 C CA . THR A 1 514 ? -12.090 -20.025 32.649 1.00 90.44 514 THR A CA 1
ATOM 4155 C C . THR A 1 514 ? -12.507 -19.539 34.040 1.00 90.44 514 THR A C 1
ATOM 4157 O O . THR A 1 514 ? -12.691 -18.340 34.236 1.00 90.44 514 THR A O 1
ATOM 4160 N N . ILE A 1 515 ? -12.601 -20.443 35.021 1.00 89.38 515 ILE A N 1
ATOM 4161 C CA . ILE A 1 515 ? -12.955 -20.124 36.417 1.00 89.38 515 ILE A CA 1
ATOM 4162 C C . ILE A 1 515 ? -11.933 -19.169 37.043 1.00 89.38 515 ILE A C 1
ATOM 4164 O O . ILE A 1 515 ? -12.329 -18.302 37.818 1.00 89.38 515 ILE A O 1
ATOM 4168 N N . GLN A 1 516 ? -10.651 -19.277 36.667 1.00 84.38 516 GLN A N 1
ATOM 4169 C CA . GLN A 1 516 ? -9.582 -18.386 37.138 1.00 84.38 516 GLN A CA 1
ATOM 4170 C C . GLN A 1 516 ? -9.832 -16.900 36.863 1.00 84.38 516 GLN A C 1
ATOM 4172 O O . GLN A 1 516 ? -9.310 -16.065 37.594 1.00 84.38 516 GLN A O 1
ATOM 4177 N N . TYR A 1 517 ? -10.645 -16.566 35.861 1.00 81.44 517 TYR A N 1
ATOM 4178 C CA . TYR A 1 517 ? -10.939 -15.180 35.485 1.00 81.44 517 TYR A CA 1
ATOM 4179 C C . TYR A 1 517 ? -12.352 -14.727 35.884 1.00 81.44 517 TYR A C 1
ATOM 4181 O O . TYR A 1 517 ? -12.789 -13.651 35.482 1.00 81.44 517 TYR A O 1
ATOM 4189 N N . MET A 1 518 ? -13.097 -15.537 36.643 1.00 83.00 518 MET A N 1
ATOM 4190 C CA . MET A 1 518 ? -14.458 -15.216 37.088 1.00 83.00 518 MET A CA 1
ATOM 4191 C C . MET A 1 518 ? -14.474 -14.795 38.557 1.00 83.00 518 MET A C 1
ATOM 4193 O O . MET A 1 518 ? -13.710 -15.320 39.362 1.00 83.00 518 MET A O 1
ATOM 4197 N N . ASN A 1 519 ? -15.394 -13.904 38.936 1.00 83.56 519 ASN A N 1
ATOM 4198 C CA . ASN A 1 519 ? -15.616 -13.585 40.348 1.00 83.56 519 ASN A CA 1
ATOM 4199 C C . ASN A 1 519 ? -16.242 -14.790 41.099 1.00 83.56 519 ASN A C 1
ATOM 4201 O O . ASN A 1 519 ? -16.889 -15.630 40.467 1.00 83.56 519 ASN A O 1
ATOM 4205 N N . PRO A 1 520 ? -16.099 -14.894 42.434 1.00 81.00 520 PRO A N 1
ATOM 4206 C CA . PRO A 1 520 ? -16.535 -16.072 43.196 1.00 81.00 520 PRO A CA 1
ATOM 4207 C C . PRO A 1 520 ? -18.021 -16.446 43.071 1.00 81.00 520 PRO A C 1
ATOM 4209 O O . PRO A 1 520 ? -18.369 -17.620 43.211 1.00 81.00 520 PRO A O 1
ATOM 4212 N N . ASP A 1 521 ? -18.908 -15.483 42.823 1.00 84.62 521 ASP A N 1
ATOM 4213 C CA . ASP A 1 521 ? -20.343 -15.748 42.687 1.00 84.62 521 ASP A CA 1
ATOM 4214 C C . ASP A 1 521 ? -20.682 -16.249 41.278 1.00 84.62 521 ASP A C 1
ATOM 4216 O O . ASP A 1 521 ? -21.380 -17.252 41.126 1.00 84.62 521 ASP A O 1
ATOM 4220 N N . THR A 1 522 ? -20.067 -15.663 40.251 1.00 86.88 522 THR A N 1
ATOM 4221 C CA . THR A 1 522 ? -20.129 -16.154 38.871 1.00 86.88 522 THR A CA 1
ATOM 4222 C C . THR A 1 522 ? -19.487 -17.535 38.738 1.00 86.88 522 THR A C 1
ATOM 4224 O O . THR A 1 522 ? -20.016 -18.379 38.021 1.00 86.88 522 THR A O 1
ATOM 4227 N N . GLN A 1 523 ? -18.403 -17.823 39.471 1.00 88.25 523 GLN A N 1
ATOM 4228 C CA . GLN A 1 523 ? -17.817 -19.169 39.528 1.00 88.25 523 GLN A CA 1
ATOM 4229 C C . GLN A 1 523 ? -18.843 -20.204 40.018 1.00 88.25 523 GLN A C 1
ATOM 4231 O O . GLN A 1 523 ? -18.941 -21.291 39.445 1.00 88.25 523 GLN A O 1
ATOM 4236 N N . LYS A 1 524 ? -19.643 -19.874 41.045 1.00 89.00 524 LYS A N 1
ATOM 4237 C CA . LYS A 1 524 ? -20.701 -20.768 41.548 1.00 89.00 524 LYS A CA 1
ATOM 4238 C C . LYS A 1 524 ? -21.793 -20.985 40.510 1.00 89.00 524 LYS A C 1
ATOM 4240 O O . LYS A 1 524 ? -22.167 -22.133 40.293 1.00 89.00 524 LYS A O 1
ATOM 4245 N N . GLU A 1 525 ? -22.288 -19.923 39.877 1.00 92.38 525 GLU A N 1
ATOM 4246 C CA . GLU A 1 525 ? -23.325 -20.021 38.839 1.00 92.38 525 GLU A CA 1
ATOM 4247 C C . GLU A 1 525 ? -22.844 -20.817 37.622 1.00 92.38 525 GLU A C 1
ATOM 4249 O O . GLU A 1 525 ? -23.555 -21.695 37.135 1.00 92.38 525 GLU A O 1
ATOM 4254 N N . PHE A 1 526 ? -21.612 -20.572 37.174 1.00 92.88 526 PHE A N 1
ATOM 4255 C CA . PHE A 1 526 ? -21.006 -21.271 36.045 1.00 92.88 526 PHE A CA 1
ATOM 4256 C C . PHE A 1 526 ? -20.835 -22.767 36.328 1.00 92.88 526 PHE A C 1
ATOM 4258 O O . PHE A 1 526 ? -21.230 -23.608 35.522 1.00 92.88 526 PHE A O 1
ATOM 4265 N N . LEU A 1 527 ? -20.317 -23.119 37.507 1.00 91.06 527 LEU A N 1
ATOM 4266 C CA . LEU A 1 527 ? -20.188 -24.518 37.915 1.00 91.06 527 LEU A CA 1
ATOM 4267 C C . LEU A 1 527 ? -21.539 -25.189 38.135 1.00 91.06 527 LEU A C 1
ATOM 4269 O O . LEU A 1 527 ? -21.695 -26.369 37.835 1.00 91.06 527 LEU A O 1
ATOM 4273 N N . HIS A 1 528 ? -22.515 -24.454 38.655 1.00 91.50 528 HIS A N 1
ATOM 4274 C CA . HIS A 1 528 ? -23.877 -24.944 38.791 1.00 91.50 528 HIS A CA 1
ATOM 4275 C C . HIS A 1 528 ? -24.485 -25.246 37.419 1.00 91.50 528 HIS A C 1
ATOM 4277 O O . HIS A 1 528 ? -25.055 -26.314 37.245 1.00 91.50 528 HIS A O 1
ATOM 4283 N N . TYR A 1 529 ? -24.287 -24.378 36.427 1.00 92.88 529 TYR A N 1
ATOM 4284 C CA . TYR A 1 529 ? -24.740 -24.603 35.054 1.00 92.88 529 TYR A CA 1
ATOM 4285 C C . TYR A 1 529 ? -24.086 -25.835 34.406 1.00 92.88 529 TYR A C 1
ATOM 4287 O O . TYR A 1 529 ? -24.783 -26.669 33.823 1.00 92.88 529 TYR A O 1
ATOM 4295 N N . ILE A 1 530 ? -22.765 -25.986 34.554 1.00 89.88 530 ILE A N 1
ATOM 4296 C CA . ILE A 1 530 ? -22.027 -27.137 34.010 1.00 89.88 530 ILE A CA 1
ATOM 4297 C C . ILE A 1 530 ? -22.465 -28.445 34.676 1.00 89.88 530 ILE A C 1
ATOM 4299 O O . ILE A 1 530 ? -22.684 -29.424 33.981 1.00 89.88 530 ILE A O 1
ATOM 4303 N N . PHE A 1 531 ? -22.630 -28.470 36.001 1.00 87.19 531 PHE A N 1
ATOM 4304 C CA . PHE A 1 531 ? -22.921 -29.717 36.719 1.00 87.19 531 PHE A CA 1
ATOM 4305 C C . PHE A 1 531 ? -24.413 -30.025 36.908 1.00 87.19 531 PHE A C 1
ATOM 4307 O O . PHE A 1 531 ? -24.743 -31.143 37.285 1.00 87.19 531 PHE A O 1
ATOM 4314 N N . GLN A 1 532 ? -25.328 -29.080 36.672 1.00 83.31 532 GLN A N 1
ATOM 4315 C CA . GLN A 1 532 ? -26.771 -29.372 36.656 1.00 83.31 532 GLN A CA 1
ATOM 4316 C C . GLN A 1 532 ? -27.258 -29.935 35.326 1.00 83.31 532 GLN A C 1
ATOM 4318 O O . GLN A 1 532 ? -28.316 -30.560 35.280 1.00 83.31 532 GLN A O 1
ATOM 4323 N N . THR A 1 533 ? -26.530 -29.698 34.237 1.00 62.94 533 THR A N 1
ATOM 4324 C CA . THR A 1 533 ? -26.943 -30.189 32.918 1.00 62.94 533 THR A CA 1
ATOM 4325 C C . THR A 1 533 ? -26.737 -31.699 32.759 1.00 62.94 533 THR A C 1
ATOM 4327 O O . THR A 1 533 ? -27.391 -32.297 31.908 1.00 62.94 533 THR A O 1
ATOM 4330 N N . ASP A 1 534 ? -25.963 -32.336 33.644 1.00 54.12 534 ASP A N 1
ATOM 4331 C CA . ASP A 1 534 ? -25.737 -33.788 33.657 1.00 54.12 534 ASP A CA 1
ATOM 4332 C C . ASP A 1 534 ? -26.942 -34.614 34.162 1.00 54.12 534 ASP A C 1
ATOM 4334 O O . ASP A 1 534 ? -27.035 -35.805 33.862 1.00 54.12 534 ASP A O 1
ATOM 4338 N N . ASP A 1 535 ? -27.919 -34.005 34.851 1.00 50.09 535 ASP A N 1
ATOM 4339 C CA . ASP A 1 535 ? -29.174 -34.687 35.231 1.00 50.09 535 ASP A CA 1
ATOM 4340 C C . ASP A 1 535 ? -30.181 -34.783 34.063 1.00 50.09 535 ASP A C 1
ATOM 4342 O O . ASP A 1 535 ? -31.224 -35.440 34.168 1.00 50.09 535 ASP A O 1
ATOM 4346 N N . ILE A 1 536 ? -29.878 -34.170 32.914 1.00 47.53 536 ILE A N 1
ATOM 4347 C CA . ILE A 1 536 ? -30.677 -34.303 31.695 1.00 47.53 536 ILE A CA 1
ATOM 4348 C C . ILE A 1 536 ? -30.115 -35.483 30.902 1.00 47.53 536 ILE A C 1
ATOM 4350 O O . ILE A 1 536 ? -29.315 -35.319 29.982 1.00 47.53 536 ILE A O 1
ATOM 4354 N N . GLN A 1 537 ? -30.530 -36.696 31.282 1.00 38.25 537 GLN A N 1
ATOM 4355 C CA . GLN A 1 537 ? -30.120 -37.906 30.573 1.00 38.25 537 GLN A CA 1
ATOM 4356 C C . GLN A 1 537 ? -30.385 -37.786 29.060 1.00 38.25 537 GLN A C 1
ATOM 4358 O O . GLN A 1 537 ? -31.492 -37.402 28.661 1.00 38.25 537 GLN A O 1
ATOM 4363 N N . PRO A 1 538 ? -29.410 -38.144 28.205 1.00 41.75 538 PRO A N 1
ATOM 4364 C CA . PRO A 1 538 ? -29.625 -38.192 26.768 1.00 41.75 538 PRO A CA 1
ATOM 4365 C C . PRO A 1 538 ? -30.661 -39.277 26.444 1.00 41.75 538 PRO A C 1
ATOM 4367 O O . PRO A 1 538 ? -30.530 -40.423 26.875 1.00 41.75 538 PRO A O 1
ATOM 4370 N N . LYS A 1 539 ? -31.705 -38.893 25.704 1.00 38.66 539 LYS A N 1
ATOM 4371 C CA . LYS A 1 539 ? -32.647 -39.820 25.063 1.00 38.66 539 LYS A CA 1
ATOM 4372 C C . LYS A 1 539 ? -32.058 -40.414 23.794 1.00 38.66 539 LYS A C 1
ATOM 4374 O O . LYS A 1 539 ? -31.416 -39.643 23.046 1.00 38.66 539 LYS A O 1
#

Radius of gyration: 37.9 Å; chains: 1; bounding box: 89×112×95 Å

Foldseek 3Di:
DDCPQWDADPPPRHTDDSVVSVCLVVQHWDADPPPRDTDGNVVVVVVVVVVVVVVVVPVPDDDDDDDDDDDPPPPPPDPPPPDPPPPPPPDDQDDVVVLVVLVVVLVVLVVVLPDVVVVVVVVVVLVVQVVVCVVPPDVLVVVLSVVLSVLLVVLSVVLCVVCVVQVVVVNLLQNLLLLLVSLLLNCLRPNCSVSSNVSSVSSVVSNVSVVVNVLVVVVPPDLVVSLVVLVVSVVVNVVSNLVSCVVCVVVVVVSLVSLVSVLVVVCVVPPPPVNVVVVVLSVVVVVLSVVCCCCSVPVPPDDDPVVCLVVVLVSLLVVLVSCVVSVSSVSSVVVSVVSVVSVVVSVVSVVVVVVVVVVVVVVVVVVVVVVVVVVVVVVVVVVVVVVVVVVPPDDDDDDDDDDDDDDDDDDDDDDDDDDDDDDDDPDPVVVVVVVSLQQADPQDPVLVVLLVPQPDDPVVSVVLVVVCRRDHPVRSVVVSVVSVQLSPPPPVVLLVVLVPDPDDPVVSVVLVVVLSRDGNVVSVVVVCVVVVCVVVDDD

pLDDT: mean 72.4, std 18.6, range [28.08, 96.5]

Secondary structure (DSSP, 8-state):
---TT-EE-TTT-PEEPHHHHHHHHTT--EE-TTT--EE-HHHHHHHHHHHHHHHHHHTT-----------SS-SSS-SS-S--------PPPPPHHHHHHHHHHHHHHHHHHH-HHHHHHHHHHHHHHHHHTGGG--HHHHHHHHHHHHHHHHHHHHHHHHHHHHGGGT-HHHHHHHHHHHHHHHHHHHSTHHHHHHHHHHHHHHHHHHHHHHHHHT--S-HHHHHHHHHHHHHHHHHHHHHHHHHHHHHHHHHHHHHHHHHHHHHHTT-HHHHHHHHHHHHHHHHHHHHHHHHHHHHTTT--HHHHHHHHHHHHHHHHHHHGGGSHHHHHHHHHHHHHHHHHHHHHHHHHHHHHHHHHHHHHHHHHHHHHHHHHHHHHHHHHHHHHHHTTS---------------------------------SHHHHHHHHHTTT--PPPHHHHHHHHHS-S-HHHHHHHHHHHTTS-HHHHHHHHHHHHHHHS---HHHHHHHHTSSS-HHHHHHHHHHHTTS-HHHHHHHHHHHHHGGGS---

Sequence (539 aa):
MNDENELYCPECGALISSELVELLKRNKKVYCERCGLSIEYSIYKNAIESKSEKTIQKESHISVHELKVKSQDLEKTQSNRDQTTITVQKHNKVPDKNIIDLEKAIKFFNDLNKSPLLYIIIIAVTIGRLIGLAPSFNAIVFIDTIITLIVFLLVLSKISSIVSSEIPAHQYNNLGIELIIYGGIASSIFGLGVIILIEGVLILILNLIKRYNEVYDLNLIDNQDQYNKYKYITLEFNSRAIHVLKDNLVYATFLLLILSIRMIYVDISGDQIINVSELVFFFIGWIFYSYIKRRIVYGLKNITYDKISENLMIGTIIFSAICLANGVGILTLILCVLIMIQKLHLNEVKKQVDELESEYQVQTSSVTLNENIKNVDNTRSQIQESKSSVQQNNEKNLSQPEEIQLINSLNQQDLKEKSKSSKNDKPKEEQLNLYLNKIFTVLSGEIRQKILQLNISEEEKNSILEEFVYLTEEQQQKYLEELESLNKEISSNFIEKVMKSDLNEKDKNYIIKTIQYMNPDTQKEFLHYIFQTDDIQPK